Protein AF-A0A0L7LAQ3-F1 (afdb_monomer_lite)

Radius of gyration: 29.34 Å; chains: 1; bounding box: 79×66×81 Å

Organism: Operophtera brumata (NCBI:txid104452)

pLDDT: mean 77.88, std 14.4, range [30.59, 97.44]

Sequence (448 aa):
MDGRQPLTEVIQSLHDRMTQFEGALLISATPTTVEAIAADYAAFKSFTLGVLKTLQRQVEILAGDADQLEMRSRRAGDWNLFCTLEAPLVAAIPQDSCEWRRSYGRATKSVYLEASFVKYNKDKIEQLAFVLEMLGLYDEALVQYDELDALFSQFVLNSNVTESPKWLDTFKQPVTSWQAVRLTALVPQHLRELIVKKQASLLDFRSYLFQRQSAMLLLTFKPWEIASRCLSTVHNTLVELSLLGAPAVEGAASCWAQLACAETLRACQRLAASNNALEQCTPAQAPLLHNAKDKLHELGKLCGLLPGSPEPSSEQLHLVVMLSSGM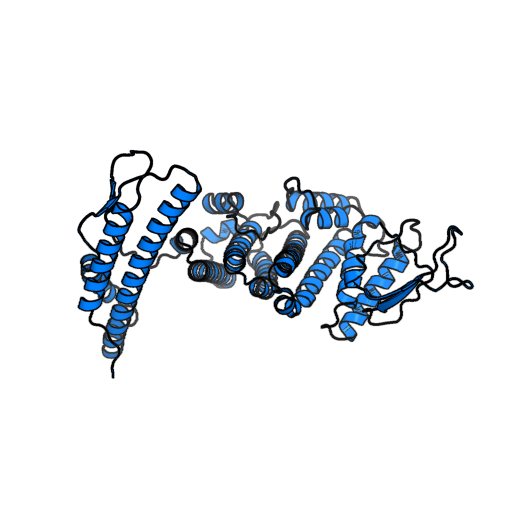GDEAISKEPTPTDRLKEALCSKPSFQQYTKLSATISCTAELEILVRNFYFKEMMNSIKSDLASKTESVLCELNECFKIISASLLPSERGIYITDNKIHCCLVVESYFPKDVVCTKAAISIV

Secondary structure (DSSP, 8-state):
------HHHHHHHHHHHHHHHHHHHHH-----SHHHHHHHHHHHHHHHHHHHHHHHHHHHHHHHHHHHHHHHHT-TT-HHHHHHHHHHHHHHS--SPEEEPPSTTPPPEEE----------GGGHHHHHHHHHHTT-HHHHHHHHHHHHHHHHHHHHHTTTS---GGGGGGGS-B---PPP---SS--HHHHHHHHTT---HHHHHHHHHHHHHHHHHHTT-HHHHHHHHHHHHHHHHHHHHHHT--B-TTHHHHHHHHHHHHHHHHHHHHHHHHSTHHHHHHHHHHHHHHHHHHHHHHHHHTT-STTPPPPPHHHHHHHHHHHHHT-PPP--SS--HHHHHHHHHH-GGGTHHHHHHHHHHHH-TTS-HHHHHHHHHHHHHHHHHHTTT-SSPP---HHHHEEEEEEEEPPPTTSS--S-S---EEEEEEE-SSS----S-------

Structure (mmCIF, N/CA/C/O backbone):
data_AF-A0A0L7LAQ3-F1
#
_entry.id   AF-A0A0L7LAQ3-F1
#
loop_
_atom_site.group_PDB
_atom_site.id
_atom_site.type_symbol
_atom_site.label_atom_id
_atom_site.label_alt_id
_atom_site.label_comp_id
_atom_site.label_asym_id
_atom_site.label_entity_id
_atom_site.label_seq_id
_atom_site.pdbx_PDB_ins_code
_atom_site.Cartn_x
_atom_site.Cartn_y
_atom_site.Cartn_z
_atom_site.occupancy
_atom_site.B_iso_or_equiv
_atom_site.auth_seq_id
_atom_site.auth_comp_id
_atom_site.auth_asym_id
_atom_site.auth_atom_id
_atom_site.pdbx_PDB_model_num
ATOM 1 N N . MET A 1 1 ? -47.269 4.878 5.517 1.00 30.59 1 MET A N 1
ATOM 2 C CA . MET A 1 1 ? -47.414 3.833 6.547 1.00 30.59 1 MET A CA 1
ATOM 3 C C . MET A 1 1 ? -46.064 3.718 7.209 1.00 30.59 1 MET A C 1
ATOM 5 O O . MET A 1 1 ? -45.101 3.377 6.536 1.00 30.59 1 MET A O 1
ATOM 9 N N . ASP A 1 2 ? -45.990 4.196 8.444 1.00 36.38 2 ASP A N 1
ATOM 10 C CA . ASP A 1 2 ? -44.753 4.425 9.184 1.00 36.38 2 ASP A CA 1
ATOM 11 C C . ASP A 1 2 ? -44.205 3.073 9.660 1.00 36.38 2 ASP A C 1
ATOM 13 O O . ASP A 1 2 ? -44.808 2.419 10.507 1.00 36.38 2 ASP A O 1
ATOM 17 N N . GLY A 1 3 ? -43.107 2.607 9.065 1.00 36.81 3 GLY A N 1
ATOM 18 C CA . GLY A 1 3 ? -42.460 1.328 9.385 1.00 36.81 3 GLY A CA 1
ATOM 19 C C . GLY A 1 3 ? -41.660 1.358 10.691 1.00 36.81 3 GLY A C 1
ATOM 20 O O . GLY A 1 3 ? -40.568 0.798 10.748 1.00 36.81 3 GLY A O 1
ATOM 21 N N . ARG A 1 4 ? -42.153 2.057 11.720 1.00 46.59 4 ARG A N 1
ATOM 22 C CA . ARG A 1 4 ? -41.502 2.151 13.031 1.00 46.59 4 ARG A CA 1
ATOM 23 C C . ARG A 1 4 ? -41.944 0.983 13.905 1.00 46.59 4 ARG A C 1
ATOM 25 O O . ARG A 1 4 ? -43.107 0.910 14.291 1.00 46.59 4 ARG A O 1
ATOM 32 N N . GLN A 1 5 ? -41.013 0.093 14.237 1.00 55.22 5 GLN A N 1
ATOM 33 C CA . GLN A 1 5 ? -41.234 -0.897 15.291 1.00 55.22 5 GLN A CA 1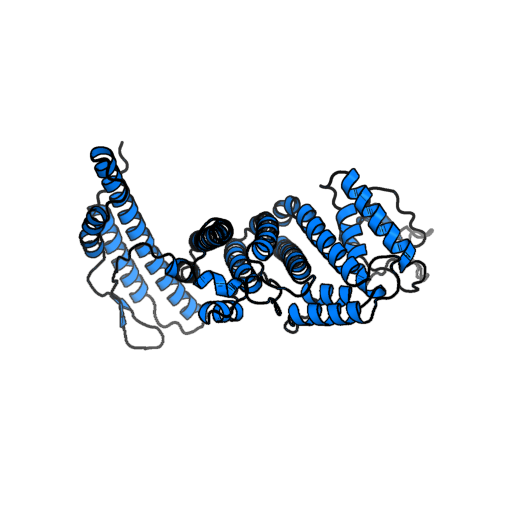
ATOM 34 C C . GLN A 1 5 ? -41.090 -0.222 16.668 1.00 55.22 5 GLN A C 1
ATOM 36 O O . GLN A 1 5 ? -40.088 0.462 16.890 1.00 55.22 5 GLN A O 1
ATOM 41 N N . PRO A 1 6 ? -42.054 -0.385 17.591 1.00 60.34 6 PRO A N 1
ATOM 42 C CA . PRO A 1 6 ? -41.957 0.097 18.967 1.00 60.34 6 PRO A CA 1
ATOM 43 C C . PRO A 1 6 ? -40.723 -0.454 19.700 1.00 60.34 6 PRO A C 1
ATOM 45 O O . PRO A 1 6 ? -40.357 -1.612 19.507 1.00 60.34 6 PRO A O 1
ATOM 48 N N . LEU A 1 7 ? -40.134 0.330 20.617 1.00 55.09 7 LEU A N 1
ATOM 49 C CA . LEU A 1 7 ? -39.013 -0.091 21.484 1.00 55.09 7 LEU A CA 1
ATOM 50 C C . LEU A 1 7 ? -39.288 -1.444 22.178 1.00 55.09 7 LEU A C 1
ATOM 52 O O . LEU A 1 7 ? -38.393 -2.273 22.323 1.00 55.09 7 LEU A O 1
ATOM 56 N N . THR A 1 8 ? -40.549 -1.696 22.534 1.00 60.03 8 THR A N 1
ATOM 57 C CA . THR A 1 8 ? -41.051 -2.955 23.103 1.00 60.03 8 THR A CA 1
ATOM 58 C C . THR A 1 8 ? -40.881 -4.169 22.185 1.00 60.03 8 THR A C 1
ATOM 60 O O . THR A 1 8 ? -40.504 -5.231 22.672 1.00 60.03 8 THR A O 1
ATOM 63 N N . GLU A 1 9 ? -41.084 -4.043 20.870 1.00 61.84 9 GLU A N 1
ATOM 64 C CA . GLU A 1 9 ? -40.847 -5.146 19.919 1.00 61.84 9 GLU A CA 1
ATOM 65 C C . GLU A 1 9 ? -39.355 -5.479 19.799 1.00 61.84 9 GLU A C 1
ATOM 67 O O . GLU A 1 9 ? -38.971 -6.634 19.618 1.00 61.84 9 GLU A O 1
ATOM 72 N N . VAL A 1 10 ? -38.493 -4.471 19.947 1.00 54.66 10 VAL A N 1
ATOM 73 C CA . VAL A 1 10 ? -37.040 -4.647 19.873 1.00 54.66 10 VAL A CA 1
ATOM 74 C C . VAL A 1 10 ? -36.487 -5.292 21.150 1.00 54.66 10 VAL A C 1
ATOM 76 O O . VAL A 1 10 ? -35.614 -6.155 21.067 1.00 54.66 10 VAL A O 1
ATOM 79 N N . ILE A 1 11 ? -37.028 -4.938 22.323 1.00 58.25 11 ILE A N 1
ATOM 80 C CA . ILE A 1 11 ? -36.730 -5.607 23.605 1.00 58.25 11 ILE A CA 1
ATOM 81 C C . ILE A 1 11 ? -37.145 -7.082 23.555 1.00 58.25 11 ILE A C 1
ATOM 83 O O . ILE A 1 11 ? -36.384 -7.949 23.989 1.00 58.25 11 ILE A O 1
ATOM 87 N N . GLN A 1 12 ? -38.319 -7.378 22.989 1.00 66.25 12 GLN A N 1
ATOM 88 C CA . GLN A 1 12 ? -38.771 -8.756 22.801 1.00 66.25 12 GLN A CA 1
ATOM 89 C C . GLN A 1 12 ? -37.832 -9.523 21.860 1.00 66.25 12 GLN A C 1
ATOM 91 O O . GLN A 1 12 ? -37.411 -10.630 22.177 1.00 66.25 12 GLN A O 1
ATOM 96 N N . SER A 1 13 ? -37.403 -8.899 20.757 1.00 63.78 13 SER A N 1
ATOM 97 C CA . SER A 1 13 ? -36.436 -9.496 19.830 1.00 63.78 13 SER A CA 1
ATOM 98 C C . SER A 1 13 ? -35.084 -9.820 20.486 1.00 63.78 13 SER A C 1
ATOM 100 O O . SER A 1 13 ? -34.463 -10.824 20.135 1.00 63.78 13 SER A O 1
ATOM 102 N N . LEU A 1 14 ? -34.617 -9.005 21.440 1.00 58.09 14 LEU A N 1
ATOM 103 C CA . LEU A 1 14 ? -33.411 -9.292 22.229 1.00 58.09 14 LEU A CA 1
ATOM 104 C C . LEU A 1 14 ? -33.596 -10.510 23.137 1.00 58.09 14 LEU A C 1
ATOM 106 O O . LEU A 1 14 ? -32.737 -11.394 23.134 1.00 58.09 14 LEU A O 1
ATOM 110 N N . HIS A 1 15 ? -34.721 -10.585 23.854 1.00 65.75 15 HIS A N 1
ATOM 111 C CA . HIS A 1 15 ? -35.048 -11.737 24.697 1.00 65.75 15 HIS A CA 1
ATOM 112 C C . HIS A 1 15 ? -35.136 -13.027 23.873 1.00 65.75 15 HIS A C 1
ATOM 114 O O . HIS A 1 15 ? -34.456 -13.998 24.195 1.00 65.75 15 HIS A O 1
ATOM 120 N N . ASP A 1 16 ? -35.868 -13.013 22.756 1.00 66.56 16 ASP A N 1
ATOM 121 C CA . ASP A 1 16 ? -36.051 -14.188 21.895 1.00 66.56 16 ASP A CA 1
ATOM 122 C C . ASP A 1 16 ? -34.715 -14.721 21.350 1.00 66.56 16 ASP A C 1
ATOM 124 O O . ASP A 1 16 ? -34.487 -15.933 21.270 1.00 66.56 16 ASP A O 1
ATOM 128 N N . ARG A 1 17 ? -33.789 -13.821 20.993 1.00 62.12 17 ARG A N 1
ATOM 129 C CA . ARG A 1 17 ? -32.451 -14.200 20.512 1.00 62.12 17 ARG A CA 1
ATOM 130 C C . ARG A 1 17 ? -31.561 -14.733 21.624 1.00 62.12 17 ARG A C 1
ATOM 132 O O . ARG A 1 17 ? -30.739 -15.608 21.355 1.00 62.12 17 ARG A O 1
ATOM 139 N N . MET A 1 18 ? -31.725 -14.246 22.852 1.00 61.25 18 MET A N 1
ATOM 140 C CA . MET A 1 18 ? -31.026 -14.806 24.003 1.00 61.25 18 MET A CA 1
ATOM 141 C C . MET A 1 18 ? -31.526 -16.215 24.318 1.00 61.25 18 MET A C 1
ATOM 143 O O . MET A 1 18 ? -30.711 -17.117 24.483 1.00 61.25 18 MET A O 1
ATOM 147 N N . THR A 1 19 ? -32.837 -16.447 24.251 1.00 65.25 19 THR A N 1
ATOM 148 C CA . THR A 1 19 ? -33.419 -17.790 24.381 1.00 65.25 19 THR A CA 1
ATOM 149 C C . THR A 1 19 ? -32.950 -18.731 23.262 1.00 65.25 19 THR A C 1
ATOM 151 O O . THR A 1 19 ? -32.627 -19.890 23.520 1.00 65.25 19 THR A O 1
ATOM 154 N N . GLN A 1 20 ? -32.839 -18.252 22.015 1.00 64.19 20 GLN A N 1
ATOM 155 C CA . GLN A 1 20 ? -32.246 -19.039 20.922 1.00 64.19 20 GLN A CA 1
ATOM 156 C C . GLN A 1 20 ? -30.767 -19.363 21.161 1.00 64.19 20 GLN A C 1
ATOM 158 O O . GLN A 1 20 ? -30.327 -20.469 20.849 1.00 64.19 20 GLN A O 1
ATOM 163 N N . PHE A 1 21 ? -29.998 -18.420 21.705 1.00 55.25 21 PHE A N 1
ATOM 164 C CA . PHE A 1 21 ? -28.595 -18.637 22.040 1.00 55.25 21 PHE A CA 1
ATOM 165 C C . PHE A 1 21 ? -28.419 -19.645 23.170 1.00 55.25 21 PHE A C 1
ATOM 167 O O . PHE A 1 21 ? -27.623 -20.568 23.028 1.00 55.25 21 PHE A O 1
ATOM 174 N N . GLU A 1 22 ? -29.199 -19.526 24.243 1.00 56.94 22 GLU A N 1
ATOM 175 C CA . GLU A 1 22 ? -29.265 -20.527 25.308 1.00 56.94 22 GLU A CA 1
ATOM 176 C C . GLU A 1 22 ? -29.600 -21.905 24.736 1.00 56.94 22 GLU A C 1
ATOM 178 O O . GLU A 1 22 ? -28.898 -22.876 25.008 1.00 56.94 22 GLU A O 1
ATOM 183 N N . GLY A 1 23 ? -30.595 -21.986 23.848 1.00 60.69 23 GLY A N 1
ATOM 184 C CA . GLY A 1 23 ? -30.924 -23.209 23.119 1.00 60.69 23 GLY A CA 1
ATOM 185 C C . GLY A 1 23 ? -29.741 -23.778 22.325 1.00 60.69 23 GLY A C 1
ATOM 186 O O . GLY A 1 23 ? -29.455 -24.969 22.418 1.00 60.69 23 GLY A O 1
ATOM 187 N N . ALA A 1 24 ? -29.007 -22.941 21.588 1.00 57.53 24 ALA A N 1
ATOM 188 C CA . ALA A 1 24 ? -27.836 -23.358 20.812 1.00 57.53 24 ALA A CA 1
ATOM 189 C C . ALA A 1 24 ? -26.664 -23.820 21.700 1.00 57.53 24 ALA A C 1
ATOM 191 O O . ALA A 1 24 ? -26.000 -24.810 21.387 1.00 57.53 24 ALA A O 1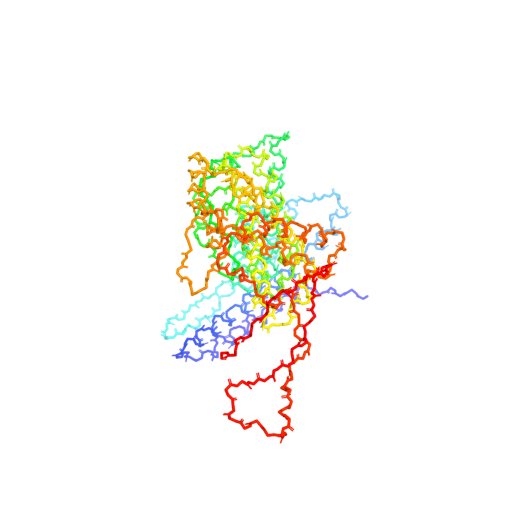
ATOM 192 N N . LEU A 1 25 ? -26.445 -23.154 22.838 1.00 51.81 25 LEU A N 1
ATOM 193 C CA . LEU A 1 25 ? -25.451 -23.538 23.842 1.00 51.81 25 LEU A CA 1
ATOM 194 C C . LEU A 1 25 ? -25.781 -24.872 24.523 1.00 51.81 25 LEU A C 1
ATOM 196 O O . LEU A 1 25 ? -24.875 -25.605 24.922 1.00 51.81 25 LEU A O 1
ATOM 200 N N . LEU A 1 26 ? -27.067 -25.209 24.643 1.00 54.69 26 LEU A N 1
ATOM 201 C CA . LEU A 1 26 ? -27.532 -26.482 25.195 1.00 54.69 26 LEU A CA 1
ATOM 202 C C . LEU A 1 26 ? -27.356 -27.660 24.219 1.00 54.69 26 LEU A C 1
ATOM 204 O O . LEU A 1 26 ? -27.294 -28.802 24.676 1.00 54.69 26 LEU A O 1
ATOM 208 N N . ILE A 1 27 ? -27.255 -27.397 22.908 1.00 53.72 27 ILE A N 1
ATOM 209 C CA . ILE A 1 27 ? -27.127 -28.412 21.844 1.00 53.72 27 ILE A CA 1
ATOM 210 C C . ILE A 1 27 ? -25.660 -28.818 21.587 1.00 53.72 27 ILE A C 1
ATOM 212 O O . ILE A 1 27 ? -25.424 -29.919 21.087 1.00 53.72 27 ILE A O 1
ATOM 216 N N . SER A 1 28 ? -24.668 -27.992 21.957 1.00 48.38 28 SER A N 1
ATOM 217 C CA . SER A 1 28 ? -23.230 -28.305 21.808 1.00 48.38 28 SER A CA 1
ATOM 218 C C . SER A 1 28 ? -22.799 -29.435 22.759 1.00 48.38 28 SER A C 1
ATOM 220 O O . SER A 1 28 ? -22.286 -29.238 23.863 1.00 48.38 28 SER A O 1
ATOM 222 N N . ALA A 1 29 ? -23.053 -30.671 22.333 1.00 49.84 29 ALA A N 1
ATOM 223 C CA . ALA A 1 29 ? -22.499 -31.875 22.920 1.00 49.84 29 ALA A CA 1
ATOM 224 C C . ALA A 1 29 ? -21.056 -32.057 22.430 1.00 49.84 29 ALA A C 1
ATOM 226 O O . ALA A 1 29 ? -20.812 -32.243 21.243 1.00 49.84 29 ALA A O 1
ATOM 227 N N . THR A 1 30 ? -20.115 -32.009 23.378 1.00 53.91 30 THR A N 1
ATOM 228 C CA . THR A 1 30 ? -18.735 -32.529 23.293 1.00 53.91 30 THR A CA 1
ATOM 229 C C . THR A 1 30 ? -18.074 -32.454 21.906 1.00 53.91 30 THR A C 1
ATOM 231 O O . THR A 1 30 ? -18.046 -33.449 21.179 1.00 53.91 30 THR A O 1
ATOM 234 N N . PRO A 1 31 ? -17.452 -31.317 21.560 1.00 51.84 31 PRO A N 1
ATOM 235 C CA . PRO A 1 31 ? -16.638 -31.198 20.363 1.00 51.84 31 PRO A CA 1
ATOM 236 C C . PRO A 1 31 ? -15.294 -31.919 20.592 1.00 51.84 31 PRO A C 1
ATOM 238 O O . PRO A 1 31 ? -14.524 -31.531 21.470 1.00 51.84 31 PRO A O 1
ATOM 241 N N . THR A 1 32 ? -15.003 -32.993 19.849 1.00 57.00 32 THR A N 1
ATOM 242 C CA . THR A 1 32 ? -13.757 -33.786 19.983 1.00 57.00 32 THR A CA 1
ATOM 243 C C . THR A 1 32 ? -12.620 -33.319 19.069 1.00 57.00 32 THR A C 1
ATOM 245 O O . THR A 1 32 ? -11.527 -33.880 19.130 1.00 57.00 32 THR A O 1
ATOM 248 N N . THR A 1 33 ? -12.848 -32.311 18.221 1.00 62.34 33 THR A N 1
ATOM 249 C CA . THR A 1 33 ? -11.920 -31.902 17.153 1.00 62.34 33 THR A CA 1
ATOM 250 C C . THR A 1 33 ? -11.762 -30.376 17.047 1.00 62.34 33 THR A C 1
ATOM 252 O O . THR A 1 33 ? -12.540 -29.613 17.625 1.00 62.34 33 THR A O 1
ATOM 255 N N . VAL A 1 34 ? -10.746 -29.914 16.305 1.00 69.56 34 VAL A N 1
ATOM 256 C CA . VAL A 1 34 ? -10.470 -28.481 16.065 1.00 69.56 34 VAL A CA 1
ATOM 257 C C . VAL A 1 34 ? -11.637 -27.804 15.338 1.00 69.56 34 VAL A C 1
ATOM 259 O O . VAL A 1 34 ? -11.991 -26.670 15.658 1.00 69.56 34 VAL A O 1
ATOM 262 N N . GLU A 1 35 ? -12.294 -28.518 14.423 1.00 67.81 35 GLU A N 1
ATOM 263 C CA . GLU A 1 35 ? -13.486 -28.052 13.702 1.00 67.81 35 GLU A CA 1
ATOM 264 C C . GLU A 1 35 ? -14.626 -27.719 14.663 1.00 67.81 35 GLU A C 1
ATOM 266 O O . GLU A 1 35 ? -15.404 -26.792 14.455 1.00 67.81 35 GLU A O 1
ATOM 271 N N . ALA A 1 36 ? -14.704 -28.469 15.751 1.00 62.91 36 ALA A N 1
ATOM 272 C CA . ALA A 1 36 ? -15.798 -28.403 16.684 1.00 62.91 36 ALA A CA 1
ATOM 273 C C . ALA A 1 36 ? -15.578 -27.256 17.713 1.00 62.91 36 ALA A C 1
ATOM 275 O O . ALA A 1 36 ? -16.528 -26.579 18.100 1.00 62.91 36 ALA A O 1
ATOM 276 N N . ILE A 1 37 ? -14.317 -26.909 18.026 1.00 63.66 37 ILE A N 1
ATOM 277 C CA . ILE A 1 37 ? -13.951 -25.636 18.691 1.00 63.66 37 ILE A CA 1
ATOM 278 C C . ILE A 1 37 ? -14.258 -24.431 17.788 1.00 63.66 37 ILE A C 1
ATOM 280 O O . ILE A 1 37 ? -14.760 -23.409 18.260 1.00 63.66 37 ILE A O 1
ATOM 284 N N . ALA A 1 38 ? -13.960 -24.533 16.489 1.00 65.25 38 ALA A N 1
ATOM 285 C CA . ALA A 1 38 ? -14.277 -23.478 15.531 1.00 65.25 38 ALA A CA 1
ATOM 286 C C . ALA A 1 38 ? -15.796 -23.246 15.426 1.00 65.25 38 ALA A C 1
ATOM 288 O O . ALA A 1 38 ? -16.230 -22.097 15.349 1.00 65.25 38 ALA A O 1
ATOM 289 N N . ALA A 1 39 ? -16.602 -24.313 15.499 1.00 64.94 39 ALA A N 1
ATOM 290 C CA . ALA A 1 39 ? -18.060 -24.230 15.545 1.00 64.94 39 ALA A CA 1
ATOM 291 C C . ALA A 1 39 ? -18.577 -23.537 16.821 1.00 64.94 39 ALA A C 1
ATOM 293 O O . ALA A 1 39 ? -19.422 -22.647 16.720 1.00 64.94 39 ALA A O 1
ATOM 294 N N . ASP A 1 40 ? -18.030 -23.866 18.000 1.00 65.50 40 ASP A N 1
ATOM 295 C CA . ASP A 1 40 ? -18.360 -23.178 19.262 1.00 65.50 40 ASP A CA 1
ATOM 296 C C . ASP A 1 40 ? -18.047 -21.670 19.172 1.00 65.50 40 ASP A C 1
ATOM 298 O O . ASP A 1 40 ? -18.866 -20.826 19.549 1.00 65.50 40 ASP A O 1
ATOM 302 N N . TYR A 1 41 ? -16.875 -21.310 18.634 1.00 68.81 41 TYR A N 1
ATOM 303 C CA . TYR A 1 41 ? -16.495 -19.910 18.426 1.00 68.81 41 TYR A CA 1
ATOM 304 C C . TYR A 1 41 ? -17.424 -19.205 17.429 1.00 68.81 41 TYR A C 1
ATOM 306 O O . TYR A 1 41 ? -17.836 -18.070 17.669 1.00 68.81 41 TYR A O 1
ATOM 314 N N . ALA A 1 42 ? -17.803 -19.873 16.336 1.00 67.38 42 ALA A N 1
ATOM 315 C CA . ALA A 1 42 ? -18.744 -19.338 15.356 1.00 67.38 42 ALA A CA 1
ATOM 316 C C . ALA A 1 42 ? -20.140 -19.099 15.958 1.00 67.38 42 ALA A C 1
ATOM 318 O O . ALA A 1 42 ? -20.752 -18.066 15.680 1.00 67.38 42 ALA A O 1
ATOM 319 N N . ALA A 1 43 ? -20.623 -20.001 16.818 1.00 66.25 43 ALA A N 1
ATOM 320 C CA . ALA A 1 43 ? -21.893 -19.841 17.524 1.00 66.25 43 ALA A CA 1
ATOM 321 C C . ALA A 1 43 ? -21.861 -18.640 18.484 1.00 66.25 43 ALA A C 1
ATOM 323 O O . ALA A 1 43 ? -22.758 -17.795 18.446 1.00 66.25 43 ALA A O 1
ATOM 324 N N . PHE A 1 44 ? -20.794 -18.514 19.282 1.00 68.31 44 PHE A N 1
ATOM 325 C CA . PHE A 1 44 ? -20.585 -17.360 20.161 1.00 68.31 44 PHE A CA 1
ATOM 326 C C . PHE A 1 44 ? -20.530 -16.047 19.368 1.00 68.31 44 PHE A C 1
ATOM 328 O O . PHE A 1 44 ? -21.256 -15.101 19.669 1.00 68.31 44 PHE A O 1
ATOM 335 N N . LYS A 1 45 ? -19.739 -16.018 18.291 1.00 66.69 45 LYS A N 1
ATOM 336 C CA . LYS A 1 45 ? -19.629 -14.880 17.373 1.00 66.69 45 LYS A CA 1
ATOM 337 C C . LYS A 1 45 ? -20.993 -14.482 16.803 1.00 66.69 45 LYS A C 1
ATOM 339 O O . LYS A 1 45 ? -21.361 -13.313 16.861 1.00 66.69 45 LYS A O 1
ATOM 344 N N . SER A 1 46 ? -21.769 -15.445 16.301 1.00 68.31 46 SER A N 1
ATOM 345 C CA . SER A 1 46 ? -23.111 -15.211 15.750 1.00 68.31 46 SER A CA 1
ATOM 346 C C . SER A 1 46 ? -24.060 -14.588 16.775 1.00 68.31 46 SER A C 1
ATOM 348 O O . SER A 1 46 ? -24.840 -13.694 16.439 1.00 68.31 46 SER A O 1
ATOM 350 N N . PHE A 1 47 ? -23.984 -15.021 18.033 1.00 69.81 47 PHE A N 1
ATOM 351 C CA . PHE A 1 47 ? -24.765 -14.429 19.113 1.00 69.81 47 PHE A CA 1
ATOM 352 C C . PHE A 1 47 ? -24.354 -12.992 19.419 1.00 69.81 47 PHE A C 1
ATOM 354 O O . PHE A 1 47 ? -25.213 -12.111 19.414 1.00 69.81 47 PHE A O 1
ATOM 361 N N . THR A 1 48 ? -23.058 -12.732 19.621 1.00 67.69 48 THR A N 1
ATOM 362 C CA . THR A 1 48 ? -22.553 -11.379 19.900 1.00 67.69 48 THR A CA 1
ATOM 363 C C . THR A 1 48 ? -22.934 -10.408 18.785 1.00 67.69 48 THR A C 1
ATOM 365 O O . THR A 1 48 ? -23.455 -9.329 19.058 1.00 67.69 48 THR A O 1
ATOM 368 N N . LEU A 1 49 ? -22.765 -10.817 17.523 1.00 69.19 49 LEU A N 1
ATOM 369 C CA . LEU A 1 49 ? -23.220 -10.050 16.360 1.00 69.19 49 LEU A CA 1
ATOM 370 C C . LEU A 1 49 ? -24.722 -9.798 16.378 1.00 69.19 49 LEU A C 1
ATOM 372 O O . LEU A 1 49 ? -25.190 -8.735 15.973 1.00 69.19 49 LEU A O 1
ATOM 376 N N . GLY A 1 50 ? -25.487 -10.786 16.828 1.00 67.50 50 GLY A N 1
ATOM 377 C CA . GLY A 1 50 ? -26.916 -10.647 16.975 1.00 67.50 50 GLY A CA 1
ATOM 378 C C . GLY A 1 50 ? -27.287 -9.554 17.966 1.00 67.50 50 GLY A C 1
ATOM 379 O O . GLY A 1 50 ? -27.993 -8.618 17.592 1.00 67.50 50 GLY A O 1
ATOM 380 N N . VAL A 1 51 ? -26.769 -9.641 19.186 1.00 68.19 51 VAL A N 1
ATOM 381 C CA . VAL A 1 51 ? -27.014 -8.647 20.236 1.00 68.19 51 VAL A CA 1
ATOM 382 C C . VAL A 1 51 ? -26.591 -7.248 19.783 1.00 68.19 51 VAL A C 1
ATOM 384 O O . VAL A 1 51 ? -27.380 -6.312 19.902 1.00 68.19 51 VAL A O 1
ATOM 387 N N . LEU A 1 52 ? -25.402 -7.115 19.185 1.00 67.56 52 LEU A N 1
ATOM 388 C CA . LEU A 1 52 ? -24.898 -5.835 18.677 1.00 67.56 52 LEU A CA 1
ATOM 389 C C . LEU A 1 52 ? -25.827 -5.215 17.632 1.00 67.56 52 LEU A C 1
ATOM 391 O O . LEU A 1 52 ? -26.156 -4.040 17.746 1.00 67.56 52 LEU A O 1
ATOM 395 N N . LYS A 1 53 ? -26.312 -5.994 16.656 1.00 68.69 53 LYS A N 1
ATOM 396 C CA . LYS A 1 53 ? -27.254 -5.491 15.640 1.00 68.69 53 LYS A CA 1
ATOM 397 C C . LYS A 1 53 ? -28.566 -5.010 16.251 1.00 68.69 53 LYS A C 1
ATOM 399 O O . LYS A 1 53 ? -29.122 -4.013 15.796 1.00 68.69 53 LYS A O 1
ATOM 404 N N . THR A 1 54 ? -29.075 -5.707 17.267 1.00 66.31 54 THR A N 1
ATOM 405 C CA . THR A 1 54 ? -30.310 -5.273 17.926 1.00 66.31 54 THR A CA 1
ATOM 406 C C . THR A 1 54 ? -30.085 -3.989 18.726 1.00 66.31 54 THR A C 1
ATOM 408 O O . THR A 1 54 ? -30.897 -3.073 18.625 1.00 66.31 54 THR A O 1
ATOM 411 N N . LEU A 1 55 ? -28.962 -3.877 19.444 1.00 66.12 55 LEU A N 1
ATOM 412 C CA . LEU A 1 55 ? -28.590 -2.652 20.159 1.00 66.12 55 LEU A CA 1
ATOM 413 C C . LEU A 1 55 ? -28.373 -1.471 19.214 1.00 66.12 55 LEU A C 1
ATOM 415 O O . LEU A 1 55 ? -28.889 -0.388 19.463 1.00 66.12 55 LEU A O 1
ATOM 419 N N . GLN A 1 56 ? -27.673 -1.680 18.101 1.00 68.81 56 GLN A N 1
ATOM 420 C CA . GLN A 1 56 ? -27.459 -0.649 17.089 1.00 68.81 56 GLN A CA 1
ATOM 421 C C . GLN A 1 56 ? -28.790 -0.120 16.546 1.00 68.81 56 GLN A C 1
ATOM 423 O O . GLN A 1 56 ? -28.997 1.088 16.495 1.00 68.81 56 GLN A O 1
ATOM 428 N N . ARG A 1 57 ? -29.744 -1.012 16.256 1.00 68.06 57 ARG A N 1
ATOM 429 C CA . ARG A 1 57 ? -31.090 -0.617 15.823 1.00 68.06 57 ARG A CA 1
ATOM 430 C C . ARG A 1 57 ? -31.858 0.158 16.898 1.00 68.06 57 ARG A C 1
ATOM 432 O O . ARG A 1 57 ? -32.591 1.083 16.562 1.00 68.06 57 ARG A O 1
ATOM 439 N N . GLN A 1 58 ? -31.696 -0.182 18.180 1.00 66.31 58 GLN A N 1
ATOM 440 C CA . GLN A 1 58 ? -32.273 0.612 19.274 1.00 66.31 58 GLN A CA 1
ATOM 441 C C . GLN A 1 58 ? -31.667 2.014 19.328 1.00 66.31 58 GLN A C 1
ATOM 443 O O . GLN A 1 58 ? -32.404 2.989 19.456 1.00 66.31 58 GLN A O 1
ATOM 448 N N . VAL A 1 59 ? -30.343 2.119 19.191 1.00 65.69 59 VAL A N 1
ATOM 449 C CA . VAL A 1 59 ? -29.638 3.404 19.164 1.00 65.69 59 VAL A CA 1
ATOM 450 C C . VAL A 1 59 ? -30.088 4.249 17.974 1.00 65.69 59 VAL A C 1
ATOM 452 O O . VAL A 1 59 ? -30.349 5.428 18.162 1.00 65.69 59 VAL A O 1
ATOM 455 N N . GLU A 1 60 ? -30.258 3.673 16.783 1.00 66.88 60 GLU A N 1
ATOM 456 C CA . GLU A 1 60 ? -30.751 4.388 15.594 1.00 66.88 60 GLU A CA 1
ATOM 457 C C . GLU A 1 60 ? -32.180 4.920 15.772 1.00 66.88 60 GLU A C 1
ATOM 459 O O . GLU A 1 60 ? -32.462 6.064 15.416 1.00 66.88 60 GLU A O 1
ATOM 464 N N . ILE A 1 61 ? -33.081 4.119 16.356 1.00 69.31 61 ILE A N 1
ATOM 465 C CA . ILE A 1 61 ? -34.456 4.552 16.653 1.00 69.31 61 ILE A CA 1
ATOM 466 C C . ILE A 1 61 ? -34.439 5.713 17.654 1.00 69.31 61 ILE A C 1
ATOM 468 O O . ILE A 1 61 ? -35.075 6.740 17.418 1.00 69.31 61 ILE A O 1
ATOM 472 N N . LEU A 1 62 ? -33.679 5.575 18.744 1.00 64.38 62 LEU A N 1
ATOM 473 C CA . LEU A 1 62 ? -33.572 6.612 19.769 1.00 64.38 62 LEU A CA 1
ATOM 474 C C . LEU A 1 62 ? -32.873 7.874 19.256 1.00 64.38 62 LEU A C 1
ATOM 476 O O . LEU A 1 62 ? -33.278 8.971 19.627 1.00 64.38 62 LEU A O 1
ATOM 480 N N . ALA A 1 63 ? -31.863 7.738 18.395 1.00 63.00 63 ALA A N 1
ATOM 481 C CA . ALA A 1 63 ? -31.208 8.861 17.735 1.00 63.00 63 ALA A CA 1
ATOM 482 C C . ALA A 1 63 ? -32.193 9.605 16.826 1.00 63.00 63 ALA A C 1
ATOM 484 O O . ALA A 1 63 ? -32.290 10.821 16.910 1.00 63.00 63 ALA A O 1
ATOM 485 N N . GLY A 1 64 ? -33.005 8.891 16.038 1.00 66.62 64 GLY A N 1
ATOM 486 C CA . GLY A 1 64 ? -34.046 9.511 15.216 1.00 66.62 64 GLY A CA 1
ATOM 487 C C . GLY A 1 64 ? -35.112 10.248 16.036 1.00 66.62 64 GLY A C 1
ATOM 488 O O . GLY A 1 64 ? -35.583 11.312 15.630 1.00 66.62 64 GLY A O 1
ATOM 489 N N . ASP A 1 65 ? -35.483 9.720 17.203 1.00 66.88 65 ASP A N 1
ATOM 490 C CA . ASP A 1 65 ? -36.404 10.397 18.120 1.00 66.88 65 ASP A CA 1
ATOM 491 C C . ASP A 1 65 ? -35.742 11.608 18.805 1.00 66.88 65 ASP A C 1
ATOM 493 O O . ASP A 1 65 ? -36.375 12.660 18.942 1.00 66.88 65 ASP A O 1
ATOM 497 N N . ALA A 1 66 ? -34.459 11.505 19.167 1.00 61.06 66 ALA A N 1
ATOM 498 C CA . ALA A 1 66 ? -33.665 12.612 19.696 1.00 61.06 66 ALA A CA 1
ATOM 499 C C . ALA A 1 66 ? -33.505 13.739 18.665 1.00 61.06 66 ALA A C 1
ATOM 501 O O . ALA A 1 66 ? -33.778 14.889 19.000 1.00 61.06 66 ALA A O 1
ATOM 502 N N . ASP A 1 67 ? -33.190 13.427 17.407 1.00 64.38 67 ASP A N 1
ATOM 503 C CA . ASP A 1 67 ? -33.079 14.390 16.304 1.00 64.38 67 ASP A CA 1
ATOM 504 C C . ASP A 1 67 ? -34.402 15.133 16.067 1.00 64.38 67 ASP A C 1
ATOM 506 O O . ASP A 1 67 ? -34.419 16.341 15.820 1.00 64.38 67 ASP A O 1
ATOM 510 N N . GLN A 1 68 ? -35.549 14.455 16.196 1.00 64.12 68 GLN A N 1
ATOM 511 C CA . GLN A 1 68 ? -36.856 15.118 16.116 1.00 64.12 68 GLN A CA 1
ATOM 512 C C . GLN A 1 68 ? -37.122 16.068 17.290 1.00 64.12 68 GLN A C 1
ATOM 514 O O . GLN A 1 68 ? -37.759 17.114 17.110 1.00 64.12 68 GLN A O 1
ATOM 519 N N . LEU A 1 69 ? -36.640 15.733 18.487 1.00 59.38 69 LEU A N 1
ATOM 520 C CA . LEU A 1 69 ? -36.677 16.625 19.647 1.00 59.38 69 LEU A CA 1
ATOM 521 C C . LEU A 1 69 ? -35.695 17.799 19.479 1.00 59.38 69 LEU A C 1
ATOM 523 O O . LEU A 1 69 ? -36.007 18.929 19.864 1.00 59.38 69 LEU A O 1
ATOM 527 N N . GLU A 1 70 ? -34.553 17.565 18.836 1.00 59.62 70 GLU A N 1
ATOM 528 C CA . GLU A 1 70 ? -33.506 18.547 18.553 1.00 59.62 70 GLU A CA 1
ATOM 529 C C . GLU A 1 70 ? -33.950 19.569 17.489 1.00 59.62 70 GLU A C 1
ATOM 531 O O . GLU A 1 70 ? -33.818 20.781 17.699 1.00 59.62 70 GLU A O 1
ATOM 536 N N . MET A 1 71 ? -34.607 19.103 16.417 1.00 52.06 71 MET A N 1
ATOM 537 C CA . MET A 1 71 ? -35.265 19.921 15.384 1.00 52.06 71 MET A CA 1
ATOM 538 C C . MET A 1 71 ? -36.336 20.853 15.969 1.00 52.06 71 MET A C 1
ATOM 540 O O . MET A 1 71 ? -36.549 21.957 15.464 1.00 52.06 71 MET A O 1
ATOM 544 N N . ARG A 1 72 ? -36.989 20.453 17.068 1.00 55.56 72 ARG A N 1
ATOM 545 C CA . ARG A 1 72 ? -37.949 21.296 17.803 1.00 55.56 72 ARG A CA 1
ATOM 546 C C . ARG A 1 72 ? -37.285 22.295 18.757 1.00 55.56 72 ARG A C 1
ATOM 548 O O . ARG A 1 72 ? -37.942 23.257 19.146 1.00 55.56 72 ARG A O 1
ATOM 555 N N . SER A 1 73 ? -36.013 22.103 19.130 1.00 52.88 73 SER A N 1
ATOM 556 C CA . SER A 1 73 ? -35.357 22.861 20.208 1.00 52.88 73 SER A CA 1
ATOM 557 C C . SER A 1 73 ? -34.051 23.592 19.830 1.00 52.88 73 SER A C 1
ATOM 559 O O . SER A 1 73 ? -33.504 24.255 20.711 1.00 52.88 73 SER A O 1
ATOM 561 N N . ARG A 1 74 ? -33.552 23.528 18.581 1.00 52.59 74 ARG A N 1
ATOM 562 C CA . ARG A 1 74 ? -32.284 24.162 18.119 1.00 52.59 74 ARG A CA 1
ATOM 563 C C . ARG A 1 74 ? -31.059 23.858 19.009 1.00 52.59 74 ARG A C 1
ATOM 565 O O . ARG A 1 74 ? -30.239 24.742 19.250 1.00 52.59 74 ARG A O 1
ATOM 572 N N . ARG A 1 75 ? -30.923 22.635 19.524 1.00 52.00 75 ARG A N 1
ATOM 573 C CA . ARG A 1 75 ? -29.818 22.251 20.426 1.00 52.00 75 ARG A CA 1
ATOM 574 C C . ARG A 1 75 ? -29.003 21.088 19.868 1.00 52.00 75 ARG A C 1
ATOM 576 O O . ARG A 1 75 ? -29.000 20.033 20.474 1.00 52.00 75 ARG A O 1
ATOM 583 N N . ALA A 1 76 ? -28.325 21.306 18.741 1.00 47.59 76 ALA A N 1
ATOM 584 C CA . ALA A 1 76 ? -27.413 20.324 18.152 1.00 47.59 76 ALA A CA 1
ATOM 585 C C . ALA A 1 76 ? -26.294 19.930 19.143 1.00 47.59 76 ALA A C 1
ATOM 587 O O . ALA A 1 76 ? -25.469 20.775 19.497 1.00 47.59 76 ALA A O 1
ATOM 588 N N . GLY A 1 77 ? -26.261 18.665 19.576 1.00 55.22 77 GLY A N 1
ATOM 589 C CA . GLY A 1 77 ? -25.168 18.078 20.362 1.00 55.22 77 GLY A CA 1
ATOM 590 C C . GLY A 1 77 ? -25.242 18.256 21.887 1.00 55.22 77 GLY A C 1
ATOM 591 O O . GLY A 1 77 ? -24.198 18.248 22.546 1.00 55.22 77 GLY A O 1
ATOM 592 N N . ASP A 1 78 ? -26.434 18.423 22.475 1.00 64.25 78 ASP A N 1
ATOM 593 C CA . ASP A 1 78 ? -26.601 18.531 23.937 1.00 64.25 78 ASP A CA 1
ATOM 594 C C . ASP A 1 78 ? -26.322 17.185 24.638 1.00 64.25 78 ASP A C 1
ATOM 596 O O . ASP A 1 78 ? -27.164 16.289 24.682 1.00 64.25 78 ASP A O 1
ATOM 600 N N . TRP A 1 79 ? -25.126 17.039 25.217 1.00 63.72 79 TRP A N 1
ATOM 601 C CA . TRP A 1 79 ? -24.691 15.830 25.934 1.00 63.72 79 TRP A CA 1
ATOM 602 C C . TRP A 1 79 ? -25.680 15.375 27.014 1.00 63.72 79 TRP A C 1
ATOM 604 O O . TRP A 1 79 ? -25.887 14.176 27.191 1.00 63.72 79 TRP A O 1
ATOM 614 N N . ASN A 1 80 ? -26.327 16.316 27.705 1.00 70.00 80 ASN A N 1
ATOM 615 C CA . ASN A 1 80 ? -27.270 15.967 28.762 1.00 70.00 80 ASN A CA 1
ATOM 616 C C . ASN A 1 80 ? -28.519 15.281 28.198 1.00 70.00 80 ASN A C 1
ATOM 618 O O . ASN A 1 80 ? -29.076 14.419 28.870 1.00 70.00 80 ASN A O 1
ATOM 622 N N . LEU A 1 81 ? -28.929 15.618 26.968 1.00 65.88 81 LEU A N 1
ATOM 623 C CA . LEU A 1 81 ? -30.009 14.928 26.262 1.00 65.88 81 LEU A CA 1
ATOM 624 C C . LEU A 1 81 ? -29.595 13.490 25.922 1.00 65.88 81 LEU A C 1
ATOM 626 O O . LEU A 1 81 ? -30.358 12.564 26.185 1.00 65.88 81 LEU A O 1
ATOM 630 N N . PHE A 1 82 ? -28.367 13.277 25.442 1.00 62.50 82 PHE A N 1
ATOM 631 C CA . PHE A 1 82 ? -27.845 11.933 25.165 1.00 62.50 82 PHE A CA 1
ATOM 632 C C . PHE A 1 82 ? -27.713 11.066 26.426 1.00 62.50 82 PHE A C 1
ATOM 634 O O . PHE A 1 82 ? -28.054 9.887 26.379 1.00 62.50 82 PHE A O 1
ATOM 641 N N . CYS A 1 83 ? -27.319 11.631 27.573 1.00 68.19 83 CYS A N 1
ATOM 642 C CA . CYS A 1 83 ? -27.305 10.902 28.849 1.00 68.19 83 CYS A CA 1
ATOM 643 C C . CYS A 1 83 ? -28.690 10.376 29.258 1.00 68.19 83 CYS A C 1
ATOM 645 O O . CYS A 1 83 ? -28.776 9.367 29.954 1.00 68.19 83 CYS A O 1
ATOM 647 N N . THR A 1 84 ? -29.788 11.005 28.819 1.00 69.50 84 THR A N 1
ATOM 648 C CA . THR A 1 84 ? -31.137 10.485 29.114 1.00 69.50 84 THR A CA 1
ATOM 649 C C . THR A 1 84 ? -31.456 9.175 28.386 1.00 69.50 84 THR A C 1
ATOM 651 O O . THR A 1 84 ? -32.346 8.448 28.823 1.00 69.50 84 THR A O 1
ATOM 654 N N . LEU A 1 85 ? -30.714 8.840 27.321 1.00 66.00 85 LEU A N 1
ATOM 655 C CA . LEU A 1 85 ? -30.874 7.600 26.551 1.00 66.00 85 LEU A CA 1
ATOM 656 C C . LEU A 1 85 ? -30.152 6.400 27.179 1.00 66.00 85 LEU A C 1
ATOM 658 O O . LEU A 1 85 ? -30.487 5.259 26.865 1.00 66.00 85 LEU A O 1
ATOM 662 N N . GLU A 1 86 ? -29.197 6.639 28.080 1.00 69.38 86 GLU A N 1
ATOM 663 C CA . GLU A 1 86 ? -28.371 5.592 28.689 1.00 69.38 86 GLU A CA 1
ATOM 664 C C . GLU A 1 86 ? -29.211 4.599 29.503 1.00 69.38 86 GLU A C 1
ATOM 666 O O . GLU A 1 86 ? -29.193 3.401 29.229 1.00 69.38 86 GLU A O 1
ATOM 671 N N . ALA A 1 87 ? -30.006 5.083 30.461 1.00 72.12 87 ALA A N 1
ATOM 672 C CA . ALA A 1 87 ? -30.793 4.208 31.331 1.00 72.12 87 ALA A CA 1
ATOM 673 C C . ALA A 1 87 ? -31.823 3.338 30.568 1.00 72.12 87 ALA A C 1
ATOM 675 O O . ALA A 1 87 ? -31.877 2.135 30.836 1.00 72.12 87 ALA A O 1
ATOM 676 N N . PRO A 1 88 ? -32.598 3.869 29.596 1.00 66.25 88 PRO A N 1
ATOM 677 C CA . PRO A 1 88 ? -33.473 3.053 28.752 1.00 66.25 88 PRO A CA 1
ATOM 678 C C . PRO A 1 88 ? -32.737 1.980 27.941 1.00 66.25 88 PRO A C 1
ATOM 680 O O . PRO A 1 88 ? -33.243 0.868 27.816 1.00 66.25 88 PRO A O 1
ATOM 683 N N . LEU A 1 89 ? -31.554 2.291 27.403 1.00 65.19 89 LEU A N 1
ATOM 684 C CA . LEU A 1 89 ? -30.770 1.339 26.613 1.00 65.19 89 LEU A CA 1
ATOM 685 C C . LEU A 1 89 ? -30.151 0.235 27.475 1.00 65.19 89 LEU A C 1
ATOM 687 O O . LEU A 1 89 ? -30.192 -0.929 27.084 1.00 65.19 89 LEU A O 1
ATOM 691 N N . VAL A 1 90 ? -29.623 0.568 28.659 1.00 72.12 90 VAL A N 1
ATOM 692 C CA . VAL A 1 90 ? -29.124 -0.440 29.612 1.00 72.12 90 VAL A CA 1
ATOM 693 C C . VAL A 1 90 ? -30.258 -1.366 30.047 1.00 72.12 90 VAL A C 1
ATOM 695 O O . VAL A 1 90 ? -30.084 -2.580 30.040 1.00 72.12 90 VAL A O 1
ATOM 698 N N . ALA A 1 91 ? -31.436 -0.819 30.363 1.00 70.56 91 ALA A N 1
ATOM 699 C CA . ALA A 1 91 ? -32.603 -1.610 30.758 1.00 70.56 91 ALA A CA 1
ATOM 700 C C . ALA A 1 91 ? -33.149 -2.504 29.629 1.00 70.56 91 ALA A C 1
ATOM 702 O O . ALA A 1 91 ? -33.827 -3.493 29.899 1.00 70.56 91 ALA A O 1
ATOM 703 N N . ALA A 1 92 ? -32.869 -2.161 28.369 1.00 64.31 92 ALA A N 1
ATOM 704 C CA . ALA A 1 92 ? -33.258 -2.957 27.211 1.00 64.31 92 ALA A CA 1
ATOM 705 C C . ALA A 1 92 ? -32.325 -4.154 26.956 1.00 64.31 92 ALA A C 1
ATOM 707 O O . ALA A 1 92 ? -32.690 -5.063 26.205 1.00 64.31 92 ALA A O 1
ATOM 708 N N . ILE A 1 93 ? -31.140 -4.167 27.574 1.00 65.19 93 ILE A N 1
ATOM 709 C CA . ILE A 1 93 ? -30.230 -5.314 27.560 1.00 65.19 93 ILE A CA 1
ATOM 710 C C . ILE A 1 93 ? -30.725 -6.342 28.580 1.00 65.19 93 ILE A C 1
ATOM 712 O O . ILE A 1 93 ? -31.100 -5.959 29.692 1.00 65.19 93 ILE A O 1
ATOM 716 N N . PRO A 1 94 ? -30.718 -7.643 28.245 1.00 67.19 94 PRO A N 1
ATOM 717 C CA . PRO A 1 94 ? -31.092 -8.676 29.195 1.00 67.19 94 PRO A CA 1
ATOM 718 C C . PRO A 1 94 ? -30.219 -8.628 30.454 1.00 67.19 94 PRO A C 1
ATOM 720 O O . PRO A 1 94 ? -28.993 -8.651 30.369 1.00 67.19 94 PRO A O 1
ATOM 723 N N . GLN A 1 95 ? -30.867 -8.550 31.615 1.00 71.06 95 GLN A N 1
ATOM 724 C CA . GLN A 1 95 ? -30.189 -8.436 32.912 1.00 71.06 95 GLN A CA 1
ATOM 725 C C . GLN A 1 95 ? -29.821 -9.801 33.508 1.00 71.06 95 GLN A C 1
ATOM 727 O O . GLN A 1 95 ? -28.960 -9.886 34.384 1.00 71.06 95 GLN A O 1
ATOM 732 N N . ASP A 1 96 ? -30.459 -10.871 33.031 1.00 70.44 96 ASP A N 1
ATOM 733 C CA . ASP A 1 96 ? -30.215 -12.226 33.508 1.00 70.44 96 ASP A CA 1
ATOM 734 C C . ASP A 1 96 ? -28.972 -12.835 32.851 1.00 70.44 96 ASP A C 1
ATOM 736 O O . ASP A 1 96 ? -28.709 -12.656 31.660 1.00 70.44 96 ASP A O 1
ATOM 740 N N . SER A 1 97 ? -28.196 -13.585 33.636 1.00 68.25 97 SER A N 1
ATOM 741 C CA . SER A 1 97 ? -27.052 -14.325 33.110 1.00 68.25 97 SER A CA 1
ATOM 742 C C . SER A 1 97 ? -27.502 -15.615 32.428 1.00 68.25 97 SER A C 1
ATOM 744 O O . SER A 1 97 ? -28.259 -16.379 33.028 1.00 68.25 97 SER A O 1
ATOM 746 N N . CYS A 1 98 ? -26.952 -15.922 31.257 1.00 64.12 98 CYS A N 1
ATOM 747 C CA . CYS A 1 98 ? -27.179 -17.190 30.575 1.00 64.12 98 CYS A CA 1
ATOM 748 C C . CYS A 1 98 ? -26.066 -18.205 30.881 1.00 64.12 98 CYS A C 1
ATOM 750 O O . CYS A 1 98 ? -24.897 -17.855 31.073 1.00 64.12 98 CYS A O 1
ATOM 752 N N . GLU A 1 99 ? -26.408 -19.492 30.945 1.00 65.19 99 GLU A N 1
ATOM 753 C CA . GLU A 1 99 ? -25.419 -20.549 31.167 1.00 65.19 99 GLU A CA 1
ATOM 754 C C . GLU A 1 99 ? -24.674 -20.908 29.876 1.00 65.19 99 GLU A C 1
ATOM 756 O O . GLU A 1 99 ? -25.225 -21.507 28.954 1.00 65.19 99 GLU A O 1
ATOM 761 N N . TRP A 1 100 ? -23.369 -20.642 29.843 1.00 65.00 100 TRP A N 1
ATOM 762 C CA . TRP A 1 100 ? -22.467 -21.126 28.806 1.00 65.00 100 TRP A CA 1
ATOM 763 C C . TRP A 1 100 ? -21.814 -22.446 29.209 1.00 65.00 100 TRP A C 1
ATOM 765 O O . TRP A 1 100 ? -20.843 -22.497 29.979 1.00 65.00 100 TRP A O 1
ATOM 775 N N . ARG A 1 101 ? -22.333 -23.546 28.657 1.00 62.97 101 ARG A N 1
ATOM 776 C CA . ARG A 1 101 ? -21.681 -24.857 28.737 1.00 62.97 101 ARG A CA 1
ATOM 777 C C . ARG A 1 101 ? -20.462 -24.866 27.825 1.00 62.97 101 ARG A C 1
ATOM 779 O O . ARG A 1 101 ? -20.569 -24.672 26.619 1.00 62.97 101 ARG A O 1
ATOM 786 N N . ARG A 1 102 ? -19.287 -25.067 28.422 1.00 57.56 102 ARG A N 1
ATOM 787 C CA . ARG A 1 102 ? -18.012 -25.060 27.703 1.00 57.56 102 ARG A CA 1
ATOM 788 C C . ARG A 1 102 ? -17.605 -26.475 27.323 1.00 57.56 102 ARG A C 1
ATOM 790 O O . ARG A 1 102 ? -17.783 -27.425 28.083 1.00 57.56 102 ARG A O 1
ATOM 797 N N . SER A 1 103 ? -16.952 -26.587 26.180 1.00 53.38 103 SER A N 1
ATOM 798 C CA . SER A 1 103 ? -16.386 -27.830 25.673 1.00 53.38 103 SER A CA 1
ATOM 799 C C . SER A 1 103 ? -15.265 -28.393 26.568 1.00 53.38 103 SER A C 1
ATOM 801 O O . SER A 1 103 ? -14.642 -27.654 27.339 1.00 53.38 103 SER A O 1
ATOM 803 N N . TYR A 1 104 ? -15.006 -29.706 26.466 1.00 51.62 104 TYR A N 1
ATOM 804 C CA . TYR A 1 104 ? -14.027 -30.486 27.258 1.00 51.62 104 TYR A CA 1
ATOM 805 C C . TYR A 1 104 ? -14.344 -30.684 28.751 1.00 51.62 104 TYR A C 1
ATOM 807 O O . TYR A 1 104 ? -13.434 -30.703 29.577 1.00 51.62 104 TYR A O 1
ATOM 815 N N . GLY A 1 105 ? -15.622 -30.795 29.135 1.00 55.81 105 GLY A N 1
ATOM 816 C CA . GLY A 1 105 ? -15.997 -30.994 30.548 1.00 55.81 105 GLY A CA 1
ATOM 817 C C . GLY A 1 105 ? -15.562 -29.836 31.456 1.00 55.81 105 GLY A C 1
ATOM 818 O O . GLY A 1 105 ? -15.497 -29.966 32.678 1.00 55.81 105 GLY A O 1
ATOM 819 N N . ARG A 1 106 ? -15.227 -28.691 30.853 1.00 57.41 106 ARG A N 1
ATOM 820 C CA . ARG A 1 106 ? -14.835 -27.483 31.561 1.00 57.41 106 ARG A CA 1
ATOM 821 C C . ARG A 1 106 ? -16.083 -26.898 32.207 1.00 57.41 106 ARG A C 1
ATOM 823 O O . ARG A 1 106 ? -17.110 -26.771 31.552 1.00 57.41 106 ARG A O 1
ATOM 830 N N . ALA A 1 107 ? -15.966 -26.488 33.471 1.00 67.19 107 ALA A N 1
ATOM 831 C CA . ALA A 1 107 ? -17.087 -25.958 34.251 1.00 67.19 107 ALA A CA 1
ATOM 832 C C . ALA A 1 107 ? -17.911 -24.924 33.463 1.00 67.19 107 ALA A C 1
ATOM 834 O O . ALA A 1 107 ? -17.312 -24.049 32.825 1.00 67.19 107 ALA A O 1
ATOM 835 N N . THR A 1 108 ? -19.240 -25.033 33.524 1.00 71.25 108 THR A N 1
ATOM 836 C CA . THR A 1 108 ? -20.186 -24.045 32.990 1.00 71.25 108 THR A CA 1
ATOM 837 C C . THR A 1 108 ? -19.827 -22.655 33.509 1.00 71.25 108 THR A C 1
ATOM 839 O O . THR A 1 108 ? -19.406 -22.496 34.660 1.00 71.25 108 THR A O 1
ATOM 842 N N . LYS A 1 109 ? -19.934 -21.647 32.647 1.00 69.12 109 LYS A N 1
ATOM 843 C CA . LYS A 1 109 ? -19.733 -20.246 33.014 1.00 69.12 109 LYS A CA 1
ATOM 844 C C . LYS A 1 109 ? -21.024 -19.488 32.774 1.00 69.12 109 LYS A C 1
ATOM 846 O O . LYS A 1 109 ? -21.633 -19.663 31.732 1.00 69.12 109 LYS A O 1
ATOM 851 N N . SER A 1 110 ? -21.418 -18.640 33.710 1.00 70.00 110 SER A N 1
ATOM 852 C CA . SER A 1 110 ? -22.501 -17.689 33.479 1.00 70.00 110 SER A CA 1
ATOM 853 C C . SER A 1 110 ? -21.967 -16.538 32.630 1.00 70.00 110 SER A C 1
ATOM 855 O O . SER A 1 110 ? -20.912 -15.979 32.944 1.00 70.00 110 SER A O 1
ATOM 857 N N . VAL A 1 111 ? -22.662 -16.216 31.546 1.00 67.00 111 VAL A N 1
ATOM 858 C CA . VAL A 1 111 ? -22.379 -15.071 30.681 1.00 67.00 111 VAL A CA 1
ATOM 859 C C . VAL A 1 111 ? -23.454 -14.033 30.954 1.00 67.00 111 VAL A C 1
ATOM 861 O O . VAL A 1 111 ? -24.640 -14.325 30.875 1.00 67.00 111 VAL A O 1
ATOM 864 N N . TYR A 1 112 ? -23.033 -12.828 31.305 1.00 72.19 112 TYR A N 1
ATOM 865 C CA . TYR A 1 112 ? -23.902 -11.669 31.445 1.00 72.19 112 TYR A CA 1
ATOM 866 C C . TYR A 1 112 ? -23.459 -10.618 30.435 1.00 72.19 112 TYR A C 1
ATOM 868 O O . TYR A 1 112 ? -22.287 -10.566 30.048 1.00 72.19 112 TYR A O 1
ATOM 876 N N . LEU A 1 113 ? -24.411 -9.813 29.980 1.00 65.88 113 LEU A N 1
ATOM 877 C CA . LEU A 1 113 ? -24.166 -8.771 29.002 1.00 65.88 113 LEU A CA 1
ATOM 878 C C . LEU A 1 113 ? -24.291 -7.426 29.706 1.00 65.88 113 LEU A C 1
ATOM 880 O O . LEU A 1 113 ? -25.327 -7.106 30.274 1.00 65.88 113 LEU A O 1
ATOM 884 N N . GLU A 1 114 ? -23.211 -6.657 29.696 1.00 69.12 114 GLU A N 1
ATOM 885 C CA . GLU A 1 114 ? -23.150 -5.343 30.326 1.00 69.12 114 GLU A CA 1
ATOM 886 C C . GLU A 1 114 ? -22.861 -4.305 29.243 1.00 69.12 114 GLU A C 1
ATOM 888 O O . GLU A 1 114 ? -21.993 -4.517 28.391 1.00 69.12 114 GLU A O 1
ATOM 893 N N . ALA A 1 115 ? -23.586 -3.187 29.259 1.00 65.06 115 ALA A N 1
ATOM 894 C CA . ALA A 1 115 ? -23.256 -2.037 28.430 1.00 65.06 115 ALA A CA 1
ATOM 895 C C . ALA A 1 115 ? -22.713 -0.908 29.288 1.00 65.06 115 ALA A C 1
ATOM 897 O O . ALA A 1 115 ? -23.301 -0.523 30.294 1.00 65.06 115 ALA A O 1
ATOM 898 N N . SER A 1 116 ? -21.608 -0.341 28.819 1.00 67.12 116 SER A N 1
ATOM 899 C CA . SER A 1 116 ? -21.058 0.901 29.331 1.00 67.12 116 SER A CA 1
ATOM 900 C C . SER A 1 116 ? -21.093 1.927 28.209 1.00 67.12 116 SER A C 1
ATOM 902 O O . SER A 1 116 ? -20.511 1.714 27.141 1.00 67.12 116 SER A O 1
ATOM 904 N N . PHE A 1 117 ? -21.790 3.034 28.447 1.00 66.75 117 PHE A N 1
ATOM 905 C CA . PHE A 1 117 ? -21.840 4.144 27.511 1.00 66.75 117 PHE A CA 1
ATOM 906 C C . PHE A 1 117 ? -20.604 5.004 27.715 1.00 66.75 117 PHE A C 1
ATOM 908 O O . PHE A 1 117 ? -20.325 5.505 28.803 1.00 66.75 117 PHE A O 1
ATOM 915 N N . VAL A 1 118 ? -19.831 5.163 26.648 1.00 62.66 118 VAL A N 1
ATOM 916 C CA . VAL A 1 118 ? -18.632 5.992 26.667 1.00 62.66 118 VAL A CA 1
ATOM 917 C C . VAL A 1 118 ? -18.854 7.127 25.691 1.00 62.66 118 VAL A C 1
ATOM 919 O O . VAL A 1 118 ? -19.274 6.902 24.556 1.00 62.66 118 VAL A O 1
ATOM 922 N N . LYS A 1 119 ? -18.542 8.354 26.114 1.00 62.91 119 LYS A N 1
ATOM 923 C CA . LYS A 1 119 ? -18.457 9.476 25.180 1.00 62.91 119 LYS A CA 1
ATOM 924 C C . LYS A 1 119 ? -17.527 9.082 24.034 1.00 62.91 119 LYS A C 1
ATOM 926 O O . LYS A 1 119 ? -16.492 8.459 24.293 1.00 62.91 119 LYS A O 1
ATOM 931 N N . TYR A 1 120 ? -17.893 9.458 22.805 1.00 60.72 120 TYR A N 1
ATOM 932 C CA . TYR A 1 120 ? -17.048 9.241 21.634 1.00 60.72 120 TYR A CA 1
ATOM 933 C C . TYR A 1 120 ? -15.604 9.621 21.969 1.00 60.72 120 TYR A C 1
ATOM 935 O O . TYR A 1 120 ? -15.316 10.760 22.352 1.00 60.72 120 TYR A O 1
ATOM 943 N N . ASN A 1 121 ? -14.723 8.630 21.882 1.00 63.72 121 ASN A N 1
ATOM 944 C CA . ASN A 1 121 ? -13.326 8.772 22.229 1.00 63.72 121 ASN A CA 1
ATOM 945 C C . ASN A 1 121 ? -12.484 8.327 21.038 1.00 63.72 121 ASN A C 1
ATOM 947 O O . ASN A 1 121 ? -12.417 7.138 20.721 1.00 63.72 121 ASN A O 1
ATOM 951 N N . LYS A 1 122 ? -11.814 9.302 20.420 1.00 64.00 122 LYS A N 1
ATOM 952 C CA . LYS A 1 122 ? -10.911 9.095 19.285 1.00 64.00 122 LYS A CA 1
ATOM 953 C C . LYS A 1 122 ? -9.784 8.106 19.611 1.00 64.00 122 LYS A C 1
ATOM 955 O O . LYS A 1 122 ? -9.327 7.394 18.726 1.00 64.00 122 LYS A O 1
ATOM 960 N N . ASP A 1 123 ? -9.410 7.985 20.885 1.00 65.31 123 ASP A N 1
ATOM 961 C CA . ASP A 1 123 ? -8.360 7.079 21.359 1.00 65.31 123 ASP A CA 1
ATOM 962 C C . ASP A 1 123 ? -8.772 5.595 21.307 1.00 65.31 123 ASP A C 1
ATOM 964 O O . ASP A 1 123 ? -7.929 4.713 21.468 1.00 65.31 123 ASP A O 1
ATOM 968 N N . LYS A 1 124 ? -10.064 5.295 21.102 1.00 76.94 124 LYS A N 1
ATOM 969 C CA . LYS A 1 124 ? -10.599 3.923 21.077 1.00 76.94 124 LYS A CA 1
ATOM 970 C C . LYS A 1 124 ? -10.928 3.398 19.677 1.00 76.94 124 LYS A C 1
ATOM 972 O O . LYS A 1 124 ? -11.314 2.237 19.569 1.00 76.94 124 LYS A O 1
ATOM 977 N N . ILE A 1 125 ? -10.753 4.199 18.622 1.00 82.94 125 ILE A N 1
ATOM 978 C CA . ILE A 1 125 ? -11.151 3.827 17.251 1.00 82.94 125 ILE A CA 1
ATOM 979 C C . ILE A 1 125 ? -10.420 2.558 16.783 1.00 82.94 125 ILE A C 1
ATOM 981 O O . ILE A 1 125 ? -11.056 1.620 16.314 1.00 82.94 125 ILE A O 1
ATOM 985 N N . GLU A 1 126 ? -9.100 2.467 16.989 1.00 87.44 126 GLU A N 1
ATOM 986 C CA . GLU A 1 126 ? -8.327 1.270 16.608 1.00 87.44 126 GLU A CA 1
ATOM 987 C C . GLU A 1 126 ? -8.781 0.015 17.362 1.00 87.44 126 GLU A C 1
ATOM 989 O O . GLU A 1 126 ? -8.905 -1.056 16.768 1.00 87.44 126 GLU A O 1
ATOM 994 N N . GLN A 1 127 ? -9.069 0.150 18.660 1.00 85.62 127 GLN A N 1
ATOM 995 C CA . GLN A 1 127 ? -9.533 -0.964 19.487 1.00 85.62 127 GLN A CA 1
ATOM 996 C C . GLN A 1 127 ? -10.911 -1.443 19.028 1.00 85.62 127 GLN A C 1
ATOM 998 O O . GLN A 1 127 ? -11.155 -2.647 18.984 1.00 85.62 127 GLN A O 1
ATOM 1003 N N . LEU A 1 128 ? -11.794 -0.512 18.656 1.00 84.75 128 LEU A N 1
ATOM 1004 C CA . LEU A 1 128 ? -13.101 -0.831 18.098 1.00 84.75 128 LEU A CA 1
ATOM 1005 C C . LEU A 1 128 ? -12.966 -1.545 16.748 1.00 84.75 128 LEU A C 1
ATOM 1007 O O . LEU A 1 128 ? -13.550 -2.613 16.585 1.00 84.75 128 LEU A O 1
ATOM 1011 N N . ALA A 1 129 ? -12.144 -1.026 15.830 1.00 88.62 129 ALA A N 1
ATOM 1012 C CA . ALA A 1 129 ? -11.860 -1.671 14.545 1.00 88.62 129 ALA A CA 1
ATOM 1013 C C . ALA A 1 129 ? -11.362 -3.115 14.732 1.00 88.62 129 ALA A C 1
ATOM 1015 O O . ALA A 1 129 ? -11.851 -4.043 14.090 1.00 88.62 129 ALA A O 1
ATOM 1016 N N . PHE A 1 130 ? -10.443 -3.319 15.680 1.00 86.31 130 PHE A N 1
ATOM 1017 C CA . PHE A 1 130 ? -9.895 -4.633 16.011 1.00 86.31 130 PHE A CA 1
ATOM 1018 C C . PHE A 1 130 ? -10.958 -5.596 16.569 1.00 86.31 130 PHE A C 1
ATOM 1020 O O . PHE A 1 130 ? -10.991 -6.773 16.213 1.00 86.31 130 PHE A O 1
ATOM 1027 N N . VAL A 1 131 ? -11.860 -5.117 17.432 1.00 84.12 131 VAL A N 1
ATOM 1028 C CA . VAL A 1 131 ? -12.976 -5.932 17.942 1.00 84.12 131 VAL A CA 1
ATOM 1029 C C . VAL A 1 131 ? -13.957 -6.287 16.825 1.00 84.12 131 VAL A C 1
ATOM 1031 O O . VAL A 1 131 ? -14.360 -7.445 16.729 1.00 84.12 131 VAL A O 1
ATOM 1034 N N . LEU A 1 132 ? -14.304 -5.335 15.956 1.00 85.00 132 LEU A N 1
ATOM 1035 C CA . LEU A 1 132 ? -15.188 -5.564 14.808 1.00 85.00 132 LEU A CA 1
ATOM 1036 C C . LEU A 1 132 ? -14.609 -6.612 13.850 1.00 85.00 132 LEU A C 1
ATOM 1038 O O . LEU A 1 132 ? -15.318 -7.535 13.449 1.00 85.00 132 LEU A O 1
ATOM 1042 N N . GLU A 1 133 ? -13.307 -6.555 13.571 1.00 87.31 133 GLU A N 1
ATOM 1043 C CA . GLU A 1 133 ? -12.609 -7.583 12.797 1.00 87.31 133 GLU A CA 1
ATOM 1044 C C . GLU A 1 133 ? -12.693 -8.966 13.456 1.00 87.31 133 GLU A C 1
ATOM 1046 O O . GLU A 1 133 ? -13.024 -9.944 12.780 1.00 87.31 133 GLU A O 1
ATOM 1051 N N . MET A 1 134 ? -12.417 -9.077 14.764 1.00 82.88 134 MET A N 1
ATOM 1052 C CA . MET A 1 134 ? -12.546 -10.354 15.487 1.00 82.88 134 MET A CA 1
ATOM 1053 C C . MET A 1 134 ? -13.979 -10.900 15.387 1.00 82.88 134 MET A C 1
ATOM 1055 O O . MET A 1 134 ? -14.201 -12.103 15.230 1.00 82.88 134 MET A O 1
ATOM 1059 N N . LEU A 1 135 ? -14.962 -10.001 15.392 1.00 77.94 135 LEU A N 1
ATOM 1060 C CA . LEU A 1 135 ? -16.372 -10.304 15.179 1.00 77.94 135 LEU A CA 1
ATOM 1061 C C . LEU A 1 135 ? -16.747 -10.508 13.702 1.00 77.94 135 LEU A C 1
ATOM 1063 O O . LEU A 1 135 ? -17.882 -10.872 13.417 1.00 77.94 135 LEU A O 1
ATOM 1067 N N . GLY A 1 136 ? -15.805 -10.432 12.759 1.00 82.94 136 GLY A N 1
ATOM 1068 C CA . GLY A 1 136 ? -16.039 -10.661 11.328 1.00 82.94 136 GLY A CA 1
ATOM 1069 C C . GLY A 1 136 ? -16.855 -9.575 10.636 1.00 82.94 136 GLY A C 1
ATOM 1070 O O . GLY A 1 136 ? -17.355 -9.813 9.541 1.00 82.94 136 GLY A O 1
ATOM 1071 N N . LEU A 1 137 ? -17.010 -8.420 11.277 1.00 84.19 137 LEU A N 1
ATOM 1072 C CA . LEU A 1 137 ? -17.636 -7.221 10.730 1.00 84.19 137 LEU A CA 1
ATOM 1073 C C . LEU A 1 137 ? -16.570 -6.411 9.995 1.00 84.19 137 LEU A C 1
ATOM 1075 O O . LEU A 1 137 ? -16.072 -5.405 10.494 1.00 84.19 137 LEU A O 1
ATOM 1079 N N . TYR A 1 138 ? -16.120 -6.937 8.855 1.00 92.69 138 TYR A N 1
ATOM 1080 C CA . TYR A 1 138 ? -14.969 -6.390 8.137 1.00 92.69 138 TYR A CA 1
ATOM 1081 C C . TYR A 1 138 ? -15.268 -5.043 7.477 1.00 92.69 138 TYR A C 1
ATOM 1083 O O . TYR A 1 138 ? -14.393 -4.182 7.466 1.00 92.69 138 TYR A O 1
ATOM 1091 N N . ASP A 1 139 ? -16.484 -4.841 6.962 1.00 91.50 139 ASP A N 1
ATOM 1092 C CA . ASP A 1 139 ? -16.880 -3.558 6.374 1.00 91.50 139 ASP A CA 1
ATOM 1093 C C . ASP A 1 139 ? -16.966 -2.474 7.470 1.00 91.50 139 ASP A C 1
ATOM 1095 O O . ASP A 1 139 ? -16.463 -1.368 7.291 1.00 91.50 139 ASP A O 1
ATOM 1099 N N . GLU A 1 140 ? -17.504 -2.795 8.650 1.00 88.56 140 GLU A N 1
ATOM 1100 C CA . GLU A 1 140 ? -17.556 -1.873 9.789 1.00 88.56 140 GLU A CA 1
ATOM 1101 C C . GLU A 1 140 ? -16.162 -1.603 10.374 1.00 88.56 140 GLU A C 1
ATOM 1103 O O . GLU A 1 140 ? -15.835 -0.462 10.701 1.00 88.56 140 GLU A O 1
ATOM 1108 N N . ALA A 1 141 ? -15.308 -2.627 10.474 1.00 91.81 141 ALA A N 1
ATOM 1109 C CA . ALA A 1 141 ? -13.914 -2.458 10.878 1.00 91.81 141 ALA A CA 1
ATOM 1110 C C . ALA A 1 141 ? -13.142 -1.566 9.893 1.00 91.81 141 ALA A C 1
ATOM 1112 O O . ALA A 1 141 ? -12.346 -0.729 10.320 1.00 91.81 141 ALA A O 1
ATOM 1113 N N . LEU A 1 142 ? -13.394 -1.711 8.587 1.00 96.25 142 LEU A N 1
ATOM 1114 C CA . LEU A 1 142 ? -12.806 -0.864 7.552 1.00 96.25 142 LEU A CA 1
ATOM 1115 C C . LEU A 1 142 ? -13.204 0.601 7.741 1.00 96.25 142 LEU A C 1
ATOM 1117 O O . LEU A 1 142 ? -12.320 1.451 7.735 1.00 96.25 142 LEU A O 1
ATOM 1121 N N . VAL A 1 143 ? -14.488 0.889 7.995 1.00 94.75 143 VAL A N 1
ATOM 1122 C CA . VAL A 1 143 ? -14.956 2.258 8.285 1.00 94.75 143 VAL A CA 1
ATOM 1123 C C . VAL A 1 143 ? -14.183 2.864 9.456 1.00 94.75 143 VAL A C 1
ATOM 1125 O O . VAL A 1 143 ? -13.744 4.006 9.377 1.00 94.75 143 VAL A O 1
ATOM 1128 N N . GLN A 1 144 ? -13.952 2.097 10.524 1.00 91.56 144 GLN A N 1
ATOM 1129 C CA . GLN A 1 144 ? -13.192 2.585 11.678 1.00 91.56 144 GLN A CA 1
ATOM 1130 C C . GLN A 1 144 ? -11.717 2.866 11.346 1.00 91.56 144 GLN A C 1
ATOM 1132 O O . GLN A 1 144 ? -11.156 3.860 11.810 1.00 91.56 144 GLN A O 1
ATOM 1137 N N . TYR A 1 145 ? -11.075 2.035 10.521 1.00 95.94 145 TYR A N 1
ATOM 1138 C CA . TYR A 1 145 ? -9.718 2.326 10.048 1.00 95.94 145 TYR A CA 1
ATOM 1139 C C . TYR A 1 145 ? -9.670 3.540 9.107 1.00 95.94 145 TYR A C 1
ATOM 1141 O O . TYR A 1 145 ? -8.736 4.334 9.215 1.00 95.94 145 TYR A O 1
ATOM 1149 N N . ASP A 1 146 ? -10.673 3.726 8.246 1.00 95.62 146 ASP A N 1
ATOM 1150 C CA . ASP A 1 146 ? -10.795 4.896 7.368 1.00 95.62 146 ASP A CA 1
ATOM 1151 C C . ASP A 1 146 ? -11.002 6.190 8.175 1.00 95.62 146 ASP A C 1
ATOM 1153 O O . ASP A 1 146 ? -10.368 7.208 7.893 1.00 95.62 146 ASP A O 1
ATOM 1157 N N . GLU A 1 147 ? -11.826 6.154 9.226 1.00 91.62 147 GLU A N 1
ATOM 1158 C CA . GLU A 1 147 ? -12.002 7.277 10.153 1.00 91.62 147 GLU A CA 1
ATOM 1159 C C . GLU A 1 147 ? -10.693 7.632 10.867 1.00 91.62 147 GLU A C 1
ATOM 1161 O O . GLU A 1 147 ? -10.346 8.810 10.985 1.00 91.62 147 GLU A O 1
ATOM 1166 N N . LEU A 1 148 ? -9.941 6.624 11.320 1.00 91.12 148 LEU A N 1
ATOM 1167 C CA . LEU A 1 148 ? -8.644 6.830 11.958 1.00 91.12 148 LEU A CA 1
ATOM 1168 C C . LEU A 1 148 ? -7.628 7.464 10.994 1.00 91.12 148 LEU A C 1
ATOM 1170 O O . LEU A 1 148 ? -6.929 8.405 11.378 1.00 91.12 148 LEU A O 1
ATOM 1174 N N . ASP A 1 149 ? -7.572 6.984 9.751 1.00 93.50 149 ASP A N 1
ATOM 1175 C CA . ASP A 1 149 ? -6.699 7.512 8.698 1.00 93.50 149 ASP A CA 1
ATOM 1176 C C . ASP A 1 149 ? -7.036 8.971 8.353 1.00 93.50 149 ASP A C 1
ATOM 1178 O O . ASP A 1 149 ? -6.154 9.838 8.314 1.00 93.50 149 ASP A O 1
ATOM 1182 N N . ALA A 1 150 ? -8.326 9.276 8.194 1.00 90.81 150 ALA A N 1
ATOM 1183 C CA . ALA A 1 150 ? -8.808 10.623 7.909 1.00 90.81 150 ALA A CA 1
ATOM 1184 C C . ALA A 1 150 ? -8.516 11.595 9.063 1.00 90.81 150 ALA A C 1
ATOM 1186 O O . ALA A 1 150 ? -8.016 12.700 8.834 1.00 90.81 150 ALA A O 1
ATOM 1187 N N . LEU A 1 151 ? -8.777 11.181 10.310 1.00 89.75 151 LEU A N 1
ATOM 1188 C CA . LEU A 1 151 ? -8.480 11.983 11.499 1.00 89.75 151 LEU A CA 1
ATOM 1189 C C . LEU A 1 151 ? -6.987 12.285 11.607 1.00 89.75 151 LEU A C 1
ATOM 1191 O O . LEU A 1 151 ? -6.614 13.432 11.858 1.00 89.75 151 LEU A O 1
ATOM 1195 N N . PHE A 1 152 ? -6.133 11.279 11.409 1.00 91.25 152 PHE A N 1
ATOM 1196 C CA . PHE A 1 152 ? -4.689 11.470 11.450 1.00 91.25 152 PHE A CA 1
ATOM 1197 C C . PHE A 1 152 ? -4.223 12.457 10.372 1.00 91.25 152 PHE A C 1
ATOM 1199 O O . PHE A 1 152 ? -3.550 13.437 10.698 1.00 91.25 152 PHE A O 1
ATOM 1206 N N . SER A 1 153 ? -4.660 12.261 9.123 1.00 91.75 153 SER A N 1
ATOM 1207 C CA . SER A 1 153 ? -4.351 13.164 8.003 1.00 91.75 153 SER A CA 1
ATOM 1208 C C . SER A 1 153 ? -4.750 14.608 8.328 1.00 91.75 153 SER A C 1
ATOM 1210 O O . SER A 1 153 ? -3.977 15.544 8.130 1.00 91.75 153 SER A O 1
ATOM 1212 N N . GLN A 1 154 ? -5.938 14.805 8.910 1.00 89.25 154 GLN A N 1
ATOM 1213 C CA . GLN A 1 154 ? -6.422 16.125 9.312 1.00 89.25 154 GLN A CA 1
ATOM 1214 C C . GLN A 1 154 ? -5.532 16.781 10.380 1.00 89.25 154 GLN A C 1
ATOM 1216 O O . GLN A 1 154 ? -5.273 17.984 10.307 1.00 89.25 154 GLN A O 1
ATOM 1221 N N . PHE A 1 155 ? -5.043 16.021 11.364 1.00 89.81 155 PHE A N 1
ATOM 1222 C CA . PHE A 1 155 ? -4.119 16.549 12.372 1.00 89.81 155 PHE A CA 1
ATOM 1223 C C . PHE A 1 155 ? -2.770 16.956 11.778 1.00 89.81 155 PHE A C 1
ATOM 1225 O O . PHE A 1 155 ? -2.240 17.995 12.173 1.00 89.81 155 PHE A O 1
ATOM 1232 N N . VAL A 1 156 ? -2.242 16.189 10.819 1.00 90.62 156 VAL A N 1
ATOM 1233 C CA . VAL A 1 156 ? -1.005 16.549 10.111 1.00 90.62 156 VAL A CA 1
ATOM 1234 C C . VAL A 1 156 ? -1.201 17.813 9.275 1.00 90.62 156 VAL A C 1
ATOM 1236 O O . VAL A 1 156 ? -0.400 18.735 9.353 1.00 90.62 156 VAL A O 1
ATOM 1239 N N . LEU A 1 157 ? -2.293 17.917 8.518 1.00 88.44 157 LEU A N 1
ATOM 1240 C CA . LEU A 1 157 ? -2.566 19.111 7.711 1.00 88.44 157 LEU A CA 1
ATOM 1241 C C . LEU A 1 157 ? -2.691 20.377 8.575 1.00 88.44 157 LEU A C 1
ATOM 1243 O O . LEU A 1 157 ? -2.180 21.440 8.218 1.00 88.44 157 LEU A O 1
ATOM 1247 N N . ASN A 1 158 ? -3.325 20.259 9.743 1.00 86.38 158 ASN A N 1
ATOM 1248 C CA . ASN A 1 158 ? -3.529 21.381 10.657 1.00 86.38 158 ASN A CA 1
A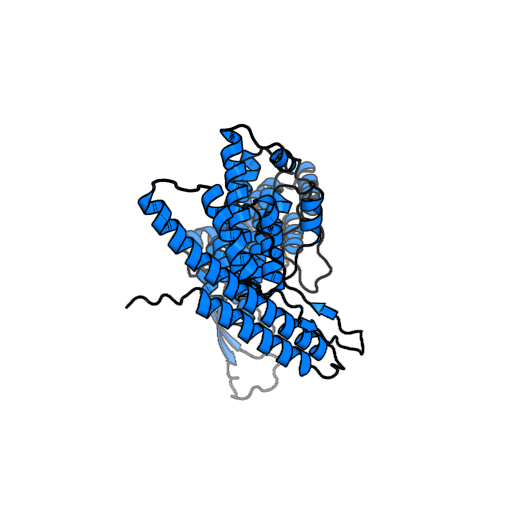TOM 1249 C C . ASN A 1 158 ? -2.282 21.758 11.471 1.00 86.38 158 ASN A C 1
ATOM 1251 O O . ASN A 1 158 ? -2.252 22.860 12.032 1.00 86.38 158 ASN A O 1
ATOM 1255 N N . SER A 1 159 ? -1.250 20.904 11.529 1.00 83.88 159 SER A N 1
ATOM 1256 C CA . SER A 1 159 ? -0.033 21.180 12.310 1.00 83.88 159 SER A CA 1
ATOM 1257 C C . SER A 1 159 ? 0.750 22.388 11.803 1.00 83.88 159 SER A C 1
ATOM 1259 O O . SER A 1 159 ? 1.541 22.956 12.548 1.00 83.88 159 SER A O 1
ATOM 1261 N N . ASN A 1 160 ? 0.517 22.789 10.551 1.00 71.88 160 ASN A N 1
ATOM 1262 C CA . ASN A 1 160 ? 1.205 23.911 9.912 1.00 71.88 160 ASN A CA 1
ATOM 1263 C C . ASN A 1 160 ? 0.457 25.243 10.061 1.00 71.88 160 ASN A C 1
ATOM 1265 O O . ASN A 1 160 ? 0.987 26.288 9.692 1.00 71.88 160 ASN A O 1
ATOM 1269 N N . VAL A 1 161 ? -0.771 25.213 10.589 1.00 76.69 161 VAL A N 1
ATOM 1270 C CA . VAL A 1 161 ? -1.645 26.391 10.737 1.00 76.69 161 VAL A CA 1
ATOM 1271 C C . VAL A 1 161 ? -1.954 26.684 12.206 1.00 76.69 161 VAL A C 1
ATOM 1273 O O . VAL A 1 161 ? -2.133 27.838 12.588 1.00 76.69 161 VAL A O 1
ATOM 1276 N N . THR A 1 162 ? -2.017 25.647 13.040 1.00 72.44 162 THR A N 1
ATOM 1277 C CA . THR A 1 162 ? -2.422 25.724 14.450 1.00 72.44 162 THR A CA 1
ATOM 1278 C C . THR A 1 162 ? -1.406 25.027 15.350 1.00 72.44 162 THR A C 1
ATOM 1280 O O . THR A 1 162 ? -0.551 24.291 14.861 1.00 72.44 162 THR A O 1
ATOM 1283 N N . GLU A 1 163 ? -1.478 25.257 16.666 1.00 75.94 163 GLU A N 1
ATOM 1284 C CA . GLU A 1 163 ? -0.605 24.571 17.624 1.00 75.94 163 GLU A CA 1
ATOM 1285 C C . GLU A 1 163 ? -0.745 23.047 17.473 1.00 75.94 163 GLU A C 1
ATOM 1287 O O . GLU A 1 163 ? -1.822 22.479 17.675 1.00 75.94 163 GLU A O 1
ATOM 1292 N N . SER A 1 164 ? 0.345 22.384 17.073 1.00 77.88 164 SER A N 1
ATOM 1293 C CA . SER A 1 164 ? 0.329 20.948 16.805 1.00 77.88 164 SER A CA 1
ATOM 1294 C C . SER A 1 164 ? 0.189 20.156 18.109 1.00 77.88 164 SER A C 1
ATOM 1296 O O . SER A 1 164 ? 0.938 20.421 19.054 1.00 77.88 164 SER A O 1
ATOM 1298 N N . PRO A 1 165 ? -0.690 19.140 18.180 1.00 80.38 165 PRO A N 1
ATOM 1299 C CA . PRO A 1 165 ? -0.791 18.292 19.361 1.00 80.38 165 PRO A CA 1
ATOM 1300 C C . PRO A 1 165 ? 0.544 17.611 19.694 1.00 80.38 165 PRO A C 1
ATOM 1302 O O . PRO A 1 165 ? 1.174 17.031 18.815 1.00 80.38 165 PRO A O 1
ATOM 1305 N N . LYS A 1 166 ? 0.938 17.586 20.974 1.00 82.75 166 LYS A N 1
ATOM 1306 C CA . LYS A 1 166 ? 2.225 17.004 21.419 1.00 82.75 166 LYS A CA 1
ATOM 1307 C C . LYS A 1 166 ? 2.430 15.537 21.031 1.00 82.75 166 LYS A C 1
ATOM 1309 O O . LYS A 1 166 ? 3.556 15.085 20.887 1.00 82.75 166 LYS A O 1
ATOM 1314 N N . TRP A 1 167 ? 1.351 14.765 20.889 1.00 83.94 167 TRP A N 1
ATOM 1315 C CA . TRP A 1 167 ? 1.456 13.366 20.464 1.00 83.94 167 TRP A CA 1
ATOM 1316 C C . TRP A 1 167 ? 1.932 13.231 19.009 1.00 83.94 167 TRP A C 1
ATOM 1318 O O . TRP A 1 167 ? 2.497 12.202 18.654 1.00 83.94 167 TRP A O 1
ATOM 1328 N N . LEU A 1 168 ? 1.738 14.266 18.183 1.00 86.62 168 LEU A N 1
ATOM 1329 C CA . LEU A 1 168 ? 2.155 14.284 16.784 1.00 86.62 168 LEU A CA 1
ATOM 1330 C C . LEU A 1 168 ? 3.681 14.396 16.646 1.00 86.62 168 LEU A C 1
ATOM 1332 O O . LEU A 1 168 ? 4.237 13.965 15.639 1.00 86.62 168 LEU A O 1
ATOM 1336 N N . ASP A 1 169 ? 4.368 14.917 17.669 1.00 87.25 169 ASP A N 1
ATOM 1337 C CA . ASP A 1 169 ? 5.828 15.067 17.673 1.00 87.25 169 ASP A CA 1
ATOM 1338 C C . ASP A 1 169 ? 6.556 13.723 17.543 1.00 87.25 169 ASP A C 1
ATOM 1340 O O . ASP A 1 169 ? 7.638 13.669 16.963 1.00 87.25 169 ASP A O 1
ATOM 1344 N N . THR A 1 170 ? 5.940 12.619 17.986 1.00 88.88 170 THR A N 1
ATOM 1345 C CA . THR A 1 170 ? 6.467 11.264 17.767 1.00 88.88 170 THR A CA 1
ATOM 1346 C C . THR A 1 170 ? 6.681 10.965 16.280 1.00 88.88 170 THR A C 1
ATOM 1348 O O . THR A 1 170 ? 7.646 10.298 15.931 1.00 88.88 170 THR A O 1
ATOM 1351 N N . PHE A 1 171 ? 5.846 11.496 15.385 1.00 91.88 171 PHE A N 1
ATOM 1352 C CA . PHE A 1 171 ? 5.949 11.250 13.942 1.00 91.88 171 PHE A CA 1
ATOM 1353 C C . PHE A 1 171 ? 6.930 12.184 13.224 1.00 91.88 171 PHE A C 1
ATOM 1355 O O . PHE A 1 171 ? 7.212 11.968 12.049 1.00 91.88 171 PHE A O 1
ATOM 1362 N N . LYS A 1 172 ? 7.487 13.180 13.928 1.00 91.69 172 LYS A N 1
ATOM 1363 C CA . LYS A 1 172 ? 8.572 14.047 13.433 1.00 91.69 172 LYS A CA 1
ATOM 1364 C C . LYS A 1 172 ? 9.958 13.414 13.614 1.00 91.69 172 LYS A C 1
ATOM 1366 O O . LYS A 1 172 ? 10.962 14.003 13.219 1.00 91.69 172 LYS A O 1
ATOM 1371 N N . GLN A 1 173 ? 10.030 12.244 14.251 1.00 90.62 173 GLN A N 1
ATOM 1372 C CA . GLN A 1 173 ? 11.290 11.548 14.491 1.00 90.62 173 GLN A CA 1
ATOM 1373 C C . GLN A 1 173 ? 11.949 11.067 13.184 1.00 90.62 173 GLN A C 1
ATOM 1375 O O . GLN A 1 173 ? 11.245 10.834 12.197 1.00 90.62 173 GLN A O 1
ATOM 1380 N N . PRO A 1 174 ? 13.281 10.869 13.173 1.00 92.81 174 PRO A N 1
ATOM 1381 C CA . PRO A 1 174 ? 13.978 10.374 11.997 1.00 92.81 174 PRO A CA 1
ATOM 1382 C C . PRO A 1 174 ? 13.482 8.999 11.529 1.00 92.81 174 PRO A C 1
ATOM 1384 O O . PRO A 1 174 ? 13.394 8.055 12.313 1.00 92.81 174 PRO A O 1
ATOM 1387 N N . VAL A 1 175 ? 13.228 8.869 10.231 1.00 94.56 175 VAL A N 1
ATOM 1388 C CA . VAL A 1 175 ? 12.869 7.622 9.556 1.00 94.56 175 VAL A CA 1
ATOM 1389 C C . VAL A 1 175 ? 14.147 6.915 9.106 1.00 94.56 175 VAL A C 1
ATOM 1391 O O . VAL A 1 175 ? 14.717 7.222 8.057 1.00 94.56 175 VAL A O 1
ATOM 1394 N N . THR A 1 176 ? 14.614 5.978 9.929 1.00 90.06 176 THR A N 1
ATOM 1395 C CA . THR A 1 176 ? 15.823 5.169 9.675 1.00 90.06 176 THR A CA 1
ATOM 1396 C C . THR A 1 176 ? 15.512 3.726 9.285 1.00 90.06 176 THR A C 1
ATOM 1398 O O . THR A 1 176 ? 16.361 3.046 8.718 1.00 90.06 176 THR A O 1
ATOM 1401 N N . SER A 1 177 ? 14.292 3.270 9.564 1.00 91.38 177 SER A N 1
ATOM 1402 C CA . SER A 1 177 ? 13.770 1.952 9.222 1.00 91.38 177 SER A CA 1
ATOM 1403 C C . SER A 1 177 ? 12.288 2.088 8.888 1.00 91.38 177 SER A C 1
ATOM 1405 O O . SER A 1 177 ? 11.583 2.872 9.518 1.00 91.38 177 SER A O 1
ATOM 1407 N N . TRP A 1 178 ? 11.830 1.341 7.893 1.00 91.44 178 TRP A N 1
ATOM 1408 C CA . TRP A 1 178 ? 10.444 1.244 7.459 1.00 91.44 178 TRP A CA 1
ATOM 1409 C C . TRP A 1 178 ? 10.239 -0.148 6.868 1.00 91.44 178 TRP A C 1
ATOM 1411 O O . TRP A 1 178 ? 10.787 -0.497 5.823 1.00 91.44 178 TRP A O 1
ATOM 1421 N N . GLN A 1 179 ? 9.452 -0.982 7.537 1.00 84.56 179 GLN A N 1
ATOM 1422 C CA . GLN A 1 179 ? 9.178 -2.304 6.990 1.00 84.56 179 GLN A CA 1
ATOM 1423 C C . GLN A 1 179 ? 8.333 -2.175 5.718 1.00 84.56 179 GLN A C 1
ATOM 1425 O O . GLN A 1 179 ? 7.361 -1.416 5.681 1.00 84.56 179 GLN A O 1
ATOM 1430 N N . ALA A 1 180 ? 8.690 -2.933 4.682 1.00 84.69 180 ALA A N 1
ATOM 1431 C CA . ALA A 1 180 ? 7.890 -3.020 3.469 1.00 84.69 180 ALA A CA 1
ATOM 1432 C C . ALA A 1 180 ? 6.424 -3.368 3.785 1.00 84.69 180 ALA A C 1
ATOM 1434 O O . ALA A 1 180 ? 6.132 -4.223 4.628 1.00 84.69 180 ALA A O 1
ATOM 1435 N N . VAL A 1 181 ? 5.497 -2.710 3.087 1.00 90.31 181 VAL A N 1
ATOM 1436 C CA . VAL A 1 181 ? 4.068 -3.020 3.181 1.00 90.31 181 VAL A CA 1
ATOM 1437 C C . VAL A 1 181 ? 3.846 -4.462 2.730 1.00 90.31 181 VAL A C 1
ATOM 1439 O O . VAL A 1 181 ? 4.290 -4.844 1.651 1.00 90.31 181 VAL A O 1
ATOM 1442 N N . ARG A 1 182 ? 3.122 -5.247 3.537 1.00 88.94 182 ARG A N 1
ATOM 1443 C CA . ARG A 1 182 ? 2.689 -6.604 3.181 1.00 88.94 182 ARG A CA 1
ATOM 1444 C C . ARG A 1 182 ? 1.183 -6.719 3.248 1.00 88.94 182 ARG A C 1
ATOM 1446 O O . ARG A 1 182 ? 0.580 -6.526 4.301 1.00 88.94 182 ARG A O 1
ATOM 1453 N N . LEU A 1 183 ? 0.568 -7.074 2.130 1.00 91.62 183 LEU A N 1
ATOM 1454 C CA . LEU A 1 183 ? -0.882 -7.126 2.038 1.00 91.62 183 LEU A CA 1
ATOM 1455 C C . LEU A 1 183 ? -1.357 -8.543 2.343 1.00 91.62 183 LEU A C 1
ATOM 1457 O O . LEU A 1 183 ? -1.444 -9.415 1.479 1.00 91.62 183 LEU A O 1
ATOM 1461 N N . THR A 1 184 ? -1.643 -8.776 3.621 1.00 89.56 184 THR A N 1
ATOM 1462 C CA . THR A 1 184 ? -2.164 -10.047 4.131 1.00 89.56 184 THR A CA 1
ATOM 1463 C C . THR A 1 184 ? -3.371 -9.799 5.028 1.00 89.56 184 THR A C 1
ATOM 1465 O O . THR A 1 184 ? -3.585 -8.684 5.491 1.00 89.56 184 THR A O 1
ATOM 1468 N N . ALA A 1 185 ? -4.145 -10.846 5.316 1.00 87.31 185 ALA A N 1
ATOM 1469 C CA . ALA A 1 185 ? -5.223 -10.764 6.302 1.00 87.31 185 ALA A CA 1
ATOM 1470 C C . ALA A 1 185 ? -4.710 -10.696 7.758 1.00 87.31 185 ALA A C 1
ATOM 1472 O O . ALA A 1 185 ? -5.495 -10.490 8.678 1.00 87.31 185 ALA A O 1
ATOM 1473 N N . LEU A 1 186 ? -3.407 -10.898 7.989 1.00 87.50 186 LEU A N 1
ATOM 1474 C CA . LEU A 1 186 ? -2.837 -10.938 9.331 1.00 87.50 186 LEU A CA 1
ATOM 1475 C C . LEU A 1 186 ? -2.611 -9.531 9.885 1.00 87.50 186 LEU A C 1
ATOM 1477 O O . LEU A 1 186 ? -2.305 -8.581 9.165 1.00 87.50 186 LEU A O 1
ATOM 1481 N N . VAL A 1 187 ? -2.726 -9.413 11.204 1.00 87.12 187 VAL A N 1
ATOM 1482 C CA . VAL A 1 187 ? -2.417 -8.177 11.922 1.00 87.12 187 VAL A CA 1
ATOM 1483 C C . VAL A 1 187 ? -0.894 -8.006 11.972 1.00 87.12 187 VAL A C 1
ATOM 1485 O O . VAL A 1 187 ? -0.208 -8.904 12.470 1.00 87.12 187 VAL A O 1
ATOM 1488 N N . PRO A 1 188 ? -0.338 -6.873 11.502 1.00 89.62 188 PRO A N 1
ATOM 1489 C CA . PRO A 1 188 ? 1.090 -6.593 11.601 1.00 89.62 188 PRO A CA 1
ATOM 1490 C C . PRO A 1 188 ? 1.454 -6.238 13.050 1.00 89.62 188 PRO A C 1
ATOM 1492 O O . PRO A 1 188 ? 1.574 -5.072 13.430 1.00 89.62 188 PRO A O 1
ATOM 1495 N N . GLN A 1 189 ? 1.609 -7.273 13.878 1.00 90.69 189 GLN A N 1
ATOM 1496 C CA . GLN A 1 189 ? 1.789 -7.151 15.325 1.00 90.69 189 GLN A CA 1
ATOM 1497 C C . GLN A 1 189 ? 3.001 -6.286 15.699 1.00 90.69 189 GLN A C 1
ATOM 1499 O O . GLN A 1 189 ? 2.911 -5.472 16.612 1.00 90.69 189 GLN A O 1
ATOM 1504 N N . HIS A 1 190 ? 4.099 -6.397 14.948 1.00 91.06 190 HIS A N 1
ATOM 1505 C CA . HIS A 1 190 ? 5.292 -5.574 15.148 1.00 91.06 190 HIS A CA 1
ATOM 1506 C C . HIS A 1 190 ? 5.000 -4.067 15.019 1.00 91.06 190 HIS A C 1
ATOM 1508 O O . HIS A 1 190 ? 5.352 -3.295 15.910 1.00 91.06 190 HIS A O 1
ATOM 1514 N N . LEU A 1 191 ? 4.296 -3.653 13.959 1.00 91.44 191 LEU A N 1
ATOM 1515 C CA . LEU A 1 191 ? 3.914 -2.251 13.760 1.00 91.44 191 LEU A CA 1
ATOM 1516 C C . LEU A 1 191 ? 2.959 -1.778 14.862 1.00 91.44 191 LEU A C 1
ATOM 1518 O O . LEU A 1 191 ? 3.126 -0.688 15.406 1.00 91.44 191 LEU A O 1
ATOM 1522 N N . ARG A 1 192 ? 1.998 -2.625 15.258 1.00 90.38 192 ARG A N 1
ATOM 1523 C CA . ARG A 1 192 ? 1.081 -2.318 16.364 1.00 90.38 192 ARG A CA 1
ATOM 1524 C C . ARG A 1 192 ? 1.830 -2.084 17.677 1.00 90.38 192 ARG A C 1
ATOM 1526 O O . ARG A 1 192 ? 1.521 -1.143 18.403 1.00 90.38 192 ARG A O 1
ATOM 1533 N N . GLU A 1 193 ? 2.835 -2.904 17.976 1.00 90.38 193 GLU A N 1
ATOM 1534 C CA . GLU A 1 193 ? 3.676 -2.734 19.162 1.00 90.38 193 GLU A CA 1
ATOM 1535 C C . GLU A 1 193 ? 4.462 -1.422 19.142 1.00 90.38 193 GLU A C 1
ATOM 1537 O O . GLU A 1 193 ? 4.538 -0.757 20.177 1.00 90.38 193 GLU A O 1
ATOM 1542 N N . LEU A 1 194 ? 5.009 -1.023 17.988 1.00 88.81 194 LEU A N 1
ATOM 1543 C CA . LEU A 1 194 ? 5.682 0.270 17.834 1.00 88.81 194 LEU A CA 1
ATOM 1544 C C . LEU A 1 194 ? 4.725 1.437 18.108 1.00 88.81 194 LEU A C 1
ATOM 1546 O O . LEU A 1 194 ? 5.098 2.388 18.796 1.00 88.81 194 LEU A O 1
ATOM 1550 N N . ILE A 1 195 ? 3.482 1.353 17.628 1.00 88.44 195 ILE A N 1
ATOM 1551 C CA . ILE A 1 195 ? 2.453 2.379 17.854 1.00 88.44 195 ILE A CA 1
ATOM 1552 C C . ILE A 1 195 ? 2.105 2.469 19.344 1.00 88.44 195 ILE A C 1
ATOM 1554 O O . ILE A 1 195 ? 2.152 3.554 19.923 1.00 88.44 195 ILE A O 1
ATOM 1558 N N . VAL A 1 196 ? 1.829 1.333 19.995 1.00 85.00 196 VAL A N 1
ATOM 1559 C CA . VAL A 1 196 ? 1.493 1.279 21.431 1.00 85.00 196 VAL A CA 1
ATOM 1560 C C . VAL A 1 196 ? 2.636 1.818 22.296 1.00 85.00 196 VAL A C 1
ATOM 1562 O O . VAL A 1 196 ? 2.396 2.552 23.255 1.00 85.00 196 VAL A O 1
ATOM 1565 N N . LYS A 1 197 ? 3.886 1.501 21.941 1.00 87.25 197 LYS A N 1
ATOM 1566 C CA . LYS A 1 197 ? 5.089 2.001 22.627 1.00 87.25 197 LYS A CA 1
ATOM 1567 C C . LYS A 1 197 ? 5.424 3.459 22.287 1.00 87.25 197 LYS A C 1
ATOM 1569 O O . LYS A 1 197 ? 6.363 3.992 22.872 1.00 87.25 197 LYS A O 1
ATOM 1574 N N . LYS A 1 198 ? 4.672 4.109 21.386 1.00 85.75 198 LYS A N 1
ATOM 1575 C CA . LYS A 1 198 ? 4.925 5.470 20.873 1.00 85.75 198 LYS A CA 1
ATOM 1576 C C . LYS A 1 198 ? 6.312 5.620 20.238 1.00 85.75 198 LYS A C 1
ATOM 1578 O O . LYS A 1 198 ? 6.990 6.624 20.427 1.00 85.75 198 LYS A O 1
ATOM 1583 N N . GLN A 1 199 ? 6.733 4.586 19.518 1.00 89.94 199 GLN A N 1
ATOM 1584 C CA . GLN A 1 199 ? 8.022 4.501 18.828 1.00 89.94 199 GLN A CA 1
ATOM 1585 C C . GLN A 1 199 ? 7.869 4.430 17.305 1.00 89.94 199 GLN A C 1
ATOM 1587 O O . GLN A 1 199 ? 8.866 4.527 16.601 1.00 89.94 199 GLN A O 1
ATOM 1592 N N . ALA A 1 200 ? 6.646 4.281 16.788 1.00 91.50 200 ALA A N 1
ATOM 1593 C CA . ALA A 1 200 ? 6.385 4.212 15.353 1.00 91.50 200 ALA A CA 1
ATOM 1594 C C . ALA A 1 200 ? 6.763 5.516 14.635 1.00 91.50 200 ALA A C 1
ATOM 1596 O O . ALA A 1 200 ? 6.355 6.606 15.043 1.00 91.50 200 ALA A O 1
ATOM 1597 N N . SER A 1 201 ? 7.514 5.400 13.540 1.00 94.44 201 SER A N 1
ATOM 1598 C CA . SER A 1 201 ? 7.706 6.502 12.599 1.00 94.44 201 SER A CA 1
ATOM 1599 C C . SER A 1 201 ? 6.420 6.775 11.807 1.00 94.44 201 SER A C 1
ATOM 1601 O O . SER A 1 201 ? 5.460 5.997 11.854 1.00 94.44 201 SER A O 1
ATOM 1603 N N . LEU A 1 202 ? 6.389 7.872 11.041 1.00 94.62 202 LEU A N 1
ATOM 1604 C CA . LEU A 1 202 ? 5.256 8.152 10.154 1.00 94.62 202 LEU A CA 1
ATOM 1605 C C . LEU A 1 202 ? 5.045 7.025 9.129 1.00 94.62 202 LEU A C 1
ATOM 1607 O O . LEU A 1 202 ? 3.907 6.619 8.896 1.00 94.62 202 LEU A O 1
ATOM 1611 N N . LEU A 1 203 ? 6.131 6.487 8.558 1.00 96.00 203 LEU A N 1
ATOM 1612 C CA . LEU A 1 203 ? 6.043 5.380 7.605 1.00 96.00 203 LEU A CA 1
ATOM 1613 C C . LEU A 1 203 ? 5.535 4.095 8.260 1.00 96.00 203 LEU A C 1
ATOM 1615 O O . LEU A 1 203 ? 4.742 3.389 7.641 1.00 96.00 203 LEU A O 1
ATOM 1619 N N . ASP A 1 204 ? 5.917 3.803 9.504 1.00 94.56 204 ASP A N 1
ATOM 1620 C CA . ASP A 1 204 ? 5.404 2.631 10.229 1.00 94.56 204 ASP A CA 1
ATOM 1621 C C . ASP A 1 204 ? 3.896 2.741 10.466 1.00 94.56 204 ASP A C 1
ATOM 1623 O O . ASP A 1 204 ? 3.151 1.786 10.240 1.00 94.56 204 ASP A O 1
ATOM 1627 N N . PHE A 1 205 ? 3.430 3.923 10.878 1.00 95.00 205 PHE A N 1
ATOM 1628 C CA . PHE A 1 205 ? 2.013 4.167 11.133 1.00 95.00 205 PHE A CA 1
ATOM 1629 C C . PHE A 1 205 ? 1.176 4.122 9.851 1.00 95.00 205 PHE A C 1
ATOM 1631 O O . PHE A 1 205 ? 0.138 3.462 9.813 1.00 95.00 205 PHE A O 1
ATOM 1638 N N . ARG A 1 206 ? 1.656 4.741 8.767 1.00 96.25 206 ARG A N 1
ATOM 1639 C CA . ARG A 1 206 ? 0.997 4.676 7.455 1.00 96.25 206 ARG A CA 1
ATOM 1640 C C . ARG A 1 206 ? 0.997 3.264 6.879 1.00 96.25 206 ARG A C 1
ATOM 1642 O O . ARG A 1 206 ? -0.016 2.823 6.340 1.00 96.25 206 ARG A O 1
ATOM 1649 N N . SER A 1 207 ? 2.081 2.517 7.076 1.00 95.75 207 SER A N 1
ATOM 1650 C CA . SER A 1 207 ? 2.139 1.095 6.724 1.00 95.75 207 SER A CA 1
ATOM 1651 C C . SER A 1 207 ? 1.130 0.278 7.522 1.00 95.75 207 SER A C 1
ATOM 1653 O O . SER A 1 207 ? 0.476 -0.589 6.949 1.00 95.75 207 SER A O 1
ATOM 1655 N N . TYR A 1 208 ? 0.977 0.557 8.820 1.00 95.69 208 TYR A N 1
ATOM 1656 C CA . TYR A 1 208 ? -0.006 -0.108 9.668 1.00 95.69 208 TYR A CA 1
ATOM 1657 C C . TYR A 1 208 ? -1.422 0.109 9.136 1.00 95.69 208 TYR A C 1
ATOM 1659 O O . TYR A 1 208 ? -2.093 -0.867 8.807 1.00 95.69 208 TYR A O 1
ATOM 1667 N N . LEU A 1 209 ? -1.852 1.367 8.994 1.00 96.06 209 LEU A N 1
ATOM 1668 C CA . LEU A 1 209 ? -3.205 1.699 8.539 1.00 96.06 209 LEU A CA 1
ATOM 1669 C C . LEU A 1 209 ? -3.509 1.090 7.170 1.00 96.06 209 LEU A C 1
ATOM 1671 O O . LEU A 1 209 ? -4.504 0.378 7.031 1.00 96.06 209 LEU A O 1
ATOM 1675 N N . PHE A 1 210 ? -2.601 1.257 6.205 1.00 97.38 210 PHE A N 1
ATOM 1676 C CA . PHE A 1 210 ? -2.797 0.720 4.863 1.00 97.38 210 PHE A CA 1
ATOM 1677 C C . PHE A 1 210 ? -2.900 -0.811 4.855 1.00 97.38 210 PHE A C 1
ATOM 1679 O O . PHE A 1 210 ? -3.762 -1.368 4.173 1.00 97.38 210 PHE A O 1
ATOM 1686 N N . GLN A 1 211 ? -2.079 -1.511 5.649 1.00 96.44 211 GLN A N 1
ATOM 1687 C CA . GLN A 1 211 ? -2.171 -2.969 5.790 1.00 96.44 211 GLN A CA 1
ATOM 1688 C C . GLN A 1 211 ? -3.479 -3.401 6.456 1.00 96.44 211 GLN A C 1
ATOM 1690 O O . GLN A 1 211 ? -4.068 -4.393 6.033 1.00 96.44 211 GLN A O 1
ATOM 1695 N N . ARG A 1 212 ? -3.964 -2.668 7.468 1.00 96.44 212 ARG A N 1
ATOM 1696 C CA . ARG A 1 212 ? -5.233 -2.977 8.145 1.00 96.44 212 ARG A CA 1
ATOM 1697 C C . ARG A 1 212 ? -6.445 -2.764 7.235 1.00 96.44 212 ARG A C 1
ATOM 1699 O O . ARG A 1 212 ? -7.261 -3.674 7.114 1.00 96.44 212 ARG A O 1
ATOM 1706 N N . GLN A 1 213 ? -6.528 -1.626 6.545 1.00 97.19 213 GLN A N 1
ATOM 1707 C CA . GLN A 1 213 ? -7.579 -1.350 5.555 1.00 97.19 213 GLN A CA 1
ATOM 1708 C C . GLN A 1 213 ? -7.576 -2.414 4.452 1.00 97.19 213 GLN A C 1
ATOM 1710 O O . GLN A 1 213 ? -8.607 -3.002 4.123 1.00 97.19 213 GLN A O 1
ATOM 1715 N N . SER A 1 214 ? -6.389 -2.735 3.932 1.00 95.81 214 SER A N 1
ATOM 1716 C CA . SER A 1 214 ? -6.228 -3.771 2.916 1.00 95.81 214 SER A CA 1
ATOM 1717 C C . SER A 1 214 ? -6.632 -5.149 3.427 1.00 95.81 214 SER A C 1
ATOM 1719 O O . SER A 1 214 ? -7.305 -5.872 2.704 1.00 95.81 214 SER A O 1
ATOM 1721 N N . ALA A 1 215 ? -6.297 -5.516 4.667 1.00 94.69 215 ALA A N 1
ATOM 1722 C CA . ALA A 1 215 ? -6.719 -6.782 5.261 1.00 94.69 215 ALA A CA 1
ATOM 1723 C C . ALA A 1 215 ? -8.249 -6.935 5.247 1.00 94.69 215 ALA A C 1
ATOM 1725 O O . ALA A 1 215 ? -8.744 -7.999 4.877 1.00 94.69 215 ALA A O 1
ATOM 1726 N N . MET A 1 216 ? -8.999 -5.874 5.575 1.00 96.19 216 MET A N 1
ATOM 1727 C CA . MET A 1 216 ? -10.470 -5.910 5.552 1.00 96.19 216 MET A CA 1
ATOM 1728 C C . MET A 1 216 ? -11.006 -6.113 4.130 1.00 96.19 216 MET A C 1
ATOM 1730 O O . MET A 1 216 ? -11.930 -6.896 3.905 1.00 96.19 216 MET A O 1
ATOM 1734 N N . LEU A 1 217 ? -10.382 -5.465 3.147 1.00 94.00 217 LEU A N 1
ATOM 1735 C CA . LEU A 1 217 ? -10.733 -5.598 1.731 1.00 94.00 217 LEU A CA 1
ATOM 1736 C C . LEU A 1 217 ? -10.370 -6.973 1.164 1.00 94.00 217 LEU A C 1
ATOM 1738 O O . LEU A 1 217 ? -11.119 -7.534 0.370 1.00 94.00 217 LEU A O 1
ATOM 1742 N N . LEU A 1 218 ? -9.252 -7.557 1.597 1.00 90.50 218 LEU A N 1
ATOM 1743 C CA . LEU A 1 218 ? -8.868 -8.923 1.242 1.00 90.50 218 LEU A CA 1
ATOM 1744 C C . LEU A 1 218 ? -9.884 -9.931 1.795 1.00 90.50 218 LEU A C 1
ATOM 1746 O O . LEU A 1 218 ? -10.320 -10.820 1.066 1.00 90.50 218 LEU A O 1
ATOM 1750 N N . LEU A 1 219 ? -10.298 -9.765 3.056 1.00 90.12 219 LEU A N 1
ATOM 1751 C CA . LEU A 1 219 ? -11.280 -10.626 3.726 1.00 90.12 219 LEU A CA 1
ATOM 1752 C C . LEU A 1 219 ? -12.699 -10.492 3.148 1.00 90.12 219 LEU A C 1
ATOM 1754 O O . LEU A 1 219 ? -13.497 -11.418 3.276 1.00 90.12 219 LEU A O 1
ATOM 1758 N N . THR A 1 220 ? -12.999 -9.378 2.478 1.00 90.81 220 THR A N 1
ATOM 1759 C CA . THR A 1 220 ? -14.265 -9.143 1.760 1.00 90.81 220 THR A CA 1
ATOM 1760 C C . THR A 1 220 ? -14.155 -9.344 0.245 1.00 90.81 220 THR A C 1
ATOM 1762 O O . THR A 1 220 ? -15.125 -9.104 -0.471 1.00 90.81 220 THR A O 1
ATOM 1765 N N . PHE A 1 221 ? -13.012 -9.837 -0.251 1.00 88.31 221 PHE A N 1
ATOM 1766 C CA . PHE A 1 221 ? -12.738 -10.108 -1.669 1.00 88.31 221 PHE A CA 1
ATOM 1767 C C . PHE A 1 221 ? -12.832 -8.882 -2.596 1.00 88.31 221 PHE A C 1
ATOM 1769 O O . PHE A 1 221 ? -13.255 -9.012 -3.743 1.00 88.31 221 PHE A O 1
ATOM 1776 N N . LYS A 1 222 ? -12.384 -7.708 -2.131 1.00 89.44 222 LYS A N 1
ATOM 1777 C CA . LYS A 1 222 ? -12.410 -6.427 -2.865 1.00 89.44 222 LYS A CA 1
ATOM 1778 C C . LYS A 1 222 ? -11.009 -5.853 -3.185 1.00 89.44 222 LYS A C 1
ATOM 1780 O O . LYS A 1 222 ? -10.708 -4.718 -2.810 1.00 89.44 222 LYS A O 1
ATOM 1785 N N . PRO A 1 223 ? -10.105 -6.584 -3.874 1.00 87.94 223 PRO A N 1
ATOM 1786 C CA . PRO A 1 223 ? -8.737 -6.114 -4.135 1.00 87.94 223 PRO A CA 1
ATOM 1787 C C . PRO A 1 223 ? -8.654 -4.882 -5.047 1.00 87.94 223 PRO A C 1
ATOM 1789 O O . PRO A 1 223 ? -7.708 -4.103 -4.936 1.00 87.94 223 PRO A O 1
ATOM 1792 N N . TRP A 1 224 ? -9.638 -4.663 -5.923 1.00 88.44 224 TRP A N 1
ATOM 1793 C CA . TRP A 1 224 ? -9.685 -3.469 -6.774 1.00 88.44 224 TRP A CA 1
ATOM 1794 C C . TRP A 1 224 ? -9.796 -2.185 -5.952 1.00 88.44 224 TRP A C 1
ATOM 1796 O O . TRP A 1 224 ? -9.219 -1.165 -6.330 1.00 88.44 224 TRP A O 1
ATOM 1806 N N . GLU A 1 225 ? -10.469 -2.224 -4.798 1.00 92.44 225 GLU A N 1
ATOM 1807 C CA . GLU A 1 225 ? -10.537 -1.044 -3.949 1.00 92.44 225 GLU A CA 1
ATOM 1808 C C . GLU A 1 225 ? -9.182 -0.754 -3.291 1.00 92.44 225 GLU A C 1
ATOM 1810 O O . GLU A 1 225 ? -8.808 0.410 -3.174 1.00 92.44 225 GLU A O 1
ATOM 1815 N N . ILE A 1 226 ? -8.403 -1.787 -2.939 1.00 94.00 226 ILE A N 1
ATOM 1816 C CA . ILE A 1 226 ? -7.019 -1.617 -2.461 1.00 94.00 226 ILE A CA 1
ATOM 1817 C C . ILE A 1 226 ? -6.198 -0.895 -3.532 1.00 94.00 226 ILE A C 1
ATOM 1819 O O . ILE A 1 226 ? -5.537 0.104 -3.247 1.00 94.00 226 ILE A O 1
ATOM 1823 N N . ALA A 1 227 ? -6.299 -1.360 -4.780 1.00 92.12 227 ALA A N 1
ATOM 1824 C CA . ALA A 1 227 ? -5.608 -0.763 -5.915 1.00 92.12 227 ALA A CA 1
ATOM 1825 C C . ALA A 1 227 ? -5.999 0.708 -6.132 1.00 92.12 227 ALA A C 1
ATOM 1827 O O . ALA A 1 227 ? -5.122 1.552 -6.309 1.00 92.12 227 ALA A O 1
ATOM 1828 N N . SER A 1 228 ? -7.294 1.034 -6.042 1.00 90.69 228 SER A N 1
ATOM 1829 C CA . SER A 1 228 ? -7.772 2.418 -6.168 1.00 90.69 228 SER A CA 1
ATOM 1830 C C . SER A 1 228 ? -7.315 3.336 -5.028 1.00 90.69 228 SER A C 1
ATOM 1832 O O . SER A 1 228 ? -7.066 4.519 -5.257 1.00 90.69 228 SER A O 1
ATOM 1834 N N . ARG A 1 229 ? -7.168 2.803 -3.806 1.00 94.81 229 ARG A N 1
ATOM 1835 C CA . ARG A 1 229 ? -6.772 3.572 -2.616 1.00 94.81 229 ARG A CA 1
ATOM 1836 C C . ARG A 1 229 ? -5.259 3.774 -2.530 1.00 94.81 229 ARG A C 1
ATOM 1838 O O . ARG A 1 229 ? -4.819 4.828 -2.078 1.00 94.81 229 ARG A O 1
ATOM 1845 N N . CYS A 1 230 ? -4.466 2.812 -3.011 1.00 96.56 230 CYS A N 1
ATOM 1846 C CA . CYS A 1 230 ? -3.009 2.786 -2.859 1.00 96.56 230 CYS A CA 1
ATOM 1847 C C . CYS A 1 230 ? -2.324 4.087 -3.310 1.00 96.56 230 CYS A C 1
ATOM 1849 O O . CYS A 1 230 ? -1.501 4.626 -2.574 1.00 96.56 230 CYS A O 1
ATOM 1851 N N . LEU A 1 231 ? -2.696 4.652 -4.464 1.00 95.00 231 LEU A N 1
ATOM 1852 C CA . LEU A 1 231 ? -2.084 5.899 -4.942 1.00 95.00 231 LEU A CA 1
ATOM 1853 C C . LEU A 1 231 ? -2.397 7.105 -4.052 1.00 95.00 231 LEU A C 1
ATOM 1855 O O . LEU A 1 231 ? -1.516 7.936 -3.834 1.00 95.00 231 LEU A O 1
ATOM 1859 N N . SER A 1 232 ? -3.617 7.190 -3.514 1.00 95.69 232 SER A N 1
ATOM 1860 C CA . SER A 1 232 ? -3.970 8.240 -2.555 1.00 95.69 232 SER A CA 1
ATOM 1861 C C . SER A 1 232 ? -3.175 8.073 -1.265 1.00 95.69 232 SER A C 1
ATOM 1863 O O . SER A 1 232 ? -2.631 9.048 -0.756 1.00 95.69 232 SER A O 1
ATOM 1865 N N . THR A 1 233 ? -3.055 6.844 -0.758 1.00 96.94 233 THR A N 1
ATOM 1866 C CA . THR A 1 233 ? -2.247 6.541 0.429 1.00 96.94 233 THR A CA 1
ATOM 1867 C C . THR A 1 233 ? -0.783 6.912 0.212 1.00 96.94 233 THR A C 1
ATOM 1869 O O . THR A 1 233 ? -0.172 7.539 1.079 1.00 96.94 233 THR A O 1
ATOM 1872 N N . VAL A 1 234 ? -0.228 6.578 -0.959 1.00 97.44 234 VAL A N 1
ATOM 1873 C CA . VAL A 1 234 ? 1.138 6.947 -1.337 1.00 97.44 234 VAL A CA 1
ATOM 1874 C C . VAL A 1 234 ? 1.297 8.461 -1.356 1.00 97.44 234 VAL A C 1
ATOM 1876 O O . VAL A 1 234 ? 2.167 8.990 -0.669 1.00 97.44 234 VAL A O 1
ATOM 1879 N N . HIS A 1 235 ? 0.439 9.165 -2.092 1.00 96.56 235 HIS A N 1
ATOM 1880 C CA . HIS A 1 235 ? 0.504 10.616 -2.207 1.00 96.56 235 HIS A CA 1
ATOM 1881 C C . HIS A 1 235 ? 0.408 11.310 -0.842 1.00 96.56 235 HIS A C 1
ATOM 1883 O O . HIS A 1 235 ? 1.288 12.101 -0.502 1.00 96.56 235 HIS A O 1
ATOM 1889 N N . ASN A 1 236 ? -0.602 10.962 -0.040 1.00 96.38 236 ASN A N 1
ATOM 1890 C CA . ASN A 1 236 ? -0.827 11.555 1.278 1.00 96.38 236 ASN A CA 1
ATOM 1891 C C . ASN A 1 236 ? 0.377 11.328 2.197 1.00 96.38 236 ASN A C 1
ATOM 1893 O O . ASN A 1 236 ? 0.872 12.273 2.801 1.00 96.38 236 ASN A O 1
ATOM 1897 N N . THR A 1 237 ? 0.924 10.110 2.228 1.00 96.88 237 THR A N 1
ATOM 1898 C CA . THR A 1 237 ? 2.081 9.783 3.076 1.00 96.88 237 THR A CA 1
ATOM 1899 C C . THR A 1 237 ? 3.321 10.609 2.711 1.00 96.88 237 THR A C 1
ATOM 1901 O O . THR A 1 237 ? 4.009 11.111 3.599 1.00 96.88 237 THR A O 1
ATOM 1904 N N . LEU A 1 238 ? 3.607 10.788 1.415 1.00 96.00 238 LEU A N 1
ATOM 1905 C CA . LEU A 1 238 ? 4.753 11.588 0.956 1.00 96.00 238 LEU A CA 1
ATOM 1906 C C . LEU A 1 238 ? 4.589 13.081 1.282 1.00 96.00 238 LEU A C 1
ATOM 1908 O O . LEU A 1 238 ? 5.548 13.744 1.692 1.00 96.00 238 LEU A O 1
ATOM 1912 N N . VAL A 1 239 ? 3.373 13.609 1.117 1.00 95.62 239 VAL A N 1
ATOM 1913 C CA . VAL A 1 239 ? 3.042 14.990 1.488 1.00 95.62 239 VAL A CA 1
ATOM 1914 C C . VAL A 1 239 ? 3.200 15.181 2.993 1.00 95.62 239 VAL A C 1
ATOM 1916 O O . VAL A 1 239 ? 3.843 16.129 3.428 1.00 95.62 239 VAL A O 1
ATOM 1919 N N . GLU A 1 240 ? 2.687 14.265 3.802 1.00 95.00 240 GLU A N 1
ATOM 1920 C CA . GLU A 1 240 ? 2.724 14.368 5.261 1.00 95.00 240 GLU A CA 1
ATOM 1921 C C . GLU A 1 240 ? 4.117 14.221 5.857 1.00 95.00 240 GLU A C 1
ATOM 1923 O O . GLU A 1 240 ? 4.447 14.956 6.787 1.00 95.00 240 GLU A O 1
ATOM 1928 N N . LEU A 1 241 ? 4.955 13.341 5.293 1.00 94.69 241 LEU A N 1
ATOM 1929 C CA . LEU A 1 241 ? 6.383 13.284 5.625 1.00 94.69 241 LEU A CA 1
ATOM 1930 C C . LEU A 1 241 ? 7.024 14.668 5.472 1.00 94.69 241 LEU A C 1
ATOM 1932 O O . LEU A 1 241 ? 7.766 15.118 6.347 1.00 94.69 241 LEU A O 1
ATOM 1936 N N . SER A 1 242 ? 6.681 15.355 4.380 1.00 93.56 242 SER A N 1
ATOM 1937 C CA . SER A 1 242 ? 7.183 16.693 4.075 1.00 93.56 242 SER A CA 1
ATOM 1938 C C . SER A 1 242 ? 6.599 17.754 5.016 1.00 93.56 242 SER A C 1
ATOM 1940 O O . SER A 1 242 ? 7.341 18.595 5.517 1.00 93.56 242 SER A O 1
ATOM 1942 N N . LEU A 1 243 ? 5.290 17.712 5.298 1.00 92.94 243 LEU A N 1
ATOM 1943 C CA . LEU A 1 243 ? 4.610 18.679 6.171 1.00 92.94 243 LEU A CA 1
ATOM 1944 C C . LEU A 1 243 ? 5.109 18.609 7.616 1.00 92.94 243 LEU A C 1
ATOM 1946 O O . LEU A 1 243 ? 5.279 19.651 8.242 1.00 92.94 243 LEU A O 1
ATOM 1950 N N . LEU A 1 244 ? 5.360 17.404 8.133 1.00 91.81 244 LEU A N 1
ATOM 1951 C CA . LEU A 1 244 ? 5.889 17.214 9.484 1.00 91.81 244 LEU A CA 1
ATOM 1952 C C . LEU A 1 244 ? 7.386 17.522 9.593 1.00 91.81 244 LEU A C 1
ATOM 1954 O O . LEU A 1 244 ? 7.892 17.650 10.709 1.00 91.81 244 LEU A O 1
ATOM 1958 N N . GLY A 1 245 ? 8.094 17.628 8.464 1.00 91.25 245 GLY A N 1
ATOM 1959 C CA . GLY A 1 245 ? 9.541 17.824 8.438 1.00 91.25 245 GLY A CA 1
ATOM 1960 C C . GLY A 1 245 ? 10.307 16.668 9.084 1.00 91.25 245 GLY A C 1
ATOM 1961 O O . GLY A 1 245 ? 11.374 16.892 9.654 1.00 91.25 245 GLY A O 1
ATOM 1962 N N . ALA A 1 246 ? 9.754 15.450 9.041 1.00 90.81 246 ALA A N 1
ATOM 1963 C CA . ALA A 1 246 ? 10.384 14.270 9.618 1.00 90.81 246 ALA A CA 1
ATOM 1964 C C . ALA A 1 246 ? 11.655 13.930 8.817 1.00 90.81 246 ALA A C 1
ATOM 1966 O O . ALA A 1 246 ? 11.551 13.645 7.619 1.00 90.81 246 ALA A O 1
ATOM 1967 N N . PRO A 1 247 ? 12.859 13.956 9.423 1.00 94.06 247 PRO A N 1
ATOM 1968 C CA . PRO A 1 247 ? 14.080 13.601 8.710 1.00 94.06 247 PRO A CA 1
ATOM 1969 C C . PRO A 1 247 ? 13.983 12.160 8.213 1.00 94.06 247 PRO A C 1
ATOM 1971 O O . PRO A 1 247 ? 13.561 11.284 8.956 1.00 94.06 247 PRO A O 1
ATOM 1974 N N . ALA A 1 248 ? 14.394 11.877 6.985 1.00 94.00 248 ALA A N 1
ATOM 1975 C CA . ALA A 1 248 ? 14.409 10.519 6.455 1.00 94.00 248 ALA A CA 1
ATOM 1976 C C . ALA A 1 248 ? 15.698 10.285 5.677 1.00 94.00 248 ALA A C 1
ATOM 1978 O O . ALA A 1 248 ? 16.278 11.229 5.137 1.00 94.00 248 ALA A O 1
ATOM 1979 N N . VAL A 1 249 ? 16.133 9.025 5.600 1.00 94.50 249 VAL A N 1
ATOM 1980 C CA . VAL A 1 249 ? 17.167 8.638 4.632 1.00 94.50 249 VAL A CA 1
ATOM 1981 C C . VAL A 1 249 ? 16.694 9.066 3.241 1.00 94.50 249 VAL A C 1
ATOM 1983 O O . VAL A 1 249 ? 15.545 8.816 2.868 1.00 94.50 249 VAL A O 1
ATOM 1986 N N . GLU A 1 250 ? 17.553 9.737 2.477 1.00 95.38 250 GLU A N 1
ATOM 1987 C CA . GLU A 1 250 ? 17.197 10.202 1.137 1.00 95.38 250 GLU A CA 1
ATOM 1988 C C . GLU A 1 250 ? 16.765 9.011 0.268 1.00 95.38 250 GLU A C 1
ATOM 1990 O O . GLU A 1 250 ? 17.455 7.999 0.203 1.00 95.38 250 GLU A O 1
ATOM 1995 N N . GLY A 1 251 ? 15.589 9.094 -0.357 1.00 95.62 251 GLY A N 1
ATOM 1996 C CA . GLY A 1 251 ? 14.996 7.984 -1.113 1.00 95.62 251 GLY A CA 1
ATOM 1997 C C . GLY A 1 251 ? 14.146 7.001 -0.294 1.00 95.62 251 GLY A C 1
ATOM 1998 O O . GLY A 1 251 ? 13.424 6.213 -0.898 1.00 95.62 251 GLY A O 1
ATOM 1999 N N . ALA A 1 252 ? 14.121 7.068 1.044 1.00 96.06 252 ALA A N 1
ATOM 2000 C CA . ALA A 1 252 ? 13.293 6.181 1.878 1.00 96.06 252 ALA A CA 1
ATOM 2001 C C . ALA A 1 252 ? 11.809 6.223 1.490 1.00 96.06 252 ALA A C 1
ATOM 2003 O O . ALA A 1 252 ? 11.155 5.193 1.321 1.00 96.06 252 ALA A O 1
ATOM 2004 N N . ALA A 1 253 ? 11.296 7.435 1.286 1.00 95.88 253 ALA A N 1
ATOM 2005 C CA . ALA A 1 253 ? 9.916 7.673 0.898 1.00 95.88 253 ALA A CA 1
ATOM 2006 C C . ALA A 1 253 ? 9.606 7.095 -0.502 1.00 95.88 253 ALA A C 1
ATOM 2008 O O . ALA A 1 253 ? 8.554 6.487 -0.701 1.00 95.88 253 ALA A O 1
ATOM 2009 N N . SER A 1 254 ? 10.550 7.200 -1.448 1.00 96.69 254 SER A N 1
ATOM 2010 C CA . SER A 1 254 ? 10.438 6.597 -2.783 1.00 96.69 254 SER A CA 1
ATOM 2011 C C . SER A 1 254 ? 10.499 5.065 -2.722 1.00 96.69 254 SER A C 1
ATOM 2013 O O . SER A 1 254 ? 9.702 4.415 -3.395 1.00 96.69 254 SER A O 1
ATOM 2015 N N . CYS A 1 255 ? 11.353 4.473 -1.874 1.00 96.69 255 CYS A N 1
ATOM 2016 C CA . CYS A 1 255 ? 11.358 3.025 -1.623 1.00 96.69 255 CYS A CA 1
ATOM 2017 C C . CYS A 1 255 ? 10.007 2.551 -1.083 1.00 96.69 255 CYS A C 1
ATOM 2019 O O . CYS A 1 255 ? 9.421 1.614 -1.618 1.00 96.69 255 CYS A O 1
ATOM 2021 N N . TRP A 1 256 ? 9.490 3.213 -0.047 1.00 97.12 256 TRP A N 1
ATOM 2022 C CA . TRP A 1 256 ? 8.208 2.851 0.551 1.00 97.12 256 TRP A CA 1
ATOM 2023 C C . TRP A 1 256 ? 7.054 2.942 -0.457 1.00 97.12 256 TRP A C 1
ATOM 2025 O O . TRP A 1 256 ? 6.272 2.001 -0.585 1.00 97.12 256 TRP A O 1
ATOM 2035 N N . ALA A 1 257 ? 6.989 4.029 -1.232 1.00 97.25 257 ALA A N 1
ATOM 2036 C CA . ALA A 1 257 ? 5.971 4.225 -2.263 1.00 97.25 257 ALA A CA 1
ATOM 2037 C C . ALA A 1 257 ? 6.046 3.165 -3.378 1.00 97.25 257 ALA A C 1
ATOM 2039 O O . ALA A 1 257 ? 5.019 2.618 -3.789 1.00 97.25 257 ALA A O 1
ATOM 2040 N N . GLN A 1 258 ? 7.261 2.838 -3.834 1.00 95.25 258 GLN A N 1
ATOM 2041 C CA . GLN A 1 258 ? 7.490 1.796 -4.834 1.00 95.25 258 GLN A CA 1
ATOM 2042 C C . GLN A 1 258 ? 7.013 0.430 -4.324 1.00 95.25 258 GLN A C 1
ATOM 2044 O O . GLN A 1 258 ? 6.275 -0.261 -5.029 1.00 95.25 258 GLN A O 1
ATOM 2049 N N . LEU A 1 259 ? 7.384 0.072 -3.091 1.00 95.38 259 LEU A N 1
ATOM 2050 C CA . LEU A 1 259 ? 7.014 -1.197 -2.468 1.00 95.38 259 LEU A CA 1
ATOM 2051 C C . LEU A 1 259 ? 5.507 -1.304 -2.232 1.00 95.38 259 LEU A C 1
ATOM 2053 O O . LEU A 1 259 ? 4.930 -2.352 -2.511 1.00 95.38 259 LEU A O 1
ATOM 2057 N N . ALA A 1 260 ? 4.852 -0.225 -1.791 1.00 96.69 260 ALA A N 1
ATOM 2058 C CA . ALA A 1 260 ? 3.401 -0.190 -1.623 1.00 96.69 260 ALA A CA 1
ATOM 2059 C C . ALA A 1 260 ? 2.669 -0.465 -2.949 1.00 96.69 260 ALA A C 1
ATOM 2061 O O . ALA A 1 260 ? 1.745 -1.283 -2.988 1.00 96.69 260 ALA A O 1
ATOM 2062 N N . CYS A 1 261 ? 3.114 0.148 -4.052 1.00 95.62 261 CYS A N 1
ATOM 2063 C CA . CYS A 1 261 ? 2.547 -0.102 -5.380 1.00 95.62 261 CYS A CA 1
ATOM 2064 C C . CYS A 1 261 ? 2.821 -1.538 -5.858 1.00 95.62 261 CYS A C 1
ATOM 2066 O O . CYS A 1 261 ? 1.913 -2.211 -6.349 1.00 95.62 261 CYS A O 1
ATOM 2068 N N . ALA A 1 262 ? 4.054 -2.028 -5.696 1.00 92.31 262 ALA A N 1
ATOM 2069 C CA . ALA A 1 262 ? 4.455 -3.365 -6.132 1.00 92.31 262 ALA A CA 1
ATOM 2070 C C . ALA A 1 262 ? 3.724 -4.481 -5.366 1.00 92.31 262 ALA A C 1
ATOM 2072 O O . ALA A 1 262 ? 3.248 -5.438 -5.979 1.00 92.31 262 ALA A O 1
ATOM 2073 N N . GLU A 1 263 ? 3.583 -4.350 -4.047 1.00 93.44 263 GLU A N 1
ATOM 2074 C CA . GLU A 1 263 ? 2.823 -5.302 -3.236 1.00 93.44 263 GLU A CA 1
ATOM 2075 C C . GLU A 1 263 ? 1.323 -5.244 -3.564 1.00 93.44 263 GLU A C 1
ATOM 2077 O O . GLU A 1 263 ? 0.675 -6.286 -3.646 1.00 93.44 263 GLU A O 1
ATOM 2082 N N . THR A 1 264 ? 0.768 -4.059 -3.839 1.00 93.94 264 THR A N 1
ATOM 2083 C CA . THR A 1 264 ? -0.636 -3.917 -4.267 1.00 93.94 264 THR A CA 1
ATOM 2084 C C . THR A 1 264 ? -0.904 -4.637 -5.588 1.00 93.94 264 THR A C 1
ATOM 2086 O O . THR A 1 264 ? -1.875 -5.390 -5.694 1.00 93.94 264 THR A O 1
ATOM 2089 N N . LEU A 1 265 ? -0.019 -4.475 -6.577 1.00 89.56 265 LEU A N 1
ATOM 2090 C CA . LEU A 1 265 ? -0.090 -5.203 -7.847 1.00 89.56 265 LEU A CA 1
ATOM 2091 C C . LEU A 1 265 ? -0.016 -6.720 -7.625 1.00 89.56 265 LEU A C 1
ATOM 2093 O O . LEU A 1 265 ? -0.863 -7.459 -8.131 1.00 89.56 265 LEU A O 1
ATOM 2097 N N . ARG A 1 266 ? 0.937 -7.178 -6.803 1.00 87.88 266 ARG A N 1
ATOM 2098 C CA . ARG A 1 266 ? 1.090 -8.594 -6.443 1.00 87.88 266 ARG A CA 1
ATOM 2099 C C . ARG A 1 266 ? -0.163 -9.149 -5.757 1.00 87.88 266 ARG A C 1
ATOM 2101 O O . ARG A 1 266 ? -0.600 -10.253 -6.081 1.00 87.88 266 ARG A O 1
ATOM 2108 N N . ALA A 1 267 ? -0.757 -8.408 -4.823 1.00 86.75 267 ALA A N 1
ATOM 2109 C CA . ALA A 1 267 ? -1.973 -8.815 -4.121 1.00 86.75 267 ALA A CA 1
ATOM 2110 C C . ALA A 1 267 ? -3.166 -8.949 -5.082 1.00 86.75 267 ALA A C 1
ATOM 2112 O O . ALA A 1 267 ? -3.887 -9.948 -5.029 1.00 86.75 267 ALA A O 1
ATOM 2113 N N . CYS A 1 268 ? -3.327 -7.999 -6.009 1.00 85.00 268 CYS A N 1
ATOM 2114 C CA . CYS A 1 268 ? -4.363 -8.058 -7.041 1.00 85.00 268 CYS A CA 1
ATOM 2115 C C . CYS A 1 268 ? -4.195 -9.286 -7.948 1.00 85.00 268 CYS A C 1
ATOM 2117 O O . CYS A 1 268 ? -5.162 -10.006 -8.188 1.00 85.00 268 CYS A O 1
ATOM 2119 N N . GLN A 1 269 ? -2.969 -9.575 -8.398 1.00 81.50 269 GLN A N 1
ATOM 2120 C CA . GLN A 1 269 ? -2.664 -10.743 -9.235 1.00 81.50 269 GLN A CA 1
ATOM 2121 C C . GLN A 1 269 ? -2.943 -12.073 -8.516 1.00 81.50 269 GLN A C 1
ATOM 2123 O O . GLN A 1 269 ? -3.523 -12.990 -9.100 1.00 81.50 269 GLN A O 1
ATOM 2128 N N . ARG A 1 270 ? -2.589 -12.180 -7.228 1.00 80.88 270 ARG A N 1
ATOM 2129 C CA . ARG A 1 270 ? -2.832 -13.393 -6.429 1.00 80.88 270 ARG A CA 1
ATOM 2130 C C . ARG A 1 270 ? -4.318 -13.726 -6.280 1.00 80.88 270 ARG A C 1
ATOM 2132 O O . ARG A 1 270 ? -4.670 -14.900 -6.294 1.00 80.88 270 ARG A O 1
ATOM 2139 N N . LEU A 1 271 ? -5.179 -12.719 -6.135 1.00 73.38 271 LEU A N 1
ATOM 2140 C CA . LEU A 1 271 ? -6.635 -12.899 -6.003 1.00 73.38 271 LEU A CA 1
ATOM 2141 C C . LEU A 1 271 ? -7.349 -13.039 -7.345 1.00 73.38 271 LEU A C 1
ATOM 2143 O O . LEU A 1 271 ? -8.357 -13.738 -7.455 1.00 73.38 271 LEU A O 1
ATOM 2147 N N . ALA A 1 272 ? -6.816 -12.400 -8.382 1.00 68.38 272 ALA A N 1
ATOM 2148 C CA . ALA A 1 272 ? -7.251 -12.608 -9.753 1.00 68.38 272 ALA A CA 1
ATOM 2149 C C . ALA A 1 272 ? -7.189 -14.088 -10.156 1.00 68.38 272 ALA A C 1
ATOM 2151 O O . ALA A 1 272 ? -8.135 -14.584 -10.764 1.00 68.38 272 ALA A O 1
ATOM 2152 N N . ALA A 1 273 ? -6.129 -14.796 -9.753 1.00 68.94 273 ALA A N 1
ATOM 2153 C CA . ALA A 1 273 ? -5.966 -16.225 -10.014 1.00 68.94 273 ALA A CA 1
ATOM 2154 C C . ALA A 1 273 ? -7.044 -17.105 -9.350 1.00 68.94 273 ALA A C 1
ATOM 2156 O O . ALA A 1 273 ? -7.282 -18.218 -9.813 1.00 68.94 273 ALA A O 1
ATOM 2157 N N . SER A 1 274 ? -7.695 -16.631 -8.280 1.00 67.44 274 SER A N 1
ATOM 2158 C CA . SER A 1 274 ? -8.708 -17.403 -7.554 1.00 67.44 274 SER A CA 1
ATOM 2159 C C . SER A 1 274 ? -10.147 -17.070 -7.954 1.00 67.44 274 SER A C 1
ATOM 2161 O O . SER A 1 274 ? -10.979 -17.970 -7.949 1.00 67.44 274 SER A O 1
ATOM 2163 N N . ASN A 1 275 ? -10.456 -15.810 -8.295 1.00 64.88 275 ASN A N 1
ATOM 2164 C CA . ASN A 1 275 ? -11.845 -15.321 -8.354 1.00 64.88 275 ASN A CA 1
ATOM 2165 C C . ASN A 1 275 ? -12.207 -14.494 -9.609 1.00 64.88 275 ASN A C 1
ATOM 2167 O O . ASN A 1 275 ? -13.190 -13.758 -9.570 1.00 64.88 275 ASN A O 1
ATOM 2171 N N . ASN A 1 276 ? -11.434 -14.539 -10.704 1.00 64.00 276 ASN A N 1
ATOM 2172 C CA . ASN A 1 276 ? -11.654 -13.694 -11.900 1.00 64.00 276 ASN A CA 1
ATOM 2173 C C . ASN A 1 276 ? -11.728 -12.175 -11.601 1.00 64.00 276 ASN A C 1
ATOM 2175 O O . ASN A 1 276 ? -12.195 -11.390 -12.420 1.00 64.00 276 ASN A O 1
ATOM 2179 N N . ALA A 1 277 ? -11.214 -11.731 -10.447 1.00 65.44 277 ALA A N 1
ATOM 2180 C CA . ALA A 1 277 ? -11.198 -10.324 -10.034 1.00 65.44 277 ALA A CA 1
ATOM 2181 C C . ALA A 1 277 ? -10.203 -9.461 -10.838 1.00 65.44 277 ALA A C 1
ATOM 2183 O O . ALA A 1 277 ? -10.105 -8.257 -10.606 1.00 65.44 277 ALA A O 1
ATOM 2184 N N . LEU A 1 278 ? -9.464 -10.067 -11.780 1.00 68.12 278 LEU A N 1
ATOM 2185 C CA . LEU A 1 278 ? -8.444 -9.390 -12.577 1.00 68.12 278 LEU A CA 1
ATOM 2186 C C . LEU A 1 278 ? -9.021 -8.204 -13.347 1.00 68.12 278 LEU A C 1
ATOM 2188 O O . LEU A 1 278 ? -8.455 -7.120 -13.270 1.00 68.12 278 LEU A O 1
ATOM 2192 N N . GLU A 1 279 ? -10.168 -8.401 -14.005 1.00 72.12 279 GLU A N 1
ATOM 2193 C CA . GLU A 1 279 ? -10.830 -7.373 -14.819 1.00 72.12 279 GLU A CA 1
ATOM 2194 C C . GLU A 1 279 ? -11.184 -6.120 -14.006 1.00 72.12 279 GLU A C 1
ATOM 2196 O O . GLU A 1 279 ? -11.104 -5.003 -14.510 1.00 72.12 279 GLU A O 1
ATOM 2201 N N . GLN A 1 280 ? -11.524 -6.289 -12.725 1.00 77.62 280 GLN A N 1
ATOM 2202 C CA . GLN A 1 280 ? -11.874 -5.178 -11.836 1.00 77.62 280 GLN A CA 1
ATOM 2203 C C . GLN A 1 280 ? -10.634 -4.422 -11.339 1.00 77.62 280 GLN A C 1
ATOM 2205 O O . GLN A 1 280 ? -10.712 -3.236 -11.028 1.00 77.62 280 GLN A O 1
ATOM 2210 N N . CYS A 1 281 ? -9.476 -5.087 -11.284 1.00 78.38 281 CYS A N 1
ATOM 2211 C CA . CYS A 1 281 ? -8.202 -4.469 -10.923 1.00 78.38 281 CYS A CA 1
ATOM 2212 C C . CYS A 1 281 ? -7.507 -3.790 -12.114 1.00 78.38 281 CYS A C 1
ATOM 2214 O O . CYS A 1 281 ? -6.690 -2.895 -11.888 1.00 78.38 281 CYS A O 1
ATOM 2216 N N . THR A 1 282 ? -7.819 -4.180 -13.357 1.00 76.88 282 THR A N 1
ATOM 2217 C CA . THR A 1 282 ? -7.183 -3.669 -14.586 1.00 76.88 282 THR A CA 1
ATOM 2218 C C . THR A 1 282 ? -7.087 -2.138 -14.648 1.00 76.88 282 THR A C 1
ATOM 2220 O O . THR A 1 282 ? -5.987 -1.640 -14.897 1.00 76.88 282 THR A O 1
ATOM 2223 N N . PRO A 1 283 ? -8.143 -1.351 -14.337 1.00 78.88 283 PRO A N 1
ATOM 2224 C CA . PRO A 1 283 ? -8.071 0.111 -14.434 1.00 78.88 283 PRO A CA 1
ATOM 2225 C C . PRO A 1 283 ? -7.005 0.743 -13.526 1.00 78.88 283 PRO A C 1
ATOM 2227 O O . PRO A 1 283 ? -6.438 1.782 -13.857 1.00 78.88 283 PRO A O 1
ATOM 2230 N N . ALA A 1 284 ? -6.717 0.118 -12.380 1.00 80.88 284 ALA A N 1
ATOM 2231 C CA . ALA A 1 284 ? -5.751 0.618 -11.408 1.00 80.88 284 ALA A CA 1
ATOM 2232 C C . ALA A 1 284 ? -4.320 0.106 -11.655 1.00 80.88 284 ALA A C 1
ATOM 2234 O O . ALA A 1 284 ? -3.375 0.666 -11.099 1.00 80.88 284 ALA A O 1
ATOM 2235 N N . GLN A 1 285 ? -4.121 -0.908 -12.507 1.00 82.88 285 GLN A N 1
ATOM 2236 C CA . GLN A 1 285 ? -2.791 -1.471 -12.771 1.00 82.88 285 GLN A CA 1
ATOM 2237 C C . GLN A 1 285 ? -1.847 -0.449 -13.396 1.00 82.88 285 GLN A C 1
ATOM 2239 O O . GLN A 1 285 ? -0.728 -0.266 -12.919 1.00 82.88 285 GLN A O 1
ATOM 2244 N N . ALA A 1 286 ? -2.295 0.241 -14.443 1.00 81.75 286 ALA A N 1
ATOM 2245 C CA . ALA A 1 286 ? -1.434 1.148 -15.187 1.00 81.75 286 ALA A CA 1
ATOM 2246 C C . ALA A 1 286 ? -0.958 2.351 -14.343 1.00 81.75 286 ALA A C 1
ATOM 2248 O O . ALA A 1 286 ? 0.246 2.624 -14.329 1.00 81.75 286 ALA A O 1
ATOM 2249 N N . PRO A 1 287 ? -1.833 3.024 -13.567 1.00 87.75 287 PRO A N 1
ATOM 2250 C CA . PRO A 1 287 ? -1.412 4.061 -12.624 1.00 87.75 287 PRO A CA 1
ATOM 2251 C C . PRO A 1 287 ? -0.440 3.562 -11.539 1.00 87.75 287 PRO A C 1
ATOM 2253 O O . PRO A 1 287 ? 0.518 4.263 -11.204 1.00 87.75 287 PRO A O 1
ATOM 2256 N N . LEU A 1 288 ? -0.640 2.349 -11.008 1.00 90.88 288 LEU A N 1
ATOM 2257 C CA . LEU A 1 288 ? 0.262 1.752 -10.014 1.00 90.88 288 LEU A CA 1
ATOM 2258 C C . LEU A 1 288 ? 1.634 1.421 -10.605 1.00 90.88 288 LEU A C 1
ATOM 2260 O O . LEU A 1 288 ? 2.655 1.743 -10.000 1.00 90.88 288 LEU A O 1
ATOM 2264 N N . LEU A 1 289 ? 1.669 0.823 -11.799 1.00 86.56 289 LEU A N 1
ATOM 2265 C CA . LEU A 1 289 ? 2.908 0.538 -12.524 1.00 86.56 289 LEU A CA 1
ATOM 2266 C C . LEU A 1 289 ? 3.667 1.829 -12.841 1.00 86.56 289 LEU A C 1
ATOM 2268 O O . LEU A 1 289 ? 4.879 1.893 -12.639 1.00 86.56 289 LEU A O 1
ATOM 2272 N N . HIS A 1 290 ? 2.952 2.867 -13.281 1.00 86.88 290 HIS A N 1
ATOM 2273 C CA . HIS A 1 290 ? 3.517 4.190 -13.518 1.00 86.88 290 HIS A CA 1
ATOM 2274 C C . HIS A 1 290 ? 4.187 4.744 -12.258 1.00 86.88 290 HIS A C 1
ATOM 2276 O O . HIS A 1 290 ? 5.355 5.119 -12.309 1.00 86.88 290 HIS A O 1
ATOM 2282 N N . ASN A 1 291 ? 3.478 4.779 -11.123 1.00 91.38 291 ASN A N 1
ATOM 2283 C CA . ASN A 1 291 ? 4.032 5.297 -9.870 1.00 91.38 291 ASN A CA 1
ATOM 2284 C C . ASN A 1 291 ? 5.228 4.458 -9.393 1.00 91.38 291 ASN A C 1
ATOM 2286 O O . ASN A 1 291 ? 6.280 5.014 -9.091 1.00 91.38 291 ASN A O 1
ATOM 2290 N N . ALA A 1 292 ? 5.121 3.126 -9.429 1.00 91.19 292 ALA A N 1
ATOM 2291 C CA . ALA A 1 292 ? 6.221 2.231 -9.080 1.00 91.19 292 ALA A CA 1
ATOM 2292 C C . ALA A 1 292 ? 7.466 2.475 -9.950 1.00 91.19 292 ALA A C 1
ATOM 2294 O O . ALA A 1 292 ? 8.581 2.530 -9.432 1.00 91.19 292 ALA A O 1
ATOM 2295 N N . LYS A 1 293 ? 7.294 2.657 -11.267 1.00 87.62 293 LYS A N 1
ATOM 2296 C CA . LYS A 1 293 ? 8.394 2.993 -12.181 1.00 87.62 293 LYS A CA 1
ATOM 2297 C C . LYS A 1 293 ? 8.969 4.362 -11.859 1.00 87.62 293 LYS A C 1
ATOM 2299 O O . LYS A 1 293 ? 10.186 4.486 -11.800 1.00 87.62 293 LYS A O 1
ATOM 2304 N N . ASP A 1 294 ? 8.131 5.376 -11.684 1.00 89.88 294 ASP A N 1
ATOM 2305 C CA . ASP A 1 294 ? 8.561 6.747 -11.394 1.00 89.88 294 ASP A CA 1
ATOM 2306 C C . ASP A 1 294 ? 9.420 6.802 -10.122 1.00 89.88 294 ASP A C 1
ATOM 2308 O O . ASP A 1 294 ? 10.532 7.326 -10.136 1.00 89.88 294 ASP A O 1
ATOM 2312 N N . LYS A 1 295 ? 8.992 6.112 -9.059 1.00 94.62 295 LYS A N 1
ATOM 2313 C CA . LYS A 1 295 ? 9.783 5.977 -7.828 1.00 94.62 295 LYS A CA 1
ATOM 2314 C C . LYS A 1 295 ? 11.055 5.173 -8.017 1.00 94.62 295 LYS A C 1
ATOM 2316 O O . LYS A 1 295 ? 12.096 5.556 -7.488 1.00 94.62 295 LYS A O 1
ATOM 2321 N N . LEU A 1 296 ? 11.026 4.128 -8.839 1.00 92.00 296 LEU A N 1
ATOM 2322 C CA . LEU A 1 296 ? 12.249 3.433 -9.218 1.00 92.00 296 LEU A CA 1
ATOM 2323 C C . LEU A 1 296 ? 13.198 4.351 -10.008 1.00 92.00 296 LEU A C 1
ATOM 2325 O O . LEU A 1 296 ? 14.395 4.318 -9.765 1.00 92.00 296 LEU A O 1
ATOM 2329 N N . HIS A 1 297 ? 12.699 5.212 -10.899 1.00 89.81 297 HIS A N 1
ATOM 2330 C CA . HIS A 1 297 ? 13.511 6.186 -11.636 1.00 89.81 297 HIS A CA 1
ATOM 2331 C C . HIS A 1 297 ? 14.198 7.186 -10.697 1.00 89.81 297 HIS A C 1
ATOM 2333 O O . HIS A 1 297 ? 15.398 7.424 -10.836 1.00 89.81 297 HIS A O 1
ATOM 2339 N N . GLU A 1 298 ? 13.459 7.741 -9.729 1.00 94.25 298 GLU A N 1
ATOM 2340 C CA . GLU A 1 298 ? 14.004 8.620 -8.686 1.00 94.25 298 GLU A CA 1
ATOM 2341 C C . GLU A 1 298 ? 15.149 7.935 -7.928 1.00 94.25 298 GLU A C 1
ATOM 2343 O O . GLU A 1 298 ? 16.240 8.497 -7.817 1.00 94.25 298 GLU A O 1
ATOM 2348 N N . LEU A 1 299 ? 14.930 6.693 -7.484 1.00 95.69 299 LEU A N 1
ATOM 2349 C CA . LEU A 1 299 ? 15.941 5.889 -6.792 1.00 95.69 299 LEU A CA 1
ATOM 2350 C C . LEU A 1 299 ? 17.145 5.583 -7.687 1.00 95.69 299 LEU A C 1
ATOM 2352 O O . LEU A 1 299 ? 18.288 5.714 -7.260 1.00 95.69 299 LEU A O 1
ATOM 2356 N N . GLY A 1 300 ? 16.911 5.233 -8.951 1.00 92.38 300 GLY A N 1
ATOM 2357 C CA . GLY A 1 300 ? 17.973 4.987 -9.919 1.00 92.38 300 GLY A CA 1
ATOM 2358 C C . GLY A 1 300 ? 18.840 6.222 -10.142 1.00 92.38 300 GLY A C 1
ATOM 2359 O O . GLY A 1 300 ? 20.061 6.112 -10.226 1.00 92.38 300 GLY A O 1
ATOM 2360 N N . LYS A 1 301 ? 18.236 7.415 -10.206 1.00 93.38 301 LYS A N 1
ATOM 2361 C CA . LYS A 1 301 ? 18.976 8.677 -10.324 1.00 93.38 301 LYS A CA 1
ATOM 2362 C C . LYS A 1 301 ? 19.821 8.923 -9.078 1.00 93.38 301 LYS A C 1
ATOM 2364 O O . LYS A 1 301 ? 21.006 9.228 -9.194 1.00 93.38 301 LYS A O 1
ATOM 2369 N N . LEU A 1 302 ? 19.207 8.763 -7.911 1.00 95.38 302 LEU A N 1
ATOM 2370 C CA . LEU A 1 302 ? 19.824 8.988 -6.611 1.00 95.38 302 LEU A CA 1
ATOM 2371 C C . LEU A 1 302 ? 21.034 8.064 -6.389 1.00 95.38 302 LEU A C 1
ATOM 2373 O O . LEU A 1 302 ? 22.114 8.520 -6.020 1.00 95.38 302 LEU A O 1
ATOM 2377 N N . CYS A 1 303 ? 20.888 6.783 -6.722 1.00 94.88 303 CYS A N 1
ATOM 2378 C CA . CYS A 1 303 ? 21.926 5.766 -6.569 1.00 94.88 303 CYS A CA 1
ATOM 2379 C C . CYS A 1 303 ? 22.910 5.687 -7.754 1.00 94.88 303 CYS A C 1
ATOM 2381 O O . CYS A 1 303 ? 23.810 4.851 -7.739 1.00 94.88 303 CYS A O 1
ATOM 2383 N N . GLY A 1 304 ? 22.760 6.521 -8.792 1.00 91.81 304 GLY A N 1
ATOM 2384 C CA . GLY A 1 304 ? 23.649 6.506 -9.961 1.00 91.81 304 GLY A CA 1
ATOM 2385 C C . GLY A 1 304 ? 23.491 5.267 -10.851 1.00 91.81 304 GLY A C 1
ATOM 2386 O O . GLY A 1 304 ? 24.427 4.888 -11.551 1.00 91.81 304 GLY A O 1
ATOM 2387 N N . LEU A 1 305 ? 22.315 4.639 -10.840 1.00 89.25 305 LEU A N 1
ATOM 2388 C CA . LEU A 1 305 ? 22.014 3.369 -11.510 1.00 89.25 305 LEU A CA 1
ATOM 2389 C C . LEU A 1 305 ? 21.294 3.526 -12.855 1.00 89.25 305 LEU A C 1
ATOM 2391 O O . LEU A 1 305 ? 21.058 2.528 -13.532 1.00 89.25 305 LEU A O 1
ATOM 2395 N N . LEU A 1 306 ? 20.907 4.750 -13.234 1.00 85.62 306 LEU A N 1
ATOM 2396 C CA . LEU A 1 306 ? 20.197 4.969 -14.492 1.00 85.62 306 LEU A CA 1
ATOM 2397 C C . LEU A 1 306 ? 21.059 4.628 -15.721 1.00 85.62 306 LEU A C 1
ATOM 2399 O O . LEU A 1 306 ? 22.272 4.838 -15.708 1.00 85.62 306 LEU A O 1
ATOM 2403 N N . PRO A 1 307 ? 20.419 4.197 -16.818 1.00 76.38 307 PRO A N 1
ATOM 2404 C CA . PRO A 1 307 ? 21.090 3.956 -18.087 1.00 76.38 307 PRO A CA 1
ATOM 2405 C C . PRO A 1 307 ? 21.976 5.131 -18.531 1.00 76.38 307 PRO A C 1
ATOM 2407 O O . PRO A 1 307 ? 21.519 6.273 -18.614 1.00 76.38 307 PRO A O 1
ATOM 2410 N N . GLY A 1 308 ? 23.249 4.855 -18.826 1.00 78.06 308 GLY A N 1
ATOM 2411 C CA . GLY A 1 308 ? 24.216 5.864 -19.283 1.00 78.06 308 GLY A CA 1
ATOM 2412 C C . GLY A 1 308 ? 24.795 6.795 -18.205 1.00 78.06 308 GLY A C 1
ATOM 2413 O O . GLY A 1 308 ? 25.551 7.705 -18.550 1.00 78.06 308 GLY A O 1
ATOM 2414 N N . SER A 1 309 ? 24.492 6.592 -16.918 1.00 83.94 309 SER A N 1
ATOM 2415 C CA . SER A 1 309 ? 25.168 7.306 -15.825 1.00 83.94 309 SER A CA 1
ATOM 2416 C C . SER A 1 309 ? 26.636 6.850 -15.666 1.00 83.94 309 SER A C 1
ATOM 2418 O O . SER A 1 309 ? 26.986 5.729 -16.057 1.00 83.94 309 SER A O 1
ATOM 2420 N N . PRO A 1 310 ? 27.525 7.673 -15.069 1.00 86.25 310 PRO A N 1
ATOM 2421 C CA . PRO A 1 310 ? 28.853 7.225 -14.626 1.00 86.25 310 PRO A CA 1
ATOM 2422 C C . PRO A 1 310 ? 28.747 6.168 -13.517 1.00 86.25 310 PRO A C 1
ATOM 2424 O O . PRO A 1 310 ? 27.667 5.950 -12.970 1.00 86.25 310 PRO A O 1
ATOM 2427 N N . GLU A 1 311 ? 29.828 5.437 -13.224 1.00 86.88 311 GLU A N 1
ATOM 2428 C CA . GLU A 1 311 ? 29.824 4.440 -12.137 1.00 86.88 311 GLU A CA 1
ATOM 2429 C C . GLU A 1 311 ? 29.416 5.059 -10.788 1.00 86.88 311 GLU A C 1
ATOM 2431 O O . GLU A 1 311 ? 29.799 6.205 -10.527 1.00 86.88 311 GLU A O 1
ATOM 2436 N N . PRO A 1 312 ? 28.643 4.338 -9.945 1.00 92.12 312 PRO A N 1
ATOM 2437 C CA . PRO A 1 312 ? 28.174 4.876 -8.672 1.00 92.12 312 PRO A CA 1
ATOM 2438 C C . PRO A 1 312 ? 29.332 5.318 -7.773 1.00 92.12 312 PRO A C 1
ATOM 2440 O O . PRO A 1 312 ? 30.324 4.601 -7.615 1.00 92.12 312 PRO A O 1
ATOM 2443 N N . SER A 1 313 ? 29.199 6.491 -7.154 1.00 95.00 313 SER A N 1
ATOM 2444 C CA . SER A 1 313 ? 30.179 6.983 -6.182 1.00 95.00 313 SER A CA 1
ATOM 2445 C C . SER A 1 313 ? 30.116 6.198 -4.863 1.00 95.00 313 SER A C 1
ATOM 2447 O O . SER A 1 313 ? 29.129 5.525 -4.563 1.00 95.00 313 SER A O 1
ATOM 2449 N N . SER A 1 314 ? 31.143 6.320 -4.013 1.00 94.75 314 SER A N 1
ATOM 2450 C CA . SER A 1 314 ? 31.141 5.707 -2.674 1.00 94.75 314 SER A CA 1
ATOM 2451 C C . SER A 1 314 ? 29.976 6.180 -1.797 1.00 94.75 314 SER A C 1
ATOM 2453 O O . SER A 1 314 ? 29.443 5.398 -1.013 1.00 94.75 314 SER A O 1
ATOM 2455 N N . GLU A 1 315 ? 29.561 7.441 -1.940 1.00 95.62 315 GLU A N 1
ATOM 2456 C CA . GLU A 1 315 ? 28.408 8.008 -1.229 1.00 95.62 315 GLU A CA 1
ATOM 2457 C C . GLU A 1 315 ? 27.099 7.361 -1.697 1.00 95.62 315 GLU A C 1
ATOM 2459 O O . GLU A 1 315 ? 26.274 6.970 -0.874 1.00 95.62 315 GLU A O 1
ATOM 2464 N N . GLN A 1 316 ? 26.941 7.163 -3.009 1.00 95.88 316 GLN A N 1
ATOM 2465 C CA . GLN A 1 316 ? 25.772 6.492 -3.584 1.00 95.88 316 GLN A CA 1
ATOM 2466 C C . GLN A 1 316 ? 25.703 5.017 -3.180 1.00 95.88 316 GLN A C 1
ATOM 2468 O O . GLN A 1 316 ? 24.630 4.518 -2.849 1.00 95.88 316 GLN A O 1
ATOM 2473 N N . LEU A 1 317 ? 26.844 4.322 -3.136 1.00 94.62 317 LEU A N 1
ATOM 2474 C CA . LEU A 1 317 ? 26.913 2.942 -2.646 1.00 94.62 317 LEU A CA 1
ATOM 2475 C C . LEU A 1 317 ? 26.547 2.850 -1.159 1.00 94.62 317 LEU A C 1
ATOM 2477 O O . LEU A 1 317 ? 25.804 1.954 -0.761 1.00 94.62 317 LEU A O 1
ATOM 2481 N N . HIS A 1 318 ? 27.015 3.792 -0.336 1.00 95.44 318 HIS A N 1
ATOM 2482 C CA . HIS A 1 318 ? 26.617 3.860 1.070 1.00 95.44 318 HIS A CA 1
ATOM 2483 C C . HIS A 1 318 ? 25.110 4.112 1.223 1.00 95.44 318 HIS A C 1
ATOM 2485 O O . HIS A 1 318 ? 24.456 3.476 2.050 1.00 95.44 318 HIS A O 1
ATOM 2491 N N . LEU A 1 319 ? 24.537 4.973 0.381 1.00 96.44 319 LEU A N 1
ATOM 2492 C CA . LEU A 1 319 ? 23.101 5.231 0.355 1.00 96.44 319 LEU A CA 1
ATOM 2493 C C . LEU A 1 319 ? 22.284 3.983 0.001 1.00 96.44 319 LEU A C 1
ATOM 2495 O O . LEU A 1 319 ? 21.302 3.695 0.679 1.00 96.44 319 LEU A O 1
ATOM 2499 N N . VAL A 1 320 ? 22.717 3.193 -0.988 1.00 95.38 320 VAL A N 1
ATOM 2500 C CA . VAL A 1 320 ? 22.091 1.898 -1.319 1.00 95.38 320 VAL A CA 1
ATOM 2501 C C . VAL A 1 320 ? 22.067 0.967 -0.104 1.00 95.38 320 VAL A C 1
ATOM 2503 O O . VAL A 1 320 ? 21.051 0.314 0.146 1.00 95.38 320 VAL A O 1
ATOM 2506 N N . VAL A 1 321 ? 23.150 0.923 0.681 1.00 94.81 321 VAL A N 1
ATOM 2507 C CA . VAL A 1 321 ? 23.206 0.126 1.918 1.00 94.81 321 VAL A CA 1
ATOM 2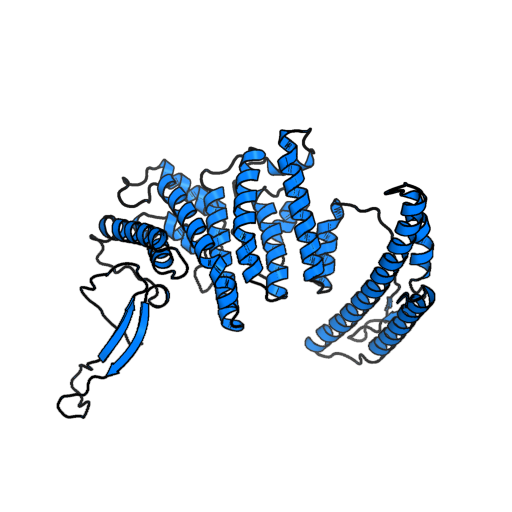508 C C . VAL A 1 321 ? 22.190 0.635 2.940 1.00 94.81 321 VAL A C 1
ATOM 2510 O O . VAL A 1 321 ? 21.429 -0.172 3.472 1.00 94.81 321 VAL A O 1
ATOM 2513 N N . MET A 1 322 ? 22.117 1.952 3.168 1.00 95.25 322 MET A N 1
ATOM 2514 C CA . MET A 1 322 ? 21.146 2.544 4.098 1.00 95.25 322 MET A CA 1
ATOM 2515 C C . MET A 1 322 ? 19.700 2.248 3.684 1.00 95.25 322 MET A C 1
ATOM 2517 O O . MET A 1 322 ? 18.903 1.811 4.513 1.00 95.25 322 MET A O 1
ATOM 2521 N N . LEU A 1 323 ? 19.370 2.414 2.399 1.00 95.69 323 LEU A N 1
ATOM 2522 C CA . LEU A 1 323 ? 18.048 2.095 1.855 1.00 95.69 323 LEU A CA 1
ATOM 2523 C C . LEU A 1 323 ? 17.715 0.608 2.015 1.00 95.69 323 LEU A C 1
ATOM 2525 O O . LEU A 1 323 ? 16.622 0.263 2.460 1.00 95.69 323 LEU A O 1
ATOM 2529 N N . SER A 1 324 ? 18.670 -0.271 1.706 1.00 93.69 324 SER A N 1
ATOM 2530 C CA . SER A 1 324 ? 18.500 -1.722 1.832 1.00 93.69 324 SER A CA 1
ATOM 2531 C C . SER A 1 324 ? 18.272 -2.147 3.281 1.00 93.69 324 SER A C 1
ATOM 2533 O O . SER A 1 324 ? 17.402 -2.978 3.535 1.00 93.69 324 SER A O 1
ATOM 2535 N N . SER A 1 325 ? 19.005 -1.563 4.233 1.00 92.56 325 SER A N 1
ATOM 2536 C CA . SER A 1 325 ? 18.775 -1.811 5.659 1.00 92.56 325 SER A CA 1
ATOM 2537 C C . SER A 1 325 ? 17.441 -1.243 6.137 1.00 92.56 325 SER A C 1
ATOM 2539 O O . SER A 1 325 ? 16.741 -1.898 6.904 1.00 92.56 325 SER A O 1
ATOM 2541 N N . GLY A 1 326 ? 17.066 -0.058 5.647 1.00 92.88 326 GLY A N 1
ATOM 2542 C CA . GLY A 1 326 ? 15.859 0.642 6.068 1.00 92.88 326 GLY A CA 1
ATOM 2543 C C . GLY A 1 326 ? 14.587 -0.115 5.702 1.00 92.88 326 GLY A C 1
ATOM 2544 O O . GLY A 1 326 ? 13.687 -0.204 6.525 1.00 92.88 326 GLY A O 1
ATOM 2545 N N . MET A 1 327 ? 14.545 -0.750 4.525 1.00 92.88 327 MET A N 1
ATOM 2546 C CA . MET A 1 327 ? 13.409 -1.583 4.093 1.00 92.88 327 MET A CA 1
ATOM 2547 C C . MET A 1 327 ? 13.192 -2.844 4.959 1.00 92.88 327 MET A C 1
ATOM 2549 O O . MET A 1 327 ? 12.145 -3.493 4.860 1.00 92.88 327 MET A O 1
ATOM 2553 N N . GLY A 1 328 ? 14.171 -3.200 5.801 1.00 87.62 328 GLY A N 1
ATOM 2554 C CA . GLY A 1 328 ? 14.172 -4.420 6.606 1.00 87.62 328 GLY A CA 1
ATOM 2555 C C . GLY A 1 328 ? 14.338 -5.690 5.769 1.00 87.62 328 GLY A C 1
ATOM 2556 O O . GLY A 1 328 ? 14.410 -5.645 4.541 1.00 87.62 328 GLY A O 1
ATOM 2557 N N . ASP A 1 329 ? 14.422 -6.841 6.432 1.00 80.06 329 ASP A N 1
ATOM 2558 C CA . ASP A 1 329 ? 14.544 -8.146 5.775 1.00 80.06 329 ASP A CA 1
ATOM 2559 C C . ASP A 1 329 ? 13.202 -8.887 5.716 1.00 80.06 329 ASP A C 1
ATOM 2561 O O . ASP A 1 329 ? 12.338 -8.770 6.596 1.00 80.06 329 ASP A O 1
ATOM 2565 N N . GLU A 1 330 ? 13.011 -9.660 4.648 1.00 69.12 330 GLU A N 1
ATOM 2566 C CA . GLU A 1 330 ? 11.845 -10.522 4.486 1.00 69.12 330 GLU A CA 1
ATOM 2567 C C . GLU A 1 330 ? 12.086 -11.905 5.092 1.00 69.12 330 GLU A C 1
ATOM 2569 O O . GLU A 1 330 ? 13.208 -12.406 5.154 1.00 69.12 330 GLU A O 1
ATOM 2574 N N . ALA A 1 331 ? 11.005 -12.537 5.554 1.00 64.94 331 ALA A N 1
ATOM 2575 C CA . ALA A 1 331 ? 11.065 -13.934 5.959 1.00 64.94 331 ALA A CA 1
ATOM 2576 C C . ALA A 1 331 ? 11.334 -14.814 4.729 1.00 64.94 331 ALA A C 1
ATOM 2578 O O . ALA A 1 331 ? 10.917 -14.479 3.621 1.00 64.94 331 ALA A O 1
ATOM 2579 N N . ILE A 1 332 ? 11.990 -15.957 4.937 1.00 63.81 332 ILE A N 1
ATOM 2580 C CA . ILE A 1 332 ? 12.368 -16.891 3.869 1.00 63.81 332 ILE A CA 1
ATOM 2581 C C . ILE A 1 332 ? 11.112 -17.318 3.089 1.00 63.81 332 ILE A C 1
ATOM 2583 O O . ILE A 1 332 ? 10.310 -18.125 3.560 1.00 63.81 332 ILE A O 1
ATOM 2587 N N . SER A 1 333 ? 10.951 -16.764 1.889 1.00 66.19 333 SER A N 1
ATOM 2588 C CA . SER A 1 333 ? 9.900 -17.094 0.929 1.00 66.19 333 SER A CA 1
ATOM 2589 C C . SER A 1 333 ? 10.497 -17.924 -0.205 1.00 66.19 333 SER A C 1
ATOM 2591 O O . SER A 1 333 ? 11.645 -17.725 -0.594 1.00 66.19 333 SER A O 1
ATOM 2593 N N . LYS A 1 334 ? 9.717 -18.864 -0.756 1.00 69.44 334 LYS A N 1
ATOM 2594 C CA . LYS A 1 334 ? 10.124 -19.623 -1.955 1.00 69.44 334 LYS A CA 1
ATOM 2595 C C . LYS A 1 334 ? 10.209 -18.737 -3.201 1.00 69.44 334 LYS A C 1
ATOM 2597 O O . LYS A 1 334 ? 10.932 -19.076 -4.129 1.00 69.44 334 LYS A O 1
ATOM 2602 N N . GLU A 1 335 ? 9.471 -17.630 -3.214 1.00 76.44 335 GLU A N 1
ATOM 2603 C CA . GLU A 1 335 ? 9.458 -16.655 -4.304 1.00 76.44 335 GLU A CA 1
ATOM 2604 C C . GLU A 1 335 ? 10.014 -15.304 -3.839 1.00 76.44 335 GLU A C 1
ATOM 2606 O O . GLU A 1 335 ? 9.683 -14.879 -2.724 1.00 76.44 335 GLU A O 1
ATOM 2611 N N . PRO A 1 336 ? 10.785 -14.603 -4.691 1.00 81.94 336 PRO A N 1
ATOM 2612 C CA . PRO A 1 336 ? 11.345 -13.299 -4.362 1.00 81.94 336 PRO A CA 1
ATOM 2613 C C . PRO A 1 336 ? 10.233 -12.265 -4.189 1.00 81.94 336 PRO A C 1
ATOM 2615 O O . PRO A 1 336 ? 9.387 -12.070 -5.073 1.00 81.94 336 PRO A O 1
ATOM 2618 N N . THR A 1 337 ? 10.248 -11.600 -3.041 1.00 87.25 337 THR A N 1
ATOM 2619 C CA . THR A 1 337 ? 9.265 -10.588 -2.640 1.00 87.25 337 THR A CA 1
ATOM 2620 C C . THR A 1 337 ? 9.526 -9.256 -3.358 1.00 87.25 337 THR A C 1
ATOM 2622 O O . THR A 1 337 ? 10.597 -9.070 -3.944 1.00 87.25 337 THR A O 1
ATOM 2625 N N . PRO A 1 338 ? 8.583 -8.293 -3.337 1.00 89.75 338 PRO A N 1
ATOM 2626 C CA . PRO A 1 338 ? 8.848 -6.949 -3.852 1.00 89.75 338 PRO A CA 1
ATOM 2627 C C . PRO A 1 338 ? 10.087 -6.297 -3.230 1.00 89.75 338 PRO A C 1
ATOM 2629 O O . PRO A 1 338 ? 10.863 -5.670 -3.947 1.00 89.75 338 PRO A O 1
ATOM 2632 N N . THR A 1 339 ? 10.306 -6.503 -1.929 1.00 91.38 339 THR A N 1
ATOM 2633 C CA . THR A 1 339 ? 11.479 -6.013 -1.197 1.00 91.38 339 THR A CA 1
ATOM 2634 C C . THR A 1 339 ? 12.768 -6.625 -1.730 1.00 91.38 339 THR A C 1
ATOM 2636 O O . THR A 1 339 ? 13.716 -5.891 -1.998 1.00 91.38 339 THR A O 1
ATOM 2639 N N . ASP A 1 340 ? 12.797 -7.945 -1.948 1.00 89.38 340 ASP A N 1
ATOM 2640 C CA . ASP A 1 340 ? 13.972 -8.634 -2.499 1.00 89.38 340 ASP A CA 1
ATOM 2641 C C . ASP A 1 340 ? 14.305 -8.112 -3.899 1.00 89.38 340 ASP A C 1
ATOM 2643 O O . ASP A 1 340 ? 15.456 -7.791 -4.186 1.00 89.38 340 ASP A O 1
ATOM 2647 N N . ARG A 1 341 ? 13.281 -7.951 -4.750 1.00 88.38 341 ARG A N 1
ATOM 2648 C CA . ARG A 1 341 ? 13.434 -7.430 -6.117 1.00 88.38 341 ARG A CA 1
ATOM 2649 C C . ARG A 1 341 ? 13.944 -5.991 -6.124 1.00 88.38 341 ARG A C 1
ATOM 2651 O O . ARG A 1 341 ? 14.816 -5.669 -6.925 1.00 88.38 341 ARG A O 1
ATOM 2658 N N . LEU A 1 342 ? 13.431 -5.135 -5.236 1.00 91.69 342 LEU A N 1
ATOM 2659 C CA . LEU A 1 342 ? 13.893 -3.750 -5.139 1.00 91.69 342 LEU A CA 1
ATOM 2660 C C . LEU A 1 342 ? 15.331 -3.681 -4.613 1.00 91.69 342 LEU A C 1
ATOM 2662 O O . LEU A 1 342 ? 16.144 -2.952 -5.177 1.00 91.69 342 LEU A O 1
ATOM 2666 N N . LYS A 1 343 ? 15.675 -4.457 -3.577 1.00 92.06 343 LYS A N 1
ATOM 2667 C CA . LYS A 1 343 ? 17.058 -4.554 -3.084 1.00 92.06 343 LYS A CA 1
ATOM 2668 C C . LYS A 1 343 ? 18.003 -5.002 -4.194 1.00 92.06 343 LYS A C 1
ATOM 2670 O O . LYS A 1 343 ? 19.003 -4.334 -4.431 1.00 92.06 343 LYS A O 1
ATOM 2675 N N . GLU A 1 344 ? 17.650 -6.072 -4.907 1.00 89.06 344 GLU A N 1
ATOM 2676 C CA . GLU A 1 344 ? 18.415 -6.573 -6.051 1.00 89.06 344 GLU A CA 1
ATOM 2677 C C . GLU A 1 344 ? 18.591 -5.490 -7.120 1.00 89.06 344 GLU A C 1
ATOM 2679 O O . GLU A 1 344 ? 19.711 -5.259 -7.577 1.00 89.06 344 GLU A O 1
ATOM 2684 N N . ALA A 1 345 ? 17.515 -4.782 -7.480 1.00 87.56 345 ALA A N 1
ATOM 2685 C CA . ALA A 1 345 ? 17.579 -3.700 -8.453 1.00 87.56 345 ALA A CA 1
ATOM 2686 C C . ALA A 1 345 ? 18.574 -2.614 -8.025 1.00 87.56 345 ALA A C 1
ATOM 2688 O O . ALA A 1 345 ? 19.377 -2.167 -8.842 1.00 87.56 345 ALA A O 1
ATOM 2689 N N . LEU A 1 346 ? 18.571 -2.227 -6.747 1.00 91.50 346 LEU A N 1
ATOM 2690 C CA . LEU A 1 346 ? 19.455 -1.189 -6.217 1.00 91.50 346 LEU A CA 1
ATOM 2691 C C . LEU A 1 346 ? 20.918 -1.636 -6.053 1.00 91.50 346 LEU A C 1
ATOM 2693 O O . LEU A 1 346 ? 21.790 -0.780 -5.927 1.00 91.50 346 LEU A O 1
ATOM 2697 N N . CYS A 1 347 ? 21.223 -2.938 -6.081 1.00 86.94 347 CYS A N 1
ATOM 2698 C CA . CYS A 1 347 ? 22.587 -3.430 -5.866 1.00 86.94 347 CYS A CA 1
ATOM 2699 C C . CYS A 1 347 ? 23.582 -2.995 -6.949 1.00 86.94 347 CYS A C 1
ATOM 2701 O O . CYS A 1 347 ? 24.760 -2.803 -6.652 1.00 86.94 347 CYS A O 1
ATOM 2703 N N . SER A 1 348 ? 23.157 -2.912 -8.214 1.00 81.12 348 SER A N 1
ATOM 2704 C CA . SER A 1 348 ? 24.068 -2.591 -9.316 1.00 81.12 348 SER A CA 1
ATOM 2705 C C . SER A 1 348 ? 23.334 -2.128 -10.573 1.00 81.12 348 SER A C 1
ATOM 2707 O O . SER A 1 348 ? 22.185 -2.504 -10.805 1.00 81.12 348 SER A O 1
ATOM 2709 N N . LYS A 1 349 ? 24.026 -1.386 -11.448 1.00 78.19 349 LYS A N 1
ATOM 2710 C CA . LYS A 1 349 ? 23.515 -1.044 -12.788 1.00 78.19 349 LYS A CA 1
ATOM 2711 C C . LYS A 1 349 ? 23.079 -2.287 -13.581 1.00 78.19 349 LYS A C 1
ATOM 2713 O O . LYS A 1 349 ? 21.961 -2.294 -14.090 1.00 78.19 349 LYS A O 1
ATOM 2718 N N . PRO A 1 350 ? 23.879 -3.376 -13.653 1.00 70.88 350 PRO A N 1
ATOM 2719 C CA . PRO A 1 350 ? 23.436 -4.618 -14.282 1.00 70.88 350 PRO A CA 1
ATOM 2720 C C . PRO A 1 350 ? 22.165 -5.237 -13.696 1.00 70.88 350 PRO A C 1
ATOM 2722 O O . PRO A 1 350 ? 21.479 -5.948 -14.438 1.00 70.88 350 PRO A O 1
ATOM 2725 N N . SER A 1 351 ? 21.894 -5.021 -12.409 1.00 72.50 351 SER A N 1
ATOM 2726 C CA . SER A 1 351 ? 20.741 -5.565 -11.682 1.00 72.50 351 SER A CA 1
ATOM 2727 C C . SER A 1 351 ? 19.511 -4.660 -11.754 1.00 72.50 351 SER A C 1
ATOM 2729 O O . SER A 1 351 ? 18.395 -5.139 -11.568 1.00 72.50 351 SER A O 1
ATOM 2731 N N . PHE A 1 352 ? 19.667 -3.394 -12.158 1.00 76.25 352 PHE A N 1
ATOM 2732 C CA . PHE A 1 352 ? 18.587 -2.412 -12.333 1.00 76.25 352 PHE A CA 1
ATOM 2733 C C . PHE A 1 352 ? 17.644 -2.717 -13.526 1.00 76.25 352 PHE A C 1
ATOM 2735 O O . PHE A 1 352 ? 16.926 -1.858 -14.035 1.00 76.25 352 PHE A O 1
ATOM 2742 N N . GLN A 1 353 ? 17.584 -3.981 -13.960 1.00 70.56 353 GLN A N 1
ATOM 2743 C CA . GLN A 1 353 ? 16.716 -4.491 -15.026 1.00 70.56 353 GLN A CA 1
ATOM 2744 C C . GLN A 1 353 ? 15.231 -4.318 -14.708 1.00 70.56 353 GLN A C 1
ATOM 2746 O O . GLN A 1 353 ? 14.410 -4.302 -15.623 1.00 70.56 353 GLN A O 1
ATOM 2751 N N . GLN A 1 354 ? 14.864 -4.186 -13.429 1.00 72.00 354 GLN A N 1
ATOM 2752 C CA . GLN A 1 354 ? 13.481 -3.931 -13.026 1.00 72.00 354 GLN A CA 1
ATOM 2753 C C . GLN A 1 354 ? 12.930 -2.648 -13.667 1.00 72.00 354 GLN A C 1
ATOM 2755 O O . GLN A 1 354 ? 11.761 -2.616 -14.045 1.00 72.00 354 GLN A O 1
ATOM 2760 N N . TYR A 1 355 ? 13.775 -1.634 -13.885 1.00 75.06 355 TYR A N 1
ATOM 2761 C CA . TYR A 1 355 ? 13.407 -0.420 -14.615 1.00 75.06 355 TYR A CA 1
ATOM 2762 C C . TYR A 1 355 ? 13.040 -0.707 -16.072 1.00 75.06 355 TYR A C 1
ATOM 2764 O O . TYR A 1 355 ? 12.008 -0.243 -16.567 1.00 75.06 355 TYR A O 1
ATOM 2772 N N . THR A 1 356 ? 13.863 -1.507 -16.751 1.00 76.56 356 THR A N 1
ATOM 2773 C CA . THR A 1 356 ? 13.634 -1.934 -18.134 1.00 76.56 356 THR A CA 1
ATOM 2774 C C . THR A 1 356 ? 12.368 -2.784 -18.236 1.00 76.56 356 THR A C 1
ATOM 2776 O O . THR A 1 356 ? 11.551 -2.540 -19.120 1.00 76.56 356 THR A O 1
ATOM 2779 N N . LYS A 1 357 ? 12.172 -3.732 -17.307 1.00 77.12 357 LYS A N 1
ATOM 2780 C CA . LYS A 1 357 ? 10.991 -4.609 -17.247 1.00 77.12 357 LYS A CA 1
ATOM 2781 C C . LYS A 1 357 ? 9.710 -3.809 -17.032 1.00 77.12 357 LYS A C 1
ATOM 2783 O O . LYS A 1 357 ? 8.807 -3.921 -17.845 1.00 77.12 357 LYS A O 1
ATOM 2788 N N . LEU A 1 358 ? 9.658 -2.934 -16.023 1.00 76.94 358 LEU A N 1
ATOM 2789 C CA . LEU A 1 358 ? 8.489 -2.076 -15.792 1.00 76.94 358 LEU A CA 1
ATOM 2790 C C . LEU A 1 358 ? 8.202 -1.172 -16.996 1.00 76.94 358 LEU A C 1
ATOM 2792 O O . LEU A 1 358 ? 7.048 -1.016 -17.381 1.00 76.94 358 LEU A O 1
ATOM 2796 N N . SER A 1 359 ? 9.237 -0.615 -17.632 1.00 82.25 359 SER A N 1
ATOM 2797 C CA . SER A 1 359 ? 9.062 0.189 -18.849 1.00 82.25 359 SER A CA 1
ATOM 2798 C C . SER A 1 359 ? 8.481 -0.637 -20.006 1.00 82.25 359 SER A C 1
ATOM 2800 O O . SER A 1 359 ? 7.620 -0.143 -20.734 1.00 82.25 359 SER A O 1
ATOM 2802 N N . ALA A 1 360 ? 8.893 -1.902 -20.144 1.00 82.81 360 ALA A N 1
ATOM 2803 C CA . ALA A 1 360 ? 8.313 -2.838 -21.103 1.00 82.81 360 ALA A CA 1
ATOM 2804 C C . ALA A 1 360 ? 6.833 -3.113 -20.789 1.00 82.81 360 ALA A C 1
ATOM 2806 O O . ALA A 1 360 ? 5.980 -2.833 -21.633 1.00 82.81 360 ALA A O 1
ATOM 2807 N N . THR A 1 361 ? 6.521 -3.552 -19.564 1.00 81.88 361 THR A N 1
ATOM 2808 C CA . THR A 1 361 ? 5.159 -3.875 -19.104 1.00 81.88 361 THR A CA 1
ATOM 2809 C C . THR A 1 361 ? 4.204 -2.691 -19.295 1.00 81.88 361 THR A C 1
ATOM 2811 O O . THR A 1 361 ? 3.132 -2.847 -19.879 1.00 81.88 361 THR A O 1
ATOM 2814 N N . ILE A 1 362 ? 4.609 -1.475 -18.904 1.00 82.44 362 ILE A N 1
ATOM 2815 C CA . ILE A 1 362 ? 3.789 -0.263 -19.083 1.00 82.44 362 ILE A CA 1
ATOM 2816 C C . ILE A 1 362 ? 3.555 0.029 -20.570 1.00 82.44 362 ILE A C 1
ATOM 2818 O O . ILE A 1 362 ? 2.442 0.359 -20.973 1.00 82.44 362 ILE A O 1
ATOM 2822 N N . SER A 1 363 ? 4.577 -0.112 -21.421 1.00 86.00 363 SER A N 1
ATOM 2823 C CA . SER A 1 363 ? 4.409 0.115 -22.863 1.00 86.00 363 SER A CA 1
ATOM 2824 C C . SER A 1 363 ? 3.435 -0.875 -23.522 1.00 86.00 363 SER A C 1
ATOM 2826 O O . SER A 1 363 ? 2.740 -0.515 -24.478 1.00 86.00 363 SER A O 1
ATOM 2828 N N . CYS A 1 364 ? 3.338 -2.084 -22.968 1.00 85.19 364 CYS A N 1
ATOM 2829 C CA . CYS A 1 364 ? 2.436 -3.147 -23.402 1.00 85.19 364 CYS A CA 1
ATOM 2830 C C . CYS A 1 364 ? 1.029 -3.064 -22.790 1.00 85.19 364 CYS A C 1
ATOM 2832 O O . CYS A 1 364 ? 0.144 -3.798 -23.216 1.00 85.19 364 CYS A O 1
ATOM 2834 N N . THR A 1 365 ? 0.792 -2.164 -21.832 1.00 82.31 365 THR A N 1
ATOM 2835 C CA . THR A 1 365 ? -0.514 -2.019 -21.171 1.00 82.31 365 THR A CA 1
ATOM 2836 C C . THR A 1 365 ? -1.501 -1.341 -22.127 1.00 82.31 365 THR A C 1
ATOM 2838 O O . THR A 1 365 ? -1.365 -0.151 -22.420 1.00 82.31 365 THR A O 1
ATOM 2841 N N . ALA A 1 366 ? -2.462 -2.095 -22.668 1.00 77.25 366 ALA A N 1
ATOM 2842 C CA . ALA A 1 366 ? -3.317 -1.654 -23.776 1.00 77.25 366 ALA A CA 1
ATOM 2843 C C . ALA A 1 366 ? -4.285 -0.523 -23.388 1.00 77.25 366 ALA A C 1
ATOM 2845 O O . ALA A 1 366 ? -4.689 0.261 -24.245 1.00 77.25 366 ALA A O 1
ATOM 2846 N N . GLU A 1 367 ? -4.610 -0.425 -22.101 1.00 76.31 367 GLU A N 1
ATOM 2847 C CA . GLU A 1 367 ? -5.507 0.558 -21.495 1.00 76.31 367 GLU A CA 1
ATOM 2848 C C . GLU A 1 367 ? -4.902 1.967 -21.453 1.00 76.31 367 GLU A C 1
ATOM 2850 O O . GLU A 1 367 ? -5.624 2.950 -21.285 1.00 76.31 367 GLU A O 1
ATOM 2855 N N . LEU A 1 368 ? -3.579 2.087 -21.598 1.00 78.69 368 LEU A N 1
ATOM 2856 C CA . LEU A 1 368 ? -2.896 3.375 -21.608 1.00 78.69 368 LEU A CA 1
ATOM 2857 C C . LEU A 1 368 ? -2.970 4.056 -22.973 1.00 78.69 368 LEU A C 1
ATOM 2859 O O . LEU A 1 368 ? -2.869 3.425 -24.028 1.00 78.69 368 LEU A O 1
ATOM 2863 N N . GLU A 1 369 ? -3.022 5.389 -22.946 1.00 81.06 369 GLU A N 1
ATOM 2864 C CA . GLU A 1 369 ? -2.907 6.197 -24.153 1.00 81.06 369 GLU A CA 1
ATOM 2865 C C . GLU A 1 369 ? -1.628 5.868 -24.933 1.00 81.06 369 GLU A C 1
ATOM 2867 O O . GLU A 1 369 ? -0.538 5.685 -24.377 1.00 81.06 369 GLU A O 1
ATOM 2872 N N . ILE A 1 370 ? -1.741 5.868 -26.263 1.00 87.19 370 ILE A N 1
ATOM 2873 C CA . ILE A 1 370 ? -0.644 5.499 -27.163 1.00 87.19 370 ILE A CA 1
ATOM 2874 C C . ILE A 1 370 ? 0.608 6.365 -26.961 1.00 87.19 370 ILE A C 1
ATOM 2876 O O . ILE A 1 370 ? 1.726 5.891 -27.162 1.00 87.19 370 ILE A O 1
ATOM 2880 N N . LEU A 1 371 ? 0.455 7.625 -26.541 1.00 86.69 371 LEU A N 1
ATOM 2881 C CA . LEU A 1 371 ? 1.577 8.521 -26.245 1.00 86.69 371 LEU A CA 1
ATOM 2882 C C . LEU A 1 371 ? 2.352 8.076 -25.001 1.00 86.69 371 LEU A C 1
ATOM 2884 O O . LEU A 1 371 ? 3.583 8.037 -25.040 1.00 86.69 371 LEU A O 1
ATOM 2888 N N . VAL A 1 372 ? 1.643 7.675 -23.942 1.00 83.31 372 VAL A N 1
ATOM 2889 C CA . VAL A 1 372 ? 2.233 7.144 -22.706 1.00 83.31 372 VAL A CA 1
ATOM 2890 C C . VAL A 1 372 ? 2.972 5.846 -23.015 1.00 83.31 372 VAL A C 1
ATOM 2892 O O . VAL A 1 372 ? 4.160 5.719 -22.720 1.00 83.31 372 VAL A O 1
ATOM 2895 N N . ARG A 1 373 ? 2.325 4.918 -23.729 1.00 87.81 373 ARG A N 1
ATOM 2896 C CA . ARG A 1 373 ? 2.952 3.656 -24.152 1.00 87.81 373 ARG A CA 1
ATOM 2897 C C . ARG A 1 373 ? 4.216 3.894 -24.977 1.00 87.81 373 ARG A C 1
ATOM 2899 O O . ARG A 1 373 ? 5.248 3.275 -24.727 1.00 87.81 373 ARG A O 1
ATOM 2906 N N . ASN A 1 374 ? 4.172 4.831 -25.926 1.00 89.75 374 ASN A N 1
ATOM 2907 C CA . ASN A 1 374 ? 5.328 5.202 -26.746 1.00 89.75 374 ASN A CA 1
ATOM 2908 C C . ASN A 1 374 ? 6.472 5.829 -25.943 1.00 89.75 374 ASN A C 1
ATOM 2910 O O . ASN A 1 374 ? 7.636 5.621 -26.291 1.00 89.75 374 ASN A O 1
ATOM 2914 N N . PHE A 1 375 ? 6.164 6.616 -24.913 1.00 88.50 375 PHE A N 1
ATOM 2915 C CA . PHE A 1 375 ? 7.167 7.163 -24.005 1.00 88.50 375 PHE A CA 1
ATOM 2916 C C . PHE A 1 375 ? 7.904 6.033 -23.275 1.00 88.50 375 PHE A C 1
ATOM 2918 O O . PHE A 1 375 ? 9.126 5.939 -23.372 1.00 88.50 375 PHE A O 1
ATOM 2925 N N . TYR A 1 376 ? 7.165 5.108 -22.658 1.00 85.56 376 TYR A N 1
ATOM 2926 C CA . TYR A 1 376 ? 7.747 3.972 -21.937 1.00 85.56 376 TYR A CA 1
ATOM 2927 C C . TYR A 1 376 ? 8.488 2.988 -22.844 1.00 85.56 376 TYR A C 1
ATOM 2929 O O . TYR A 1 376 ? 9.550 2.486 -22.479 1.00 85.56 376 TYR A O 1
ATOM 2937 N N . PHE A 1 377 ? 8.005 2.793 -24.071 1.00 88.12 377 PHE A N 1
ATOM 2938 C CA . PHE A 1 377 ? 8.720 2.016 -25.078 1.00 88.12 377 PHE A CA 1
ATOM 2939 C C . PHE A 1 377 ? 10.094 2.622 -25.401 1.00 88.12 377 PHE A C 1
ATOM 2941 O O . PHE A 1 377 ? 11.083 1.900 -25.518 1.00 88.12 377 PHE A O 1
ATOM 2948 N N . LYS A 1 378 ? 10.189 3.954 -25.528 1.00 87.69 378 LYS A N 1
ATOM 2949 C CA . LYS A 1 378 ? 11.476 4.634 -25.758 1.00 87.69 378 LYS A CA 1
ATOM 2950 C C . LYS A 1 378 ? 12.416 4.472 -24.566 1.00 87.69 378 LYS A C 1
ATOM 2952 O O . LYS A 1 378 ? 13.583 4.164 -24.780 1.00 87.69 378 LYS A O 1
ATOM 2957 N N . GLU A 1 379 ? 11.910 4.634 -23.345 1.00 84.44 379 GLU A N 1
ATOM 2958 C CA . GLU A 1 379 ? 12.688 4.434 -22.115 1.00 84.44 379 GLU A CA 1
ATOM 2959 C C . GLU A 1 379 ? 13.257 3.013 -22.024 1.00 84.44 379 GLU A C 1
ATOM 2961 O O . GLU A 1 379 ? 14.455 2.837 -21.791 1.00 84.44 379 GLU A O 1
ATOM 2966 N N . MET A 1 380 ? 12.428 2.002 -22.307 1.00 85.75 380 MET A N 1
ATOM 2967 C CA . MET A 1 380 ? 12.855 0.606 -22.399 1.00 85.75 380 MET A CA 1
ATOM 2968 C C . MET A 1 380 ? 13.973 0.439 -23.438 1.00 85.75 380 MET A C 1
ATOM 2970 O O . MET A 1 380 ? 15.035 -0.095 -23.126 1.00 85.75 380 MET A O 1
ATOM 2974 N N . MET A 1 381 ? 13.765 0.919 -24.668 1.00 81.81 381 MET A N 1
ATOM 2975 C CA . MET A 1 381 ? 14.743 0.769 -25.751 1.00 81.81 381 MET A CA 1
ATOM 2976 C C . MET A 1 381 ? 16.057 1.510 -25.480 1.00 81.81 381 MET A C 1
ATOM 2978 O O . MET A 1 381 ? 17.113 1.029 -25.887 1.00 81.81 381 MET A O 1
ATOM 2982 N N . ASN A 1 382 ? 16.014 2.662 -24.808 1.00 81.00 382 ASN A N 1
ATOM 2983 C CA . ASN A 1 382 ? 17.210 3.400 -24.405 1.00 81.00 382 ASN A CA 1
ATOM 2984 C C . ASN A 1 382 ? 18.022 2.603 -23.382 1.00 81.00 382 ASN A C 1
ATOM 2986 O O . ASN A 1 382 ? 19.219 2.418 -23.582 1.00 81.00 382 ASN A O 1
ATOM 2990 N N . SER A 1 383 ? 17.353 2.059 -22.360 1.00 77.12 383 SER A N 1
ATOM 2991 C CA . SER A 1 383 ? 17.980 1.191 -21.358 1.00 77.12 383 SER A CA 1
ATOM 2992 C C . SER A 1 383 ? 18.596 -0.067 -21.982 1.00 77.12 383 SER A C 1
ATOM 2994 O O . SER A 1 383 ? 19.731 -0.421 -21.674 1.00 77.12 383 SER A O 1
ATOM 2996 N N . ILE A 1 384 ? 17.904 -0.704 -22.936 1.00 75.38 384 ILE A N 1
ATOM 2997 C CA . ILE A 1 384 ? 18.448 -1.861 -23.665 1.00 75.38 384 ILE A CA 1
ATOM 2998 C C . ILE A 1 384 ? 19.704 -1.473 -24.463 1.00 75.38 384 ILE A C 1
ATOM 3000 O O . ILE A 1 384 ? 20.695 -2.203 -24.477 1.00 75.38 384 ILE A O 1
ATOM 3004 N N . LYS A 1 385 ? 19.696 -0.320 -25.135 1.00 74.81 385 LYS A N 1
ATOM 3005 C CA . LYS A 1 385 ? 20.827 0.105 -25.970 1.00 74.81 385 LYS A CA 1
ATOM 3006 C C . LYS A 1 385 ? 22.075 0.458 -25.167 1.00 74.81 385 LYS A C 1
ATOM 3008 O O . LYS A 1 385 ? 23.167 0.141 -25.628 1.00 74.81 385 LYS A O 1
ATOM 3013 N N . SER A 1 386 ? 21.937 1.121 -24.021 1.00 67.62 386 SER A N 1
ATOM 3014 C CA . SER A 1 386 ? 23.094 1.543 -23.224 1.00 67.62 386 SER A CA 1
ATOM 3015 C C . SER A 1 386 ? 23.662 0.420 -22.359 1.00 67.62 386 SER A C 1
ATOM 3017 O O . SER A 1 386 ? 24.880 0.304 -22.259 1.00 67.62 386 SER A O 1
ATOM 3019 N N . ASP A 1 387 ? 22.804 -0.421 -21.772 1.00 61.12 387 ASP A N 1
ATOM 3020 C CA . ASP A 1 387 ? 23.215 -1.308 -20.673 1.00 61.12 387 ASP A CA 1
ATOM 3021 C C . ASP A 1 387 ? 23.255 -2.790 -21.074 1.00 61.12 387 ASP A C 1
ATOM 3023 O O . ASP A 1 387 ? 23.835 -3.616 -20.365 1.00 61.12 387 ASP A O 1
ATOM 3027 N N . LEU A 1 388 ? 22.625 -3.152 -22.197 1.00 58.62 388 LEU A N 1
ATOM 3028 C CA . LEU A 1 388 ? 22.435 -4.546 -22.614 1.00 58.62 388 LEU A CA 1
ATOM 3029 C C . LEU A 1 388 ? 23.073 -4.892 -23.959 1.00 58.62 388 LEU A C 1
ATOM 3031 O O . LEU A 1 388 ? 23.218 -6.072 -24.261 1.00 58.62 388 LEU A O 1
ATOM 3035 N N . ALA A 1 389 ? 23.529 -3.907 -24.737 1.00 56.09 389 ALA A N 1
ATOM 3036 C CA . ALA A 1 389 ? 24.254 -4.161 -25.984 1.00 56.09 389 ALA A CA 1
ATOM 3037 C C . ALA A 1 389 ? 25.589 -4.908 -25.770 1.00 56.09 389 ALA A C 1
ATOM 3039 O O . ALA A 1 389 ? 26.073 -5.575 -26.682 1.00 56.09 389 ALA A O 1
ATOM 3040 N N . SER A 1 390 ? 26.177 -4.809 -24.572 1.00 53.50 390 SER A N 1
ATOM 3041 C CA . SER A 1 390 ? 27.431 -5.466 -24.179 1.00 53.50 390 SER A CA 1
ATOM 3042 C C . SER A 1 390 ? 27.241 -6.753 -23.365 1.00 53.50 390 SER A C 1
ATOM 3044 O O . SER A 1 390 ? 28.223 -7.441 -23.086 1.00 53.50 390 SER A O 1
ATOM 3046 N N . LYS A 1 391 ? 26.006 -7.100 -22.975 1.00 58.25 391 LYS A N 1
ATOM 3047 C CA . LYS A 1 391 ? 25.719 -8.294 -22.170 1.00 58.25 391 LYS A CA 1
ATOM 3048 C C . LYS A 1 391 ? 25.555 -9.525 -23.062 1.00 58.25 391 LYS A C 1
ATOM 3050 O O . LYS A 1 391 ? 24.809 -9.521 -24.035 1.00 58.25 391 LYS A O 1
ATOM 3055 N N . THR A 1 392 ? 26.235 -10.606 -22.692 1.00 52.28 392 THR A N 1
ATOM 3056 C CA . THR A 1 392 ? 26.079 -11.941 -23.295 1.00 52.28 392 THR A CA 1
ATOM 3057 C C . THR A 1 392 ? 24.821 -12.667 -22.813 1.00 52.28 392 THR A C 1
ATOM 3059 O O . THR A 1 392 ? 24.376 -13.615 -23.459 1.00 52.28 392 THR A O 1
ATOM 3062 N N . GLU A 1 393 ? 24.236 -12.227 -21.698 1.00 50.66 393 GLU A N 1
ATOM 3063 C CA . GLU A 1 393 ? 23.015 -12.788 -21.121 1.00 50.66 393 GLU A CA 1
ATOM 3064 C C . GLU A 1 393 ? 21.770 -12.059 -21.638 1.00 50.66 393 GLU A C 1
ATOM 3066 O O . GLU A 1 393 ? 21.730 -10.831 -21.725 1.00 50.66 393 GLU A O 1
ATOM 3071 N N . SER A 1 394 ? 20.737 -12.825 -21.994 1.00 52.97 394 SER A N 1
ATOM 3072 C CA . SER A 1 394 ? 19.471 -12.277 -22.494 1.00 52.97 394 SER A CA 1
ATOM 3073 C C . SER A 1 394 ? 18.670 -11.630 -21.362 1.00 52.97 394 SER A C 1
ATOM 3075 O O . SER A 1 394 ? 18.567 -12.204 -20.280 1.00 52.97 394 SER A O 1
ATOM 3077 N N . VAL A 1 395 ? 18.038 -10.476 -21.612 1.00 51.03 395 VAL A N 1
ATOM 3078 C CA . VAL A 1 395 ? 17.007 -9.963 -20.694 1.00 51.03 395 VAL A CA 1
ATOM 3079 C C . VAL A 1 395 ? 15.827 -10.916 -20.733 1.00 51.03 395 VAL A C 1
ATOM 3081 O O . VAL A 1 395 ? 15.175 -11.062 -21.766 1.00 51.03 395 VAL A O 1
ATOM 3084 N N . LEU A 1 396 ? 15.542 -11.545 -19.602 1.00 52.53 396 LEU A N 1
ATOM 3085 C CA . LEU A 1 396 ? 14.368 -12.389 -19.452 1.00 52.53 396 LEU A CA 1
ATOM 3086 C C . LEU A 1 396 ? 13.200 -11.525 -18.967 1.00 52.53 396 LEU A C 1
ATOM 3088 O O . LEU A 1 396 ? 13.233 -10.973 -17.864 1.00 52.53 396 LEU A O 1
ATOM 3092 N N . CYS A 1 397 ? 12.177 -11.396 -19.807 1.00 51.12 397 CYS A N 1
ATOM 3093 C CA . CYS A 1 397 ? 10.867 -10.857 -19.451 1.00 51.12 397 CYS A CA 1
ATOM 3094 C C . CYS A 1 397 ? 9.840 -11.984 -19.600 1.00 51.12 397 CYS A C 1
ATOM 3096 O O . CYS A 1 397 ? 9.979 -12.832 -20.486 1.00 51.12 397 CYS A O 1
ATOM 3098 N N . GLU A 1 398 ? 8.840 -12.021 -18.721 1.00 56.66 398 GLU A N 1
ATOM 3099 C CA . GLU A 1 398 ? 7.751 -12.979 -18.858 1.00 56.66 398 GLU A CA 1
ATOM 3100 C C . GLU A 1 398 ? 6.966 -12.658 -20.133 1.00 56.66 398 GLU A C 1
ATOM 3102 O O . GLU A 1 398 ? 6.400 -11.577 -20.287 1.00 56.66 398 GLU A O 1
ATOM 3107 N N . LEU A 1 399 ? 6.956 -13.613 -21.067 1.00 53.69 399 LEU A N 1
ATOM 3108 C CA . LEU A 1 399 ? 6.313 -13.489 -22.379 1.00 53.69 399 LEU A CA 1
ATOM 3109 C C . LEU A 1 399 ? 4.857 -13.013 -22.279 1.00 53.69 399 LEU A C 1
ATOM 3111 O O . LEU A 1 399 ? 4.434 -12.231 -23.123 1.00 53.69 399 LEU A O 1
ATOM 3115 N N . ASN A 1 400 ? 4.137 -13.427 -21.234 1.00 58.12 400 ASN A N 1
ATOM 3116 C CA . ASN A 1 400 ? 2.706 -13.172 -21.061 1.00 58.12 400 ASN A CA 1
ATOM 3117 C C . ASN A 1 400 ? 2.343 -11.690 -20.883 1.00 58.12 400 ASN A C 1
ATOM 3119 O O . ASN A 1 400 ? 1.209 -11.317 -21.169 1.00 58.12 400 ASN A O 1
ATOM 3123 N N . GLU A 1 401 ? 3.268 -10.845 -20.419 1.00 63.34 401 GLU A N 1
ATOM 3124 C CA . GLU A 1 401 ? 2.981 -9.418 -20.211 1.00 63.34 401 GLU A CA 1
ATOM 3125 C C . GLU A 1 401 ? 3.121 -8.591 -21.496 1.00 63.34 401 GLU A C 1
ATOM 3127 O O . GLU A 1 401 ? 2.495 -7.543 -21.639 1.00 63.34 401 GLU A O 1
ATOM 3132 N N . CYS A 1 402 ? 3.953 -9.045 -22.439 1.00 73.62 402 CYS A N 1
ATOM 3133 C CA . CYS A 1 402 ? 4.296 -8.277 -23.640 1.00 73.62 402 CYS A CA 1
ATOM 3134 C C . CYS A 1 402 ? 3.773 -8.903 -24.936 1.00 73.62 402 CYS A C 1
ATOM 3136 O O . CYS A 1 402 ? 3.599 -8.198 -25.933 1.00 73.62 402 CYS A O 1
ATOM 3138 N N . PHE A 1 403 ? 3.533 -10.216 -24.934 1.00 76.56 403 PHE A N 1
ATOM 3139 C CA . PHE A 1 403 ? 3.126 -10.973 -26.106 1.00 76.56 403 PHE A CA 1
ATOM 3140 C C . PHE A 1 403 ? 2.015 -11.964 -25.770 1.00 76.56 403 PHE A C 1
ATOM 3142 O O . PHE A 1 403 ? 2.026 -12.622 -24.731 1.00 76.56 403 PHE A O 1
ATOM 3149 N N . LYS A 1 404 ? 1.082 -12.142 -26.702 1.00 80.56 404 LYS A N 1
ATOM 3150 C CA . LYS A 1 404 ? 0.057 -13.186 -26.628 1.00 80.56 404 LYS A CA 1
ATOM 3151 C C . LYS A 1 404 ? 0.299 -14.220 -27.711 1.00 80.56 404 LYS A C 1
ATOM 3153 O O . LYS A 1 404 ? 0.384 -13.891 -28.889 1.00 80.56 404 LYS A O 1
ATOM 3158 N N . ILE A 1 405 ? 0.386 -15.490 -27.327 1.00 81.62 405 ILE A N 1
ATOM 3159 C CA . ILE A 1 405 ? 0.438 -16.585 -28.298 1.00 81.62 405 ILE A CA 1
ATOM 3160 C C . ILE A 1 405 ? -0.955 -16.730 -28.918 1.00 81.62 405 ILE A C 1
ATOM 3162 O O . ILE A 1 405 ? -1.916 -17.051 -28.223 1.00 81.62 405 ILE A O 1
ATOM 3166 N N . ILE A 1 406 ? -1.063 -16.485 -30.224 1.00 85.62 406 ILE A N 1
ATOM 3167 C CA . ILE A 1 406 ? -2.298 -16.677 -30.993 1.00 85.62 406 ILE A CA 1
ATOM 3168 C C . ILE A 1 406 ? -2.447 -18.154 -31.369 1.00 85.62 406 ILE A C 1
ATOM 3170 O O . ILE A 1 406 ? -3.519 -18.733 -31.215 1.00 85.62 406 ILE A O 1
ATOM 3174 N N . SER A 1 407 ? -1.374 -18.777 -31.863 1.00 84.38 407 SER A N 1
ATOM 3175 C CA . SER A 1 407 ? -1.390 -20.187 -32.259 1.00 84.38 407 SER A CA 1
ATOM 3176 C C . SER A 1 407 ? 0.011 -20.784 -32.286 1.00 84.38 407 SER A C 1
ATOM 3178 O O . SER A 1 407 ? 0.958 -20.106 -32.676 1.00 84.38 407 SER A O 1
ATOM 3180 N N . ALA A 1 408 ? 0.125 -22.071 -31.972 1.00 84.69 408 ALA A N 1
ATOM 3181 C CA . ALA A 1 408 ? 1.313 -22.876 -32.226 1.00 84.69 408 ALA A CA 1
ATOM 3182 C C . ALA A 1 408 ? 0.890 -24.109 -33.031 1.00 84.69 408 ALA A C 1
ATOM 3184 O O . ALA A 1 408 ? 0.001 -24.847 -32.611 1.00 84.69 408 ALA A O 1
ATOM 3185 N N . SER A 1 409 ? 1.489 -24.317 -34.199 1.00 82.69 409 SER A N 1
ATOM 3186 C CA . SER A 1 409 ? 1.165 -25.442 -35.077 1.00 82.69 409 SER A CA 1
ATOM 3187 C C . SER A 1 409 ? 2.431 -26.150 -35.524 1.00 82.69 409 SER A C 1
ATOM 3189 O O . SER A 1 409 ? 3.418 -25.517 -35.892 1.00 82.69 409 SER A O 1
ATOM 3191 N N . LEU A 1 410 ? 2.421 -27.480 -35.492 1.00 79.31 410 LEU A N 1
ATOM 3192 C CA . LEU A 1 410 ? 3.509 -28.255 -36.067 1.00 79.31 410 LEU A CA 1
ATOM 3193 C C . LEU A 1 410 ?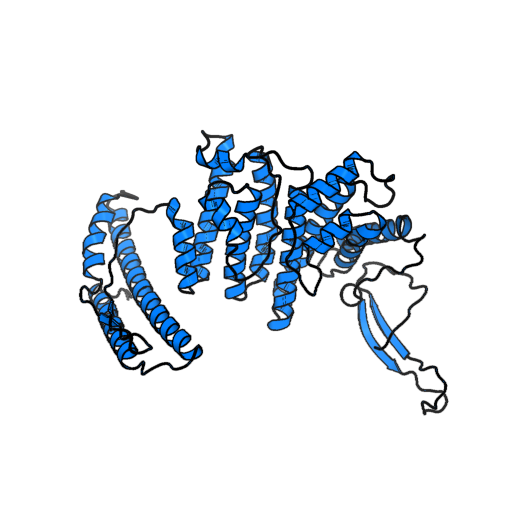 3.391 -28.201 -37.585 1.00 79.31 410 LEU A C 1
ATOM 3195 O O . LEU A 1 410 ? 2.357 -28.563 -38.146 1.00 79.31 410 LEU A O 1
ATOM 3199 N N . LEU A 1 411 ? 4.457 -27.769 -38.248 1.00 72.88 411 LEU A N 1
ATOM 3200 C CA . LEU A 1 411 ? 4.501 -27.800 -39.699 1.00 72.88 411 LEU A CA 1
ATOM 3201 C C . LEU A 1 411 ? 4.659 -29.263 -40.133 1.00 72.88 411 LEU A C 1
ATOM 3203 O O . LEU A 1 411 ? 5.542 -29.956 -39.616 1.00 72.88 411 LEU A O 1
ATOM 3207 N N . PRO A 1 412 ? 3.787 -29.773 -41.020 1.00 66.81 412 PRO A N 1
ATOM 3208 C CA . PRO A 1 412 ? 3.887 -31.145 -41.484 1.00 66.81 412 PRO A CA 1
ATOM 3209 C C . PRO A 1 412 ? 5.230 -31.363 -42.189 1.00 66.81 412 PRO A C 1
ATOM 3211 O O . PRO A 1 412 ? 5.677 -30.538 -42.983 1.00 66.81 412 PRO A O 1
ATOM 3214 N N . SER A 1 413 ? 5.870 -32.494 -41.888 1.00 66.88 413 SER A N 1
ATOM 3215 C CA . SER A 1 413 ? 7.000 -33.005 -42.670 1.00 66.88 413 SER A CA 1
ATOM 3216 C C . SER A 1 413 ? 6.572 -33.178 -44.131 1.00 66.88 413 SER A C 1
ATOM 3218 O O . SER A 1 413 ? 5.422 -33.544 -44.387 1.00 66.88 413 SER A O 1
ATOM 3220 N N . GLU A 1 414 ? 7.494 -33.000 -45.083 1.00 62.41 414 GLU A N 1
ATOM 3221 C CA . GLU A 1 414 ? 7.253 -33.234 -46.520 1.00 62.41 414 GLU A CA 1
ATOM 3222 C C . GLU A 1 414 ? 6.628 -34.614 -46.815 1.00 62.41 414 GLU A C 1
ATOM 3224 O O . GLU A 1 414 ? 6.025 -34.815 -47.865 1.00 62.41 414 GLU A O 1
ATOM 3229 N N . ARG A 1 415 ? 6.742 -35.571 -45.881 1.00 61.03 415 ARG A N 1
ATOM 3230 C CA . ARG A 1 415 ? 6.216 -36.940 -46.000 1.00 61.03 415 ARG A CA 1
ATOM 3231 C C . ARG A 1 415 ? 4.959 -37.223 -45.169 1.00 61.03 415 ARG A C 1
ATOM 3233 O O . ARG A 1 415 ? 4.565 -38.379 -45.068 1.00 61.03 415 ARG A O 1
ATOM 3240 N N . GLY A 1 416 ? 4.350 -36.219 -44.533 1.00 56.91 416 GLY A N 1
ATOM 3241 C CA . GLY A 1 416 ? 3.124 -36.379 -43.730 1.00 56.91 416 GLY A CA 1
ATOM 3242 C C . GLY A 1 416 ? 3.281 -37.223 -42.455 1.00 56.91 416 GLY A C 1
ATOM 3243 O O . GLY A 1 416 ? 2.308 -37.467 -41.748 1.00 56.91 416 GLY A O 1
ATOM 3244 N N . ILE A 1 417 ? 4.504 -37.658 -42.147 1.00 56.50 417 ILE A N 1
ATOM 3245 C CA . ILE A 1 417 ? 4.863 -38.438 -40.966 1.00 56.50 417 ILE A CA 1
ATOM 3246 C C . ILE A 1 417 ? 6.069 -37.741 -40.336 1.00 56.50 417 ILE A C 1
ATOM 3248 O O . ILE A 1 417 ? 7.056 -37.451 -41.022 1.00 56.50 417 ILE A O 1
ATOM 3252 N N . TYR A 1 418 ? 5.996 -37.465 -39.035 1.00 61.47 418 TYR A N 1
ATOM 3253 C CA . TYR A 1 418 ? 7.124 -36.968 -38.243 1.00 61.47 418 TYR A CA 1
ATOM 3254 C C . TYR A 1 418 ? 8.119 -38.118 -38.015 1.00 61.47 418 TYR A C 1
ATOM 3256 O O . TYR A 1 418 ? 8.198 -38.700 -36.938 1.00 61.47 418 TYR A O 1
ATOM 3264 N N . ILE A 1 419 ? 8.819 -38.522 -39.077 1.00 54.53 419 ILE A N 1
ATOM 3265 C CA . ILE A 1 419 ? 9.840 -39.570 -39.028 1.00 54.53 419 ILE A CA 1
ATOM 3266 C C . ILE A 1 419 ? 11.104 -38.933 -38.465 1.00 54.53 419 ILE A C 1
ATOM 3268 O O . ILE A 1 419 ? 11.744 -38.178 -39.184 1.00 54.53 419 ILE A O 1
ATOM 3272 N N . THR A 1 420 ? 11.374 -39.193 -37.182 1.00 51.66 420 THR A N 1
ATOM 3273 C CA . THR A 1 420 ? 12.678 -39.339 -36.487 1.00 51.66 420 THR A CA 1
ATOM 3274 C C . THR A 1 420 ? 13.940 -38.669 -37.061 1.00 51.66 420 THR A C 1
ATOM 3276 O O . THR A 1 420 ? 15.034 -39.188 -36.875 1.00 51.66 420 THR A O 1
ATOM 3279 N N . ASP A 1 421 ? 13.843 -37.522 -37.718 1.00 52.94 421 ASP A N 1
ATOM 3280 C CA . ASP A 1 421 ? 14.945 -36.580 -37.836 1.00 52.94 421 ASP A CA 1
ATOM 3281 C C . ASP A 1 421 ? 14.798 -35.582 -36.690 1.00 52.94 421 ASP A C 1
ATOM 3283 O O . ASP A 1 421 ? 13.701 -35.110 -36.392 1.00 52.94 421 ASP A O 1
ATOM 3287 N N . ASN A 1 422 ? 15.907 -35.295 -36.008 1.00 61.06 422 ASN A N 1
ATOM 3288 C CA . ASN A 1 422 ? 15.989 -34.592 -34.717 1.00 61.06 422 ASN A CA 1
ATOM 3289 C C . ASN A 1 422 ? 15.507 -33.119 -34.723 1.00 61.06 422 ASN A C 1
ATOM 3291 O O . ASN A 1 422 ? 15.931 -32.327 -33.882 1.00 61.06 422 ASN A O 1
ATOM 3295 N N . LYS A 1 423 ? 14.678 -32.701 -35.685 1.00 62.41 423 LYS A N 1
ATOM 3296 C CA . LYS A 1 423 ? 14.187 -31.330 -35.841 1.00 62.41 423 LYS A CA 1
ATOM 3297 C C . LYS A 1 423 ? 12.691 -31.330 -36.142 1.00 62.41 423 LYS A C 1
ATOM 3299 O O . LYS A 1 423 ? 12.254 -31.729 -37.216 1.00 62.41 423 LYS A O 1
ATOM 3304 N N . ILE A 1 424 ? 11.914 -30.832 -35.186 1.00 68.25 424 ILE A N 1
ATOM 3305 C CA . ILE A 1 424 ? 10.484 -30.567 -35.341 1.00 68.25 424 ILE A CA 1
ATOM 3306 C C . ILE A 1 424 ? 10.325 -29.102 -35.755 1.00 68.25 424 ILE A C 1
ATOM 3308 O O . ILE A 1 424 ? 10.805 -28.204 -35.064 1.00 68.25 424 ILE A O 1
ATOM 3312 N N . HIS A 1 425 ? 9.651 -28.857 -36.877 1.00 72.38 425 HIS A N 1
ATOM 3313 C CA . HIS A 1 425 ? 9.314 -27.505 -37.310 1.00 72.38 425 HIS A CA 1
ATOM 3314 C C . HIS A 1 425 ? 7.972 -27.087 -36.702 1.00 72.38 425 HIS A C 1
ATOM 3316 O O . HIS A 1 425 ? 6.962 -27.766 -36.873 1.00 72.38 425 HIS A O 1
ATOM 3322 N N . CYS A 1 426 ? 7.959 -25.959 -35.998 1.00 74.94 426 CYS A N 1
ATOM 3323 C CA . CYS A 1 426 ? 6.763 -25.364 -35.412 1.00 74.94 426 CYS A CA 1
ATOM 3324 C C . CYS A 1 426 ? 6.577 -23.950 -35.970 1.00 74.94 426 CYS A C 1
ATOM 3326 O O . CYS A 1 426 ? 7.539 -23.187 -36.070 1.00 74.94 426 CYS A O 1
ATOM 3328 N N . CYS A 1 427 ? 5.347 -23.605 -36.334 1.00 80.44 427 CYS A N 1
ATOM 3329 C CA . CYS A 1 427 ? 4.922 -22.252 -36.639 1.00 80.44 427 CYS A CA 1
ATOM 3330 C C . CYS A 1 427 ? 4.212 -21.675 -35.412 1.00 80.44 427 CYS A C 1
ATOM 3332 O O . CYS A 1 427 ? 3.139 -22.142 -35.023 1.00 80.44 427 CYS A O 1
ATOM 3334 N N . LEU A 1 428 ? 4.832 -20.661 -34.811 1.00 80.50 428 LEU A N 1
ATOM 3335 C CA . LEU A 1 428 ? 4.275 -19.882 -33.713 1.00 80.50 428 LEU A CA 1
ATOM 3336 C C . LEU A 1 428 ? 3.793 -18.534 -34.257 1.00 80.50 428 LEU A C 1
ATOM 3338 O O . LEU A 1 428 ? 4.555 -17.820 -34.905 1.00 80.50 428 LEU A O 1
ATOM 3342 N N . VAL A 1 429 ? 2.550 -18.176 -33.950 1.00 83.81 429 VAL A N 1
ATOM 3343 C CA . VAL A 1 429 ? 1.989 -16.846 -34.194 1.00 83.81 429 VAL A CA 1
ATOM 3344 C C . VAL A 1 429 ? 1.834 -16.159 -32.845 1.00 83.81 429 VAL A C 1
ATOM 3346 O O . VAL A 1 429 ? 1.152 -16.672 -31.956 1.00 83.81 429 VAL A O 1
ATOM 3349 N N . VAL A 1 430 ? 2.477 -15.006 -32.701 1.00 81.94 430 VAL A N 1
ATOM 3350 C CA . VAL A 1 430 ? 2.459 -14.174 -31.494 1.00 81.94 430 VAL A CA 1
ATOM 3351 C C . VAL A 1 430 ? 1.983 -12.770 -31.844 1.00 81.94 430 VAL A C 1
ATOM 3353 O O . VAL A 1 430 ? 2.421 -12.186 -32.832 1.00 81.94 430 VAL A O 1
ATOM 3356 N N . GLU A 1 431 ? 1.091 -12.239 -31.020 1.00 84.88 431 GLU A N 1
ATOM 3357 C CA . GLU A 1 431 ? 0.674 -10.843 -31.019 1.00 84.88 431 GLU A CA 1
ATOM 3358 C C . GLU A 1 431 ? 1.599 -10.053 -30.099 1.00 84.88 431 GLU A C 1
ATOM 3360 O O . GLU A 1 431 ? 1.821 -10.453 -28.957 1.00 84.88 431 GLU A O 1
ATOM 3365 N N . SER A 1 432 ? 2.143 -8.943 -30.590 1.00 85.88 432 SER A N 1
ATOM 3366 C CA . SER A 1 432 ? 2.927 -8.008 -29.784 1.00 85.88 432 SER A CA 1
ATOM 3367 C C . SER A 1 432 ? 2.020 -6.920 -29.237 1.00 85.88 432 SER A C 1
ATOM 3369 O O . SER A 1 432 ? 1.343 -6.242 -30.007 1.00 85.88 432 SER A O 1
ATOM 3371 N N . TYR A 1 433 ? 2.073 -6.689 -27.928 1.00 87.19 433 TYR A N 1
ATOM 3372 C CA . TYR A 1 433 ? 1.392 -5.556 -27.307 1.00 87.19 433 TYR A CA 1
ATOM 3373 C C . TYR A 1 433 ? 2.236 -4.280 -27.282 1.00 87.19 433 TYR A C 1
ATOM 3375 O O . TYR A 1 433 ? 1.768 -3.243 -26.811 1.00 87.19 433 TYR A O 1
ATOM 3383 N N . PHE A 1 434 ? 3.456 -4.293 -27.821 1.00 88.62 434 PHE A N 1
ATOM 3384 C CA . PHE A 1 434 ? 4.236 -3.066 -27.952 1.00 88.62 434 PHE A CA 1
ATOM 3385 C C . PHE A 1 434 ? 3.545 -2.042 -28.870 1.00 88.62 434 PHE A C 1
ATOM 3387 O O . PHE A 1 434 ? 2.934 -2.408 -29.872 1.00 88.62 434 PHE A O 1
ATOM 3394 N N . PRO A 1 435 ? 3.677 -0.734 -28.583 1.00 89.56 435 PRO A N 1
ATOM 3395 C CA . PRO A 1 435 ? 3.055 0.328 -29.378 1.00 89.56 435 PRO A CA 1
ATOM 3396 C C . PRO A 1 435 ? 3.768 0.576 -30.720 1.00 89.56 435 PRO A C 1
ATOM 3398 O O . PRO A 1 435 ? 3.366 1.461 -31.475 1.00 89.56 435 PRO A O 1
ATOM 3401 N N . LYS A 1 436 ? 4.863 -0.148 -30.984 1.00 88.50 436 LYS A N 1
ATOM 3402 C CA . LYS A 1 436 ? 5.701 -0.060 -32.180 1.00 88.50 436 LYS A CA 1
ATOM 3403 C C . LYS A 1 436 ? 6.250 -1.432 -32.542 1.00 88.50 436 LYS A C 1
ATOM 3405 O O . LYS A 1 436 ? 6.403 -2.287 -31.671 1.00 88.50 436 LYS A O 1
ATOM 3410 N N . ASP A 1 437 ? 6.645 -1.573 -33.801 1.00 82.94 437 ASP A N 1
ATOM 3411 C CA . ASP A 1 437 ? 7.318 -2.770 -34.287 1.00 82.94 437 ASP A CA 1
ATOM 3412 C C . ASP A 1 437 ? 8.647 -2.992 -33.558 1.00 82.94 437 ASP A C 1
ATOM 3414 O O . ASP A 1 437 ? 9.507 -2.106 -33.479 1.00 82.94 437 ASP A O 1
ATOM 3418 N N . VAL A 1 438 ? 8.819 -4.209 -33.048 1.00 75.44 438 VAL A N 1
ATOM 3419 C CA . VAL A 1 438 ? 10.073 -4.697 -32.479 1.00 75.44 438 VAL A CA 1
ATOM 3420 C C . VAL A 1 438 ? 10.655 -5.714 -33.450 1.00 75.44 438 VAL A C 1
ATOM 3422 O O . VAL A 1 438 ? 10.051 -6.750 -33.720 1.00 75.44 438 VAL A O 1
ATOM 3425 N N . VAL A 1 439 ? 11.844 -5.430 -33.982 1.00 73.12 439 VAL A N 1
ATOM 3426 C CA . VAL A 1 439 ? 12.536 -6.363 -34.877 1.00 73.12 439 VAL A CA 1
ATOM 3427 C C . VAL A 1 439 ? 13.126 -7.499 -34.045 1.00 73.12 439 VAL A C 1
ATOM 3429 O O . VAL A 1 439 ? 14.127 -7.323 -33.352 1.00 73.12 439 VAL A O 1
ATOM 3432 N N . CYS A 1 440 ? 12.515 -8.679 -34.126 1.00 68.38 440 CYS A N 1
ATOM 3433 C CA . CYS A 1 440 ? 13.074 -9.898 -33.557 1.00 68.38 440 CYS A CA 1
ATOM 3434 C C . CYS A 1 440 ? 14.146 -10.458 -34.502 1.00 68.38 440 CYS A C 1
ATOM 3436 O O . CYS A 1 440 ? 13.839 -10.928 -35.595 1.00 68.38 440 CYS A O 1
ATOM 3438 N N . THR A 1 441 ? 15.415 -10.405 -34.095 1.00 68.62 441 THR A N 1
ATOM 3439 C CA . THR A 1 441 ? 16.535 -10.948 -34.885 1.00 68.62 441 THR A CA 1
ATOM 3440 C C . THR A 1 441 ? 16.775 -12.436 -34.630 1.00 68.62 441 THR A C 1
ATOM 3442 O O . THR A 1 441 ? 17.356 -13.121 -35.470 1.00 68.62 441 THR A O 1
ATOM 3445 N N . LYS A 1 442 ? 16.332 -12.950 -33.475 1.00 63.84 442 LYS A N 1
ATOM 3446 C CA . LYS A 1 442 ? 16.439 -14.358 -33.086 1.00 63.84 442 LYS A CA 1
ATOM 3447 C C . LYS A 1 442 ? 15.356 -14.696 -32.061 1.00 63.84 442 LYS A C 1
ATOM 3449 O O . LYS A 1 442 ? 15.226 -14.001 -31.059 1.00 63.84 442 LYS A O 1
ATOM 3454 N N . ALA A 1 443 ? 14.641 -15.794 -32.285 1.00 66.25 443 ALA A N 1
ATOM 3455 C CA . ALA A 1 443 ? 13.708 -16.379 -31.327 1.00 66.25 443 ALA A CA 1
ATOM 3456 C C . ALA A 1 443 ? 14.102 -17.835 -31.054 1.00 66.25 443 ALA A C 1
ATOM 3458 O O . ALA A 1 443 ? 14.535 -18.547 -31.962 1.00 66.25 443 ALA A O 1
ATOM 3459 N N . ALA A 1 444 ? 13.963 -18.272 -29.807 1.00 64.50 444 ALA A N 1
ATOM 3460 C CA . ALA A 1 444 ? 14.146 -19.659 -29.402 1.00 64.50 444 ALA A CA 1
ATOM 3461 C C . ALA A 1 444 ? 12.984 -20.058 -28.490 1.00 64.50 444 ALA A C 1
ATOM 3463 O O . ALA A 1 444 ? 12.540 -19.258 -27.670 1.00 64.50 444 ALA A O 1
ATOM 3464 N N . ILE A 1 445 ? 12.490 -21.283 -28.648 1.00 64.38 445 ILE A N 1
ATOM 3465 C CA . ILE A 1 445 ? 11.395 -21.839 -27.852 1.00 64.38 445 ILE A CA 1
ATOM 3466 C C . ILE A 1 445 ? 11.947 -23.077 -27.152 1.00 64.38 445 ILE A C 1
ATOM 3468 O O . ILE A 1 445 ? 12.520 -23.945 -27.810 1.00 64.38 445 ILE A O 1
ATOM 3472 N N . SER A 1 446 ? 11.783 -23.148 -25.833 1.00 62.97 446 SER A N 1
ATOM 3473 C CA . SER A 1 446 ? 12.042 -24.358 -25.054 1.00 62.97 446 SER A CA 1
ATOM 3474 C C . SER A 1 446 ? 10.705 -24.960 -24.656 1.00 62.97 446 SER A C 1
ATOM 3476 O O . SER A 1 446 ? 9.878 -24.275 -24.060 1.00 62.97 446 SER A O 1
ATOM 3478 N N . ILE A 1 447 ? 10.495 -26.228 -24.992 1.00 55.59 447 ILE A N 1
ATOM 3479 C CA . ILE A 1 447 ? 9.374 -27.017 -24.486 1.00 55.59 447 ILE A CA 1
ATOM 3480 C C . ILE A 1 447 ? 9.955 -27.792 -23.304 1.00 55.59 447 ILE A C 1
ATOM 3482 O O . ILE A 1 447 ? 10.820 -28.640 -23.517 1.00 55.59 447 ILE A O 1
ATOM 3486 N N . VAL A 1 448 ? 9.579 -27.410 -22.081 1.00 46.47 448 VAL A N 1
ATOM 3487 C CA . VAL A 1 448 ? 9.952 -28.130 -20.851 1.00 46.47 448 VAL A CA 1
ATOM 3488 C C . VAL A 1 448 ? 8.825 -29.071 -20.473 1.00 46.47 448 VAL A C 1
ATOM 3490 O O . VAL A 1 448 ? 7.663 -28.604 -20.510 1.00 46.47 448 VAL A O 1
#

InterPro domains:
  IPR045126 Trafficking protein particle complex subunit TRAPPC10/Trs130 [PTHR13251] (126-358)
  IPR056913 TRAPPC10/Trs130, N-terminal [PF23036] (126-227)

Foldseek 3Di:
DDPDDDLVVLLVQQVVLVVVLLVVLVPLDADPDPVSVVVVLVSVLVSVVSNVVSLVVVVVSVVVVLVVVCVVPVDPPDVVSVVVVVVVSQVSADQAWGWRDDHPNPDIDTDGDGDDDDDDDLVCLQVVLVVCVSSVVLVVSLVSLVVNVVVVLVLLVCVLPDPRPPLCVLQLEEQQAAAQQAQELDQPVVLVVCVVVSNDYLRSVLSRSLNSSSSSCVSVLNLLVNLVCLVVSLVSSVVSCVSSNRHYQVLLSLLNSLRSLQNSLVSQVVSCVPPVCVVSNLVSNLVSLVSNLVSLVSLCVQLQQAFPGDFGDPVSQVSLVSSLPRNPDDDDDPDQGSSNLSNQLSNHNLSVCVNLQSLQLSLLSLPDDLVRSVVSVVSNVSSCVRRPVPDPDDDDHDCVSFKDWPDKDWDADPVNDPPPDPDTDIDTDMDGSHSDDDDDPDDDDDDD